Protein AF-0000000087421690 (afdb_homodimer)

Radius of gyration: 25.43 Å; Cα contacts (8 Å, |Δi|>4): 1306; chains: 2; bounding box: 72×70×67 Å

Nearest PDB structures (foldseek):
  6ki1-assembly2_B  TM=1.628E-01  e=4.593E-01  Synechocystis sp. PCC 6803
  4doj-assembly1_C  TM=1.845E-01  e=2.555E+00  Corynebacterium glutamicum
  6ki1-assembly2_B  TM=1.613E-01  e=6.170E-01  Synechocystis sp. PCC 6803
  4doj-assembly1_C  TM=1.862E-01  e=2.238E+00  Corynebacterium glutamicum

InterPro domains:
  IPR001851 ABC transporter, permease [PF02653] (50-333)

Structure (mmCIF, N/CA/C/O backbone):
data_AF-0000000087421690-model_v1
#
loop_
_entity.id
_entity.type
_entity.pdbx_description
1 polymer 'Ribose transport system permease protein RbsC'
#
loop_
_atom_site.group_PDB
_atom_site.id
_atom_site.type_symbol
_atom_site.label_atom_id
_atom_site.label_alt_id
_atom_site.label_comp_id
_atom_site.label_asym_id
_atom_site.label_entity_id
_atom_site.label_seq_id
_atom_site.pdbx_PDB_ins_code
_atom_site.Cartn_x
_atom_site.Cartn_y
_atom_site.Cartn_z
_atom_site.occupancy
_atom_site.B_iso_or_equiv
_atom_site.auth_seq_id
_atom_site.auth_comp_id
_atom_site.auth_asym_id
_atom_site.auth_atom_id
_atom_site.pdbx_PDB_model_num
ATOM 1 N N . MET A 1 1 ? -35.188 -26.578 0.357 1 38.12 1 MET A N 1
ATOM 2 C CA . MET A 1 1 ? -33.75 -26.703 0.361 1 38.12 1 MET A CA 1
ATOM 3 C C . MET A 1 1 ? -33.188 -26.625 -1.057 1 38.12 1 MET A C 1
ATOM 5 O O . MET A 1 1 ? -32.094 -26.109 -1.273 1 38.12 1 MET A O 1
ATOM 9 N N . THR A 1 2 ? -33.938 -27.234 -2 1 48.12 2 THR A N 1
ATOM 10 C CA . THR A 1 2 ? -33.594 -27.375 -3.41 1 48.12 2 THR A CA 1
ATOM 11 C C . THR A 1 2 ? -33.781 -26.062 -4.148 1 48.12 2 THR A C 1
ATOM 13 O O . THR A 1 2 ? -33 -25.734 -5.047 1 48.12 2 THR A O 1
ATOM 16 N N . GLU A 1 3 ? -34.844 -25.328 -3.803 1 45.88 3 GLU A N 1
ATOM 17 C CA . GLU A 1 3 ? -35.156 -24.094 -4.523 1 45.88 3 GLU A CA 1
ATOM 18 C C . GLU A 1 3 ? -34.125 -23.016 -4.207 1 45.88 3 GLU A C 1
ATOM 20 O O . GLU A 1 3 ? -33.781 -22.203 -5.066 1 45.88 3 GLU A O 1
ATOM 25 N N . LEU A 1 4 ? -33.688 -23 -2.912 1 41.91 4 LEU A N 1
ATOM 26 C CA . LEU A 1 4 ? -32.656 -22.031 -2.52 1 41.91 4 LEU A CA 1
ATOM 27 C C . LEU A 1 4 ? -31.328 -22.344 -3.188 1 41.91 4 LEU A C 1
ATOM 29 O O . LEU A 1 4 ? -30.594 -21.438 -3.553 1 41.91 4 LEU A O 1
ATOM 33 N N . GLU A 1 5 ? -31.094 -23.656 -3.346 1 42.38 5 GLU A N 1
ATOM 34 C CA . GLU A 1 5 ? -29.875 -24.062 -4.043 1 42.38 5 GLU A CA 1
ATOM 35 C C . GLU A 1 5 ? -29.906 -23.656 -5.512 1 42.38 5 GLU A C 1
ATOM 37 O O . GLU A 1 5 ? -28.891 -23.25 -6.082 1 42.38 5 GLU A O 1
ATOM 42 N N . GLU A 1 6 ? -31.094 -23.812 -6.129 1 38.38 6 GLU A N 1
ATOM 43 C CA . GLU A 1 6 ? -31.203 -23.484 -7.543 1 38.38 6 GLU A CA 1
ATOM 44 C C . GLU A 1 6 ? -31.094 -21.984 -7.77 1 38.38 6 GLU A C 1
ATOM 46 O O . GLU A 1 6 ? -30.531 -21.547 -8.781 1 38.38 6 GLU A O 1
ATOM 51 N N . LYS A 1 7 ? -31.672 -21.141 -6.875 1 42.75 7 LYS A N 1
ATOM 52 C CA . LYS A 1 7 ? -31.547 -19.703 -7.043 1 42.75 7 LYS A CA 1
ATOM 53 C C . LYS A 1 7 ? -30.094 -19.25 -6.84 1 42.75 7 LYS A C 1
ATOM 55 O O . LYS A 1 7 ? -29.688 -18.219 -7.371 1 42.75 7 LYS A O 1
ATOM 60 N N . ILE A 1 8 ? -29.406 -20.047 -6.055 1 40 8 ILE A N 1
ATOM 61 C CA . ILE A 1 8 ? -27.984 -19.734 -5.852 1 40 8 ILE A CA 1
ATOM 62 C C . ILE A 1 8 ? -27.188 -20.141 -7.09 1 40 8 ILE A C 1
ATOM 64 O O . ILE A 1 8 ? -26.297 -19.406 -7.523 1 40 8 ILE A O 1
ATOM 68 N N . ASN A 1 9 ? -27.484 -21.359 -7.578 1 38.78 9 ASN A N 1
ATOM 69 C CA . ASN A 1 9 ? -26.734 -21.859 -8.719 1 38.78 9 ASN A CA 1
ATOM 70 C C . ASN A 1 9 ? -26.984 -21.016 -9.969 1 38.78 9 ASN A C 1
ATOM 72 O O . ASN A 1 9 ? -26.078 -20.797 -10.773 1 38.78 9 ASN A O 1
ATOM 76 N N . HIS A 1 10 ? -28.172 -20.797 -10.352 1 40.34 10 HIS A N 1
ATOM 77 C CA . HIS A 1 10 ? -28.484 -20.062 -11.57 1 40.34 10 HIS A CA 1
ATOM 78 C C . HIS A 1 10 ? -28 -18.609 -11.484 1 40.34 10 HIS A C 1
ATOM 80 O O . HIS A 1 10 ? -27.812 -17.953 -12.508 1 40.34 10 HIS A O 1
ATOM 86 N N . SER A 1 11 ? -28.078 -17.906 -10.375 1 38.38 11 SER A N 1
ATOM 87 C CA . SER A 1 11 ? -27.656 -16.516 -10.266 1 38.38 11 SER A CA 1
ATOM 88 C C . SER A 1 11 ? -26.125 -16.391 -10.328 1 38.38 11 SER A C 1
ATOM 90 O O . SER A 1 11 ? -25.594 -15.305 -10.531 1 38.38 11 SER A O 1
ATOM 92 N N . VAL A 1 12 ? -25.375 -17.391 -9.977 1 39.78 12 VAL A N 1
ATOM 93 C CA . VAL A 1 12 ? -23.922 -17.406 -10.078 1 39.78 12 VAL A CA 1
ATOM 94 C C . VAL A 1 12 ? -23.5 -17.609 -11.539 1 39.78 12 VAL A C 1
ATOM 96 O O . VAL A 1 12 ? -22.438 -17.156 -11.953 1 39.78 12 VAL A O 1
ATOM 99 N N . LEU A 1 13 ? -24.141 -18.625 -12.305 1 35.59 13 LEU A N 1
ATOM 100 C CA . LEU A 1 13 ? -23.656 -19 -13.633 1 35.59 13 LEU A CA 1
ATOM 101 C C . LEU A 1 13 ? -23.734 -17.812 -14.586 1 35.59 13 LEU A C 1
ATOM 103 O O . LEU A 1 13 ? -22.812 -17.578 -15.367 1 35.59 13 LEU A O 1
ATOM 107 N N . SER A 1 14 ? -25 -17.562 -15.25 1 37.09 14 SER A N 1
ATOM 108 C CA . SER A 1 14 ? -25.281 -17.203 -16.641 1 37.09 14 SER A CA 1
ATOM 109 C C . SER A 1 14 ? -24.766 -15.812 -16.953 1 37.09 14 SER A C 1
ATOM 111 O O . SER A 1 14 ? -24.75 -15.398 -18.125 1 37.09 14 SER A O 1
ATOM 113 N N . ARG A 1 15 ? -25.203 -14.75 -16.25 1 38.94 15 ARG A N 1
ATOM 114 C CA . ARG A 1 15 ? -25.078 -13.555 -17.094 1 38.94 15 ARG A CA 1
ATOM 115 C C . ARG A 1 15 ? -23.625 -13.188 -17.312 1 38.94 15 ARG A C 1
ATOM 117 O O . ARG A 1 15 ? -22.984 -12.602 -16.453 1 38.94 15 ARG A O 1
ATOM 124 N N . PHE A 1 16 ? -22.922 -14.023 -18.141 1 43.78 16 PHE A N 1
ATOM 125 C CA . PHE A 1 16 ? -21.688 -13.578 -18.766 1 43.78 16 PHE A CA 1
ATOM 126 C C . PHE A 1 16 ? -21.781 -12.109 -19.172 1 43.78 16 PHE A C 1
ATOM 128 O O . PHE A 1 16 ? -22.359 -11.789 -20.219 1 43.78 16 PHE A O 1
ATOM 135 N N . SER A 1 17 ? -22.016 -11.289 -18.328 1 52.5 17 SER A N 1
ATOM 136 C CA . SER A 1 17 ? -22.141 -9.875 -18.641 1 52.5 17 SER A CA 1
ATOM 137 C C . SER A 1 17 ? -20.812 -9.305 -19.156 1 52.5 17 SER A C 1
ATOM 139 O O . SER A 1 17 ? -19.75 -9.875 -18.906 1 52.5 17 SER A O 1
ATOM 141 N N . LEU A 1 18 ? -20.859 -8.648 -20.266 1 56.41 18 LEU A N 1
ATOM 142 C CA . LEU A 1 18 ? -19.75 -7.898 -20.844 1 56.41 18 LEU A CA 1
ATOM 143 C C . LEU A 1 18 ? -18.75 -7.473 -19.781 1 56.41 18 LEU A C 1
ATOM 145 O O . LEU A 1 18 ? -17.562 -7.359 -20.047 1 56.41 18 LEU A O 1
ATOM 149 N N . ARG A 1 19 ? -19.219 -7.434 -18.562 1 62.53 19 ARG A N 1
ATOM 150 C CA . ARG A 1 19 ? -18.375 -7.055 -17.438 1 62.53 19 ARG A CA 1
ATOM 151 C C . ARG A 1 19 ? -17.359 -8.148 -17.109 1 62.53 19 ARG A C 1
ATOM 153 O O . ARG A 1 19 ? -16.234 -7.855 -16.719 1 62.53 19 ARG A O 1
ATOM 160 N N . ASP A 1 20 ? -17.781 -9.32 -17.5 1 68.62 20 ASP A N 1
ATOM 161 C CA . ASP A 1 20 ? -16.922 -10.461 -17.203 1 68.62 20 ASP A CA 1
ATOM 162 C C . ASP A 1 20 ? -15.797 -10.586 -18.219 1 68.62 20 ASP A C 1
ATOM 164 O O . ASP A 1 20 ? -14.773 -11.211 -17.953 1 68.62 20 ASP A O 1
ATOM 168 N N . PHE A 1 21 ? -16 -9.773 -19.266 1 75.75 21 PHE A N 1
ATOM 169 C CA . PHE A 1 21 ? -15.039 -9.93 -20.359 1 75.75 21 PHE A CA 1
ATOM 170 C C . PHE A 1 21 ? -14.117 -8.719 -20.438 1 75.75 21 PHE A C 1
ATOM 172 O O . PHE A 1 21 ? -13.156 -8.719 -21.219 1 75.75 21 PHE A O 1
ATOM 179 N N . ALA A 1 22 ? -14.336 -7.871 -19.594 1 79.38 22 ALA A N 1
ATOM 180 C CA . ALA A 1 22 ? -13.594 -6.617 -19.688 1 79.38 22 ALA A CA 1
ATOM 181 C C . ALA A 1 22 ? -12.102 -6.855 -19.484 1 79.38 22 ALA A C 1
ATOM 183 O O . ALA A 1 22 ? -11.273 -6.363 -20.266 1 79.38 22 ALA A O 1
ATOM 184 N N . PRO A 1 23 ? -11.758 -7.703 -18.594 1 82.19 23 PRO A N 1
ATOM 185 C CA . PRO A 1 23 ? -10.32 -7.938 -18.422 1 82.19 23 PRO A CA 1
ATOM 186 C C . PRO A 1 23 ? -9.695 -8.648 -19.609 1 82.19 23 PRO A C 1
ATOM 188 O O . PRO A 1 23 ? -8.547 -8.359 -19.969 1 82.19 23 PRO A O 1
ATOM 191 N N . LEU A 1 24 ? -10.438 -9.438 -20.172 1 86.5 24 LEU A N 1
ATOM 192 C CA . LEU A 1 24 ? -9.938 -10.148 -21.344 1 86.5 24 LEU A CA 1
ATOM 193 C C . LEU A 1 24 ? -9.75 -9.188 -22.516 1 86.5 24 LEU A C 1
ATOM 195 O O . LEU A 1 24 ? -8.781 -9.305 -23.281 1 86.5 24 LEU A O 1
ATOM 199 N N . ILE A 1 25 ? -10.625 -8.312 -22.625 1 84.38 25 ILE A N 1
ATOM 200 C CA . ILE A 1 25 ? -10.547 -7.32 -23.703 1 84.38 25 ILE A CA 1
ATOM 201 C C . ILE A 1 25 ? -9.336 -6.422 -23.484 1 84.38 25 ILE A C 1
ATOM 203 O O . ILE A 1 25 ? -8.602 -6.113 -24.422 1 84.38 25 ILE A O 1
ATOM 207 N N . SER A 1 26 ? -9.164 -6.078 -22.25 1 83.38 26 SER A N 1
ATOM 208 C CA . SER A 1 26 ? -8.008 -5.25 -21.938 1 83.38 26 SER A CA 1
ATOM 209 C C . SER A 1 26 ? -6.703 -5.965 -22.297 1 83.38 26 SER A C 1
ATOM 211 O O . SER A 1 26 ? -5.777 -5.352 -22.828 1 83.38 26 SER A O 1
ATOM 213 N N . LEU A 1 27 ? -6.637 -7.203 -21.969 1 87.81 27 LEU A N 1
ATOM 214 C CA . LEU A 1 27 ? -5.461 -7.996 -22.312 1 87.81 27 LEU A CA 1
ATOM 215 C C . LEU A 1 27 ? -5.254 -8.047 -23.828 1 87.81 27 LEU A C 1
ATOM 217 O O . LEU A 1 27 ? -4.137 -7.855 -24.312 1 87.81 27 LEU A O 1
ATOM 221 N N . PHE A 1 28 ? -6.277 -8.234 -24.5 1 88.81 28 PHE A N 1
ATOM 222 C CA . PHE A 1 28 ? -6.203 -8.312 -25.953 1 88.81 28 PHE A CA 1
ATOM 223 C C . PHE A 1 28 ? -5.73 -6.992 -26.547 1 88.81 28 PHE A C 1
ATOM 225 O O . PHE A 1 28 ? -4.883 -6.977 -27.438 1 88.81 28 PHE A O 1
ATOM 232 N N . VAL A 1 29 ? -6.238 -5.945 -26.078 1 85.38 29 VAL A N 1
ATOM 233 C CA . VAL A 1 29 ? -5.895 -4.621 -26.594 1 85.38 29 VAL A CA 1
ATOM 234 C C . VAL A 1 29 ? -4.414 -4.336 -26.328 1 85.38 29 VAL A C 1
ATOM 236 O O . VAL A 1 29 ? -3.719 -3.809 -27.203 1 85.38 29 VAL A O 1
ATOM 239 N N . ILE A 1 30 ? -3.977 -4.715 -25.188 1 87.31 30 ILE A N 1
ATOM 240 C CA . ILE A 1 30 ? -2.59 -4.453 -24.828 1 87.31 30 ILE A CA 1
ATOM 241 C C . ILE A 1 30 ? -1.661 -5.316 -25.672 1 87.31 30 ILE A C 1
ATOM 243 O O . ILE A 1 30 ? -0.631 -4.844 -26.156 1 87.31 30 ILE A O 1
ATOM 247 N N . VAL A 1 31 ? -2.057 -6.539 -25.844 1 89.25 31 VAL A N 1
ATOM 248 C CA . VAL A 1 31 ? -1.265 -7.434 -26.688 1 89.25 31 VAL A CA 1
ATOM 249 C C . VAL A 1 31 ? -1.226 -6.906 -28.109 1 89.25 31 VAL A C 1
ATOM 251 O O . VAL A 1 31 ? -0.167 -6.883 -28.75 1 89.25 31 VAL A O 1
ATOM 254 N N . MET A 1 32 ? -2.314 -6.477 -28.547 1 88.12 32 MET A N 1
ATOM 255 C CA . MET A 1 32 ? -2.396 -5.93 -29.906 1 88.12 32 MET A CA 1
ATOM 256 C C . MET A 1 32 ? -1.557 -4.664 -30.031 1 88.12 32 MET A C 1
ATOM 258 O O . MET A 1 32 ? -0.865 -4.473 -31.031 1 88.12 32 MET A O 1
ATOM 262 N N . PHE A 1 33 ? -1.629 -3.852 -29.062 1 86.81 33 PHE A N 1
ATOM 263 C CA . PHE A 1 33 ? -0.85 -2.619 -29.062 1 86.81 33 PHE A CA 1
ATOM 264 C C . PHE A 1 33 ? 0.639 -2.918 -29.188 1 86.81 33 PHE A C 1
ATOM 266 O O . PHE A 1 33 ? 1.327 -2.338 -30.031 1 86.81 33 PHE A O 1
ATOM 273 N N . PHE A 1 34 ? 1.096 -3.859 -28.438 1 88.56 34 PHE A N 1
ATOM 274 C CA . PHE A 1 34 ? 2.529 -4.129 -28.422 1 88.56 34 PHE A CA 1
ATOM 275 C C . PHE A 1 34 ? 2.934 -4.938 -29.656 1 88.56 34 PHE A C 1
ATOM 277 O O . PHE A 1 34 ? 4.07 -4.84 -30.125 1 88.56 34 PHE A O 1
ATOM 284 N N . THR A 1 35 ? 2.021 -5.723 -30.141 1 87.69 35 THR A N 1
ATOM 285 C CA . THR A 1 35 ? 2.299 -6.461 -31.375 1 87.69 35 THR A CA 1
ATOM 286 C C . THR A 1 35 ? 2.447 -5.512 -32.562 1 87.69 35 THR A C 1
ATOM 288 O O . THR A 1 35 ? 3.258 -5.75 -33.469 1 87.69 35 THR A O 1
ATOM 291 N N . LEU A 1 36 ? 1.762 -4.441 -32.531 1 86.75 36 LEU A N 1
ATOM 292 C CA . LEU A 1 36 ? 1.798 -3.465 -33.625 1 86.75 36 LEU A CA 1
ATOM 293 C C . LEU A 1 36 ? 3.027 -2.568 -33.5 1 86.75 36 LEU A C 1
ATOM 295 O O . LEU A 1 36 ? 3.523 -2.055 -34.5 1 86.75 36 LEU A O 1
ATOM 299 N N . THR A 1 37 ? 3.51 -2.391 -32.375 1 84 37 THR A N 1
ATOM 300 C CA . THR A 1 37 ? 4.613 -1.458 -32.156 1 84 37 THR A CA 1
ATOM 301 C C . THR A 1 37 ? 5.949 -2.189 -32.188 1 84 37 THR A C 1
ATOM 303 O O . THR A 1 37 ? 7 -1.568 -32.375 1 84 37 THR A O 1
ATOM 306 N N . ASN A 1 38 ? 5.902 -3.453 -31.906 1 81.62 38 ASN A N 1
ATOM 307 C CA . ASN A 1 38 ? 7.113 -4.266 -31.875 1 81.62 38 ASN A CA 1
ATOM 308 C C . ASN A 1 38 ? 6.93 -5.574 -32.656 1 81.62 38 ASN A C 1
ATOM 310 O O . ASN A 1 38 ? 6.211 -6.465 -32.188 1 81.62 38 ASN A O 1
ATOM 314 N N . ASP A 1 39 ? 7.633 -5.781 -33.625 1 77.81 39 ASP A N 1
ATOM 315 C CA . ASP A 1 39 ? 7.484 -6.926 -34.531 1 77.81 39 ASP A CA 1
ATOM 316 C C . ASP A 1 39 ? 7.84 -8.227 -33.812 1 77.81 39 ASP A C 1
ATOM 318 O O . ASP A 1 39 ? 7.328 -9.297 -34.188 1 77.81 39 ASP A O 1
ATOM 322 N N . GLU A 1 40 ? 8.617 -8.195 -32.844 1 81.06 40 GLU A N 1
ATOM 323 C CA . GLU A 1 40 ? 9.07 -9.422 -32.188 1 81.06 40 GLU A CA 1
ATOM 324 C C . GLU A 1 40 ? 8.352 -9.648 -30.875 1 81.06 40 GLU A C 1
ATOM 326 O O . GLU A 1 40 ? 8.797 -10.445 -30.047 1 81.06 40 GLU A O 1
ATOM 331 N N . PHE A 1 41 ? 7.262 -9.016 -30.812 1 86.1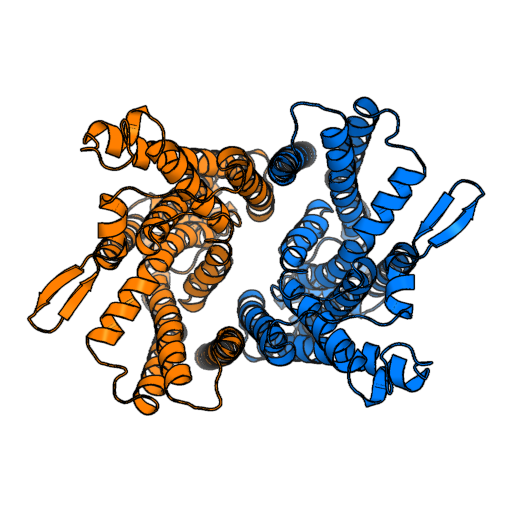2 41 PHE A N 1
ATOM 332 C CA . PHE A 1 41 ? 6.617 -9.102 -29.516 1 86.12 41 PHE A CA 1
ATOM 333 C C . PHE A 1 41 ? 6.059 -10.5 -29.281 1 86.12 41 PHE A C 1
ATOM 335 O O . PHE A 1 41 ? 6.129 -11.031 -28.172 1 86.12 41 PHE A O 1
ATOM 342 N N . LEU A 1 42 ? 5.574 -11.117 -30.297 1 82.81 42 LEU A N 1
ATOM 343 C CA . LEU A 1 42 ? 4.953 -12.43 -30.141 1 82.81 42 LEU A CA 1
ATOM 344 C C . LEU A 1 42 ? 5.969 -13.539 -30.375 1 82.81 42 LEU A C 1
ATOM 346 O O . LEU A 1 42 ? 5.594 -14.68 -30.672 1 82.81 42 LEU A O 1
ATOM 350 N N . SER A 1 43 ? 7.188 -13.281 -30.172 1 85.19 43 SER A N 1
ATOM 351 C CA . SER A 1 43 ? 8.219 -14.312 -30.266 1 85.19 43 SER A CA 1
ATOM 352 C C . SER A 1 43 ? 8.203 -15.219 -29.031 1 85.19 43 SER A C 1
ATOM 354 O O . SER A 1 43 ? 7.699 -14.828 -27.969 1 85.19 43 SER A O 1
ATOM 356 N N . PHE A 1 44 ? 8.695 -16.375 -29.25 1 86.06 44 PHE A N 1
ATOM 357 C CA . PHE A 1 44 ? 8.742 -17.344 -28.156 1 86.06 44 PHE A CA 1
ATOM 358 C C . PHE A 1 44 ? 9.617 -16.828 -27.016 1 86.06 44 PHE A C 1
ATOM 360 O O . PHE A 1 44 ? 9.352 -17.125 -25.844 1 86.06 44 PHE A O 1
ATOM 367 N N . GLY A 1 45 ? 10.625 -16.109 -27.406 1 85.12 45 GLY A N 1
ATOM 368 C CA . GLY A 1 45 ? 11.477 -15.508 -26.391 1 85.12 45 GLY A CA 1
ATOM 369 C C . GLY A 1 45 ? 10.75 -14.523 -25.5 1 85.12 45 GLY A C 1
ATOM 370 O O . GLY A 1 45 ? 10.922 -14.539 -24.281 1 85.12 45 GLY A O 1
ATOM 371 N N . ARG A 1 46 ? 9.961 -13.711 -26.094 1 87.75 46 ARG A N 1
ATOM 372 C CA . ARG A 1 46 ? 9.211 -12.719 -25.328 1 87.75 46 ARG A CA 1
ATOM 373 C C . ARG A 1 46 ? 8.117 -13.383 -24.5 1 87.75 46 ARG A C 1
ATOM 375 O O . ARG A 1 46 ? 7.855 -12.969 -23.359 1 87.75 46 ARG A O 1
ATOM 382 N N . LEU A 1 47 ? 7.516 -14.305 -25.062 1 89.81 47 LEU A N 1
ATOM 383 C CA . LEU A 1 47 ? 6.5 -15.039 -24.312 1 89.81 47 LEU A CA 1
ATOM 384 C C . LEU A 1 47 ? 7.109 -15.703 -23.078 1 89.81 47 LEU A C 1
ATOM 386 O O . LEU A 1 47 ? 6.492 -15.727 -22.016 1 89.81 47 LEU A O 1
ATOM 390 N N . ARG A 1 48 ? 8.234 -16.281 -23.281 1 90.44 48 ARG A N 1
ATOM 391 C CA . ARG A 1 48 ? 8.938 -16.891 -22.156 1 90.44 48 ARG A CA 1
ATOM 392 C C . ARG A 1 48 ? 9.234 -15.859 -21.078 1 90.44 48 ARG A C 1
ATOM 394 O O . ARG A 1 48 ? 9.086 -16.141 -19.891 1 90.44 48 ARG A O 1
ATOM 401 N N . LEU A 1 49 ? 9.586 -14.711 -21.516 1 89.5 49 LEU A N 1
ATOM 402 C CA . LEU A 1 49 ? 9.906 -13.641 -20.578 1 89.5 49 LEU A CA 1
ATOM 403 C C . LEU A 1 49 ? 8.664 -13.188 -19.812 1 89.5 49 LEU A C 1
ATOM 405 O O . LEU A 1 49 ? 8.734 -12.883 -18.625 1 89.5 49 LEU A O 1
ATOM 409 N N . VAL A 1 50 ? 7.605 -13.133 -20.469 1 92.5 50 VAL A N 1
ATOM 410 C CA . VAL A 1 50 ? 6.336 -12.766 -19.844 1 92.5 50 VAL A CA 1
ATOM 411 C C . VAL A 1 50 ? 5.984 -13.766 -18.75 1 92.5 50 VAL A C 1
ATOM 413 O O . VAL A 1 50 ? 5.609 -13.383 -17.641 1 92.5 50 VAL A O 1
ATOM 416 N N . LEU A 1 51 ? 6.152 -14.984 -19.062 1 94.25 51 LEU A N 1
ATOM 417 C CA . LEU A 1 51 ? 5.805 -16.031 -18.125 1 94.25 51 LEU A CA 1
ATOM 418 C C . LEU A 1 51 ? 6.762 -16.047 -16.938 1 94.25 51 LEU A C 1
ATOM 420 O O . LEU A 1 51 ? 6.344 -16.266 -15.797 1 94.25 51 LEU A O 1
ATOM 424 N N . GLN A 1 52 ? 8 -15.82 -17.234 1 91.31 52 GLN A N 1
ATOM 425 C CA . GLN A 1 52 ? 9 -15.82 -16.172 1 91.31 52 GLN A CA 1
ATOM 426 C C . GLN A 1 52 ? 8.797 -14.633 -15.227 1 91.31 52 GLN A C 1
ATOM 428 O O . GLN A 1 52 ? 8.82 -14.797 -14 1 91.31 52 GLN A O 1
ATOM 433 N N . GLN A 1 53 ? 8.516 -13.492 -15.789 1 86.75 53 GLN A N 1
ATOM 434 C CA . GLN A 1 53 ? 8.336 -12.289 -14.984 1 86.75 53 GLN A CA 1
ATOM 435 C C . GLN A 1 53 ? 7.008 -12.32 -14.234 1 86.75 53 GLN A C 1
ATOM 437 O O . GLN A 1 53 ? 6.895 -11.781 -13.133 1 86.75 53 GLN A O 1
ATOM 442 N N . GLY A 1 54 ? 6.074 -12.922 -14.789 1 95.81 54 GLY A N 1
ATOM 443 C CA . GLY A 1 54 ? 4.754 -12.992 -14.18 1 95.81 54 GLY A CA 1
ATOM 444 C C . GLY A 1 54 ? 4.637 -14.07 -13.125 1 95.81 54 GLY A C 1
ATOM 445 O O . GLY A 1 54 ? 3.656 -14.109 -12.375 1 95.81 54 GLY A O 1
ATOM 446 N N . ALA A 1 55 ? 5.617 -14.945 -13.102 1 97.5 55 ALA A N 1
ATOM 447 C CA . ALA A 1 55 ? 5.512 -16.125 -12.242 1 97.5 55 ALA A CA 1
ATOM 448 C C . ALA A 1 55 ? 5.414 -15.727 -10.773 1 97.5 55 ALA A C 1
ATOM 450 O O . ALA A 1 55 ? 4.531 -16.203 -10.055 1 97.5 55 ALA A O 1
ATOM 451 N N . VAL A 1 56 ? 6.277 -14.844 -10.359 1 97.31 56 VAL A N 1
ATOM 452 C CA . VAL A 1 56 ? 6.281 -14.406 -8.969 1 97.31 56 VAL A CA 1
ATOM 453 C C . VAL A 1 56 ? 4.961 -13.719 -8.633 1 97.31 56 VAL A C 1
ATOM 455 O O . VAL A 1 56 ? 4.336 -14.016 -7.613 1 97.31 56 VAL A O 1
ATOM 458 N N . LEU A 1 57 ? 4.504 -12.891 -9.508 1 97.19 57 LEU A N 1
ATOM 459 C CA . LEU A 1 57 ? 3.246 -12.18 -9.312 1 97.19 57 LEU A CA 1
ATOM 460 C C . LEU A 1 57 ? 2.074 -13.156 -9.273 1 97.19 57 LEU A C 1
ATOM 462 O O . LEU A 1 57 ? 1.145 -12.984 -8.477 1 97.19 57 LEU A O 1
ATOM 466 N N . ALA A 1 58 ? 2.174 -14.094 -10.141 1 98.5 58 ALA A N 1
ATOM 467 C CA . ALA A 1 58 ? 1.104 -15.086 -10.188 1 98.5 58 ALA A CA 1
ATOM 468 C C . ALA A 1 58 ? 0.989 -15.828 -8.859 1 98.5 58 ALA A C 1
ATOM 470 O O . ALA A 1 58 ? -0.114 -16.016 -8.344 1 98.5 58 ALA A O 1
ATOM 471 N N . ILE A 1 59 ? 2.062 -16.203 -8.328 1 98.69 59 ILE A N 1
ATOM 472 C CA . ILE A 1 59 ? 2.086 -16.953 -7.078 1 98.69 59 ILE A CA 1
ATOM 473 C C . ILE A 1 59 ? 1.518 -16.078 -5.953 1 98.69 59 ILE A C 1
ATOM 475 O O . ILE A 1 59 ? 0.601 -16.5 -5.242 1 98.69 59 ILE A O 1
ATOM 479 N N . VAL A 1 60 ? 1.97 -14.914 -5.848 1 98.44 60 VAL A N 1
ATOM 480 C CA . VAL A 1 60 ? 1.575 -14.008 -4.77 1 98.44 60 VAL A CA 1
ATOM 481 C C . VAL A 1 60 ? 0.117 -13.594 -4.949 1 98.44 60 VAL A C 1
ATOM 483 O O . VAL A 1 60 ? -0.643 -13.539 -3.979 1 98.44 60 VAL A O 1
ATOM 486 N N . SER A 1 61 ? -0.273 -13.32 -6.164 1 98.25 61 SER A N 1
ATOM 487 C CA . SER A 1 61 ? -1.638 -12.898 -6.453 1 98.25 61 SER A CA 1
ATOM 488 C C . SER A 1 61 ? -2.643 -14 -6.141 1 98.25 61 SER A C 1
ATOM 490 O O . SER A 1 61 ? -3.799 -13.719 -5.82 1 98.25 61 SER A O 1
ATOM 492 N N . THR A 1 62 ? -2.211 -15.227 -6.27 1 98.62 62 THR A N 1
ATOM 493 C CA . THR A 1 62 ? -3.1 -16.328 -5.938 1 98.62 62 THR A CA 1
ATOM 494 C C . THR A 1 62 ? -3.551 -16.25 -4.48 1 98.62 62 THR A C 1
ATOM 496 O O . THR A 1 62 ? -4.746 -16.328 -4.191 1 98.62 62 THR A O 1
ATOM 499 N N . GLY A 1 63 ? -2.619 -16.094 -3.594 1 98.56 63 GLY A N 1
ATOM 500 C CA . GLY A 1 63 ? -2.971 -15.953 -2.189 1 98.56 63 GLY A CA 1
ATOM 501 C C . GLY A 1 63 ? -3.791 -14.711 -1.901 1 98.56 63 GLY A C 1
ATOM 502 O O . GLY A 1 63 ? -4.742 -14.758 -1.118 1 98.56 63 GLY A O 1
ATOM 503 N N . LEU A 1 64 ? -3.406 -13.656 -2.523 1 97.75 64 LEU A N 1
ATOM 504 C CA . LEU A 1 64 ? -4.117 -12.406 -2.312 1 97.75 64 LEU A CA 1
ATOM 505 C C . LEU A 1 64 ? -5.559 -12.508 -2.799 1 97.75 64 LEU A C 1
ATOM 507 O O . LEU A 1 64 ? -6.453 -11.859 -2.25 1 97.75 64 LEU A O 1
ATOM 511 N N . THR A 1 65 ? -5.805 -13.297 -3.812 1 97.94 65 THR A N 1
ATOM 512 C CA . THR A 1 65 ? -7.16 -13.508 -4.301 1 97.94 65 THR A CA 1
ATOM 513 C C . THR A 1 65 ? -8.047 -14.078 -3.199 1 97.94 65 THR A C 1
ATOM 515 O O . THR A 1 65 ? -9.188 -13.648 -3.027 1 97.94 65 THR A O 1
ATOM 518 N N . PHE A 1 66 ? -7.531 -15.023 -2.449 1 98.56 66 PHE A N 1
ATOM 519 C CA . PHE A 1 66 ? -8.289 -15.594 -1.342 1 98.56 66 PHE A CA 1
ATOM 520 C C . PHE A 1 66 ? -8.672 -14.508 -0.34 1 98.56 66 PHE A C 1
ATOM 522 O O . PHE A 1 66 ? -9.82 -14.461 0.122 1 98.56 66 PHE A O 1
ATOM 529 N N . VAL A 1 67 ? -7.742 -13.664 -0.034 1 97.94 67 VAL A N 1
ATOM 530 C CA . VAL A 1 67 ? -7.941 -12.641 0.99 1 97.94 67 VAL A CA 1
ATOM 531 C C . VAL A 1 67 ? -8.969 -11.625 0.509 1 97.94 67 VAL A C 1
ATOM 533 O O . VAL A 1 67 ? -9.883 -11.25 1.255 1 97.94 67 VAL A O 1
ATOM 536 N N . LEU A 1 68 ? -8.859 -11.211 -0.705 1 94.69 68 LEU A N 1
ATOM 537 C CA . LEU A 1 68 ? -9.781 -10.227 -1.248 1 94.69 68 LEU A CA 1
ATOM 538 C C . LEU A 1 68 ? -11.18 -10.812 -1.393 1 94.69 68 LEU A C 1
ATOM 540 O O . LEU A 1 68 ? -12.18 -10.133 -1.131 1 94.69 68 LEU A O 1
ATOM 544 N N . LEU A 1 69 ? -11.273 -12.047 -1.771 1 96.12 69 LEU A N 1
ATOM 545 C CA . LEU A 1 69 ? -12.57 -12.703 -1.909 1 96.12 69 LEU A CA 1
ATOM 546 C C . LEU A 1 69 ? -13.312 -12.734 -0.576 1 96.12 69 LEU A C 1
ATOM 548 O O . LEU A 1 69 ? -14.547 -12.727 -0.544 1 96.12 69 LEU A O 1
ATOM 552 N N . CYS A 1 70 ? -12.5 -12.781 0.439 1 95.56 70 CYS A N 1
ATOM 553 C CA . CYS A 1 70 ? -13.07 -12.828 1.781 1 95.56 70 CYS A CA 1
ATOM 554 C C . CYS A 1 70 ? -13.289 -11.422 2.33 1 95.56 70 CYS A C 1
ATOM 556 O O . CYS A 1 70 ? -13.547 -11.25 3.521 1 95.56 70 CYS A O 1
ATOM 558 N N . ALA A 1 71 ? -13.133 -10.43 1.526 1 92.31 71 ALA A N 1
ATOM 559 C CA . ALA A 1 71 ? -13.336 -9.023 1.864 1 92.31 71 ALA A CA 1
ATOM 560 C C . ALA A 1 71 ? -12.312 -8.555 2.895 1 92.31 71 ALA A C 1
ATOM 562 O O . ALA A 1 71 ? -12.648 -7.832 3.834 1 92.31 71 ALA A O 1
ATOM 563 N N . GLU A 1 72 ? -11.125 -9.078 2.801 1 92.81 72 GLU A N 1
ATOM 564 C CA . GLU A 1 72 ? -10 -8.672 3.631 1 92.81 72 GLU A CA 1
ATOM 565 C C . GLU A 1 72 ? -8.844 -8.141 2.777 1 92.81 72 GLU A C 1
ATOM 567 O O . GLU A 1 72 ? -8.859 -8.281 1.553 1 92.81 72 GLU A O 1
ATOM 572 N N . ILE A 1 73 ? -7.918 -7.43 3.373 1 88.62 73 ILE A N 1
ATOM 573 C CA . ILE A 1 73 ? -6.734 -6.91 2.695 1 88.62 73 ILE A CA 1
ATOM 574 C C . ILE A 1 73 ? -5.484 -7.266 3.492 1 88.62 73 ILE A C 1
ATOM 576 O O . ILE A 1 73 ? -5.465 -7.137 4.719 1 88.62 73 ILE A O 1
ATOM 580 N N . ASP A 1 74 ? -4.547 -7.785 2.848 1 95.44 74 ASP A N 1
ATOM 581 C CA . ASP A 1 74 ? -3.275 -8.102 3.494 1 95.44 74 ASP A CA 1
ATOM 582 C C . ASP A 1 74 ? -2.16 -7.191 2.982 1 95.44 74 ASP A C 1
ATOM 584 O O . ASP A 1 74 ? -1.687 -7.355 1.856 1 95.44 74 ASP A O 1
ATOM 588 N N . LEU A 1 75 ? -1.668 -6.332 3.809 1 90.81 75 LEU A N 1
ATOM 589 C CA . LEU A 1 75 ? -0.653 -5.371 3.393 1 90.81 75 LEU A CA 1
ATOM 590 C C . LEU A 1 75 ? 0.749 -5.938 3.596 1 90.81 75 LEU A C 1
ATOM 592 O O . LEU A 1 75 ? 1.73 -5.359 3.123 1 90.81 75 LEU A O 1
ATOM 596 N N . SER A 1 76 ? 0.857 -7.039 4.199 1 96.06 76 SER A N 1
ATOM 597 C CA . SER A 1 76 ? 2.17 -7.527 4.609 1 96.06 76 SER A CA 1
ATOM 598 C C . SER A 1 76 ? 2.795 -8.406 3.531 1 96.06 76 SER A C 1
ATOM 600 O O . SER A 1 76 ? 3.916 -8.891 3.691 1 96.06 76 SER A O 1
ATOM 602 N N . VAL A 1 77 ? 2.135 -8.555 2.426 1 96.44 77 VAL A N 1
ATOM 603 C CA . VAL A 1 77 ? 2.508 -9.516 1.391 1 96.44 77 VAL A CA 1
ATOM 604 C C . VAL A 1 77 ? 3.947 -9.266 0.945 1 96.44 77 VAL A C 1
ATOM 606 O O . VAL A 1 77 ? 4.758 -10.195 0.891 1 96.44 77 VAL A O 1
ATOM 609 N N . GLY A 1 78 ? 4.262 -8.07 0.659 1 95.62 78 GLY A N 1
ATOM 610 C CA . GLY A 1 78 ? 5.59 -7.746 0.168 1 95.62 78 GLY A CA 1
ATOM 611 C C . GLY A 1 78 ? 6.688 -8.023 1.179 1 95.62 78 GLY A C 1
ATOM 612 O O . GLY A 1 78 ? 7.707 -8.633 0.845 1 95.62 78 GLY A O 1
ATOM 613 N N . MET A 1 79 ? 6.469 -7.617 2.377 1 96.44 79 MET A N 1
ATOM 614 C CA . MET A 1 79 ? 7.504 -7.754 3.396 1 96.44 79 MET A CA 1
ATOM 615 C C . MET A 1 79 ? 7.582 -9.195 3.902 1 96.44 79 MET A C 1
ATOM 617 O O . MET A 1 79 ? 8.641 -9.633 4.363 1 96.44 79 MET A O 1
ATOM 621 N N . LEU A 1 80 ? 6.469 -9.93 3.789 1 98.31 80 LEU A N 1
ATOM 622 C CA . LEU A 1 80 ? 6.551 -11.352 4.102 1 98.31 80 LEU A CA 1
ATOM 623 C C . LEU A 1 80 ? 7.383 -12.094 3.059 1 98.31 80 LEU A C 1
ATOM 625 O O . LEU A 1 80 ? 8.133 -13.016 3.395 1 98.31 80 LEU A O 1
ATOM 629 N N . ALA A 1 81 ? 7.223 -11.688 1.811 1 98.31 81 ALA A N 1
ATOM 630 C CA . ALA A 1 81 ? 8.078 -12.234 0.759 1 98.31 81 ALA A CA 1
ATOM 631 C C . ALA A 1 81 ? 9.547 -11.938 1.03 1 98.31 81 ALA A C 1
ATOM 633 O O . ALA A 1 81 ? 10.398 -12.812 0.907 1 98.31 81 ALA A O 1
ATOM 634 N N . LEU A 1 82 ? 9.805 -10.719 1.406 1 97.75 82 LEU A N 1
ATOM 635 C CA . LEU A 1 82 ? 11.164 -10.312 1.723 1 97.75 82 LEU A CA 1
ATOM 636 C C . LEU A 1 82 ? 11.711 -11.109 2.904 1 97.75 82 LEU A C 1
ATOM 638 O O . LEU A 1 82 ? 12.844 -11.594 2.863 1 97.75 82 LEU A O 1
ATOM 642 N N . TRP A 1 83 ? 10.883 -11.227 3.91 1 97.94 83 TRP A N 1
ATOM 643 C CA . TRP A 1 83 ? 11.281 -11.938 5.117 1 97.94 83 TRP A CA 1
ATOM 644 C C . TRP A 1 83 ? 11.664 -13.383 4.789 1 97.94 83 TRP A C 1
ATOM 646 O O . TRP A 1 83 ? 12.711 -13.859 5.23 1 97.94 83 TRP A O 1
ATOM 656 N N . THR A 1 84 ? 10.883 -14.023 4.035 1 98.5 84 THR A N 1
ATOM 657 C CA . THR A 1 84 ? 11.133 -15.422 3.707 1 98.5 84 THR A CA 1
ATOM 658 C C . THR A 1 84 ? 12.422 -15.562 2.9 1 98.5 84 THR A C 1
ATOM 660 O O . THR A 1 84 ? 13.211 -16.469 3.146 1 98.5 84 THR A O 1
ATOM 663 N N . ALA A 1 85 ? 12.617 -14.672 1.969 1 97.94 85 ALA A N 1
ATOM 664 C CA . ALA A 1 85 ? 13.836 -14.688 1.168 1 97.94 85 ALA A CA 1
ATOM 665 C C . ALA A 1 85 ? 15.062 -14.438 2.039 1 97.94 85 ALA A C 1
ATOM 667 O O . ALA A 1 85 ? 16.078 -15.125 1.909 1 97.94 85 ALA A O 1
ATOM 668 N N . CYS A 1 86 ? 14.969 -13.453 2.928 1 97.31 86 CYS A N 1
ATOM 669 C CA . CYS A 1 86 ? 16.078 -13.109 3.816 1 97.31 86 CYS A CA 1
ATOM 670 C C . CYS A 1 86 ? 16.406 -14.273 4.75 1 97.31 86 CYS A C 1
ATOM 672 O O . CYS A 1 86 ? 17.562 -14.625 4.934 1 97.31 86 CYS A O 1
ATOM 674 N N . ALA A 1 87 ? 15.344 -14.836 5.348 1 97.5 87 ALA A N 1
ATOM 675 C CA . ALA A 1 87 ? 15.547 -15.969 6.246 1 97.5 87 ALA A CA 1
ATOM 676 C C . ALA A 1 87 ? 16.219 -17.125 5.52 1 97.5 87 ALA A C 1
ATOM 678 O O . ALA A 1 87 ? 17.109 -17.781 6.07 1 97.5 87 ALA A O 1
ATOM 679 N N . CYS A 1 88 ? 15.812 -17.359 4.301 1 96.5 88 CYS A N 1
ATOM 680 C CA . CYS A 1 88 ? 16.406 -18.406 3.488 1 96.5 88 CYS A CA 1
ATOM 681 C C . CYS A 1 88 ? 17.891 -18.125 3.227 1 96.5 88 CYS A C 1
ATOM 683 O O . CYS A 1 88 ? 18.734 -19 3.389 1 96.5 88 CYS A O 1
ATOM 685 N N . GLY A 1 89 ? 18.172 -16.922 2.818 1 94.75 89 GLY A N 1
ATOM 686 C CA . GLY A 1 89 ? 19.562 -16.547 2.545 1 94.75 89 GLY A CA 1
ATOM 687 C C . GLY A 1 89 ? 20.469 -16.688 3.756 1 94.75 89 GLY A C 1
ATOM 688 O O . GLY A 1 89 ? 21.562 -17.234 3.658 1 94.75 89 GLY A O 1
ATOM 689 N N . VAL A 1 90 ? 20.031 -16.219 4.898 1 94.12 90 VAL A N 1
ATOM 690 C CA . VAL A 1 90 ? 20.828 -16.25 6.125 1 94.12 90 VAL A CA 1
ATOM 691 C C . VAL A 1 90 ? 21.047 -17.688 6.559 1 94.12 90 VAL A C 1
ATOM 693 O O . VAL A 1 90 ? 22.172 -18.062 6.945 1 94.12 90 VAL A O 1
ATOM 696 N N . LEU A 1 91 ? 19.984 -18.531 6.496 1 92.56 91 LEU A N 1
ATOM 697 C CA . LEU A 1 91 ? 20.109 -19.938 6.871 1 92.56 91 LEU A CA 1
ATOM 698 C C . LEU A 1 91 ? 21.062 -20.672 5.918 1 92.56 91 LEU A C 1
ATOM 700 O O . LEU A 1 91 ? 21.828 -21.531 6.336 1 92.56 91 LEU A O 1
ATOM 704 N N . TYR A 1 92 ? 21 -20.328 4.645 1 91.31 92 TYR A N 1
ATOM 705 C CA . TYR A 1 92 ? 21.828 -20.969 3.631 1 91.31 92 TYR A CA 1
ATOM 706 C C . TYR A 1 92 ? 23.297 -20.688 3.885 1 91.31 92 TYR A C 1
ATOM 708 O O . TYR A 1 92 ? 24.141 -21.562 3.666 1 91.31 92 TYR A O 1
ATOM 716 N N . GLU A 1 93 ? 23.625 -19.516 4.332 1 87.81 93 GLU A N 1
ATOM 717 C CA . GLU A 1 93 ? 25.016 -19.141 4.504 1 87.81 93 GLU A CA 1
ATOM 718 C C . GLU A 1 93 ? 25.531 -19.531 5.891 1 87.81 93 GLU A C 1
ATOM 720 O O . GLU A 1 93 ? 26.672 -19.234 6.242 1 87.81 93 GLU A O 1
ATOM 725 N N . GLN A 1 94 ? 24.688 -20.109 6.707 1 83.38 94 GLN A N 1
ATOM 726 C CA . GLN A 1 94 ? 25.156 -20.625 7.988 1 83.38 94 GLN A CA 1
ATOM 727 C C . GLN A 1 94 ? 26.062 -21.828 7.793 1 83.38 94 GLN A C 1
ATOM 729 O O . GLN A 1 94 ? 25.938 -22.562 6.809 1 83.38 94 GLN A O 1
ATOM 734 N N . PRO A 1 95 ? 26.953 -22.016 8.703 1 74.19 95 PRO A N 1
ATOM 735 C CA . PRO A 1 95 ? 27.938 -23.094 8.57 1 74.19 95 PRO A CA 1
ATOM 736 C C . PRO A 1 95 ? 27.281 -24.469 8.398 1 74.19 95 PRO A C 1
ATOM 738 O O . PRO A 1 95 ? 27.828 -25.328 7.703 1 74.19 95 PRO A O 1
ATOM 741 N N . PHE A 1 96 ? 26.156 -24.656 9.039 1 70.12 96 PHE A N 1
ATOM 742 C CA . PHE A 1 96 ? 25.531 -25.969 8.961 1 70.12 96 PHE A CA 1
ATOM 743 C C . PHE A 1 96 ? 25 -26.234 7.551 1 70.12 96 PHE A C 1
ATOM 745 O O . PHE A 1 96 ? 24.844 -27.391 7.152 1 70.12 96 PHE A O 1
ATOM 752 N N . ALA A 1 97 ? 24.688 -25.312 6.793 1 66.62 97 ALA A N 1
ATOM 753 C CA . ALA A 1 97 ? 24.125 -25.438 5.453 1 66.62 97 ALA A CA 1
ATOM 754 C C . ALA A 1 97 ? 25.203 -25.375 4.391 1 66.62 97 ALA A C 1
ATOM 756 O O . ALA A 1 97 ? 25.391 -26.328 3.619 1 66.62 97 ALA A O 1
ATOM 757 N N . ALA A 1 98 ? 25.844 -24.156 4.062 1 62.47 98 ALA A N 1
ATOM 758 C CA . ALA A 1 98 ? 26.812 -23.969 2.992 1 62.47 98 ALA A CA 1
ATOM 759 C C . ALA A 1 98 ? 28.156 -24.625 3.344 1 62.47 98 ALA A C 1
ATOM 761 O O . ALA A 1 98 ? 29 -24.828 2.473 1 62.47 98 ALA A O 1
ATOM 762 N N . GLY A 1 99 ? 28.141 -25.609 4.395 1 52.56 99 GLY A N 1
ATOM 763 C CA . GLY A 1 99 ? 29.422 -26.203 4.758 1 52.56 99 GLY A CA 1
ATOM 764 C C . GLY A 1 99 ? 30.562 -25.188 4.797 1 52.56 99 GLY A C 1
ATOM 765 O O . GLY A 1 99 ? 30.344 -24.016 4.52 1 52.56 99 GLY A O 1
ATOM 766 N N . GLU A 1 100 ? 31.672 -25.578 5.168 1 39.91 100 GLU A N 1
ATOM 767 C CA . GLU A 1 100 ? 32.938 -24.891 4.965 1 39.91 100 GLU A CA 1
ATOM 768 C C . GLU A 1 100 ? 33.156 -24.531 3.494 1 39.91 100 GLU A C 1
ATOM 770 O O . GLU A 1 100 ? 33.094 -25.406 2.627 1 39.91 100 GLU A O 1
ATOM 775 N N . GLY A 1 101 ? 32.969 -23.297 2.861 1 43.62 101 GLY A N 1
ATOM 776 C CA . GLY A 1 101 ? 33.344 -22.672 1.599 1 43.62 101 GLY A CA 1
ATOM 777 C C . GLY A 1 101 ? 32.188 -22.5 0.651 1 43.62 101 GLY A C 1
ATOM 778 O O . GLY A 1 101 ? 32.375 -22.234 -0.539 1 43.62 101 GLY A O 1
ATOM 779 N N . GLY A 1 102 ? 30.812 -22.312 1.166 1 48.69 102 GLY A N 1
ATOM 780 C CA . GLY A 1 102 ? 29.656 -21.922 0.368 1 48.69 102 GLY A CA 1
ATOM 781 C C . GLY A 1 102 ? 29.312 -22.938 -0.707 1 48.69 102 GLY A C 1
ATOM 782 O O . GLY A 1 102 ? 28.312 -22.781 -1.411 1 48.69 102 GLY A O 1
ATOM 783 N N . GLN A 1 103 ? 30.25 -23.609 -1.361 1 46.09 103 GLN A N 1
ATOM 784 C CA . GLN A 1 103 ? 30.234 -24.406 -2.58 1 46.09 103 GLN A CA 1
ATOM 785 C C . GLN A 1 103 ? 29.797 -25.844 -2.289 1 46.09 103 GLN A C 1
ATOM 787 O O . GLN A 1 103 ? 29.688 -26.656 -3.205 1 46.09 103 GLN A O 1
ATOM 792 N N . GLY A 1 104 ? 29.688 -26.281 -1.044 1 50.12 104 GLY A N 1
ATOM 793 C CA . GLY A 1 104 ? 29.656 -27.734 -0.897 1 50.12 104 GLY A CA 1
ATOM 794 C C . GLY A 1 104 ? 28.281 -28.328 -1.132 1 50.12 104 GLY A C 1
ATOM 795 O O . GLY A 1 104 ? 27.297 -27.594 -1.275 1 50.12 104 GLY A O 1
ATOM 796 N N . ASP A 1 105 ? 28.078 -29.656 -1.409 1 57.94 105 ASP A N 1
ATOM 797 C CA . ASP A 1 105 ? 26.922 -30.516 -1.617 1 57.94 105 ASP A CA 1
ATOM 798 C C . ASP A 1 105 ? 25.906 -30.359 -0.484 1 57.94 105 ASP A C 1
ATOM 800 O O . ASP A 1 105 ? 26.172 -30.766 0.649 1 57.94 105 ASP A O 1
ATOM 804 N N . ILE A 1 106 ? 25.156 -29.312 -0.544 1 66.62 106 ILE A N 1
ATOM 805 C CA . ILE A 1 106 ? 24.125 -29.156 0.484 1 66.62 106 ILE A CA 1
ATOM 806 C C . ILE A 1 106 ? 23.203 -30.375 0.501 1 66.62 106 ILE A C 1
ATOM 808 O O . ILE A 1 106 ? 22.734 -30.812 -0.547 1 66.62 106 ILE A O 1
ATOM 812 N N . SER A 1 107 ? 23.25 -31.125 1.586 1 78.25 107 SER A N 1
ATOM 813 C CA . SER A 1 107 ? 22.375 -32.281 1.755 1 78.25 107 SER A CA 1
ATOM 814 C C . SER A 1 107 ? 20.906 -31.906 1.535 1 78.25 107 SER A C 1
ATOM 816 O O . SER A 1 107 ? 20.547 -30.734 1.657 1 78.25 107 SER A O 1
ATOM 818 N N . VAL A 1 108 ? 20.219 -32.812 1.082 1 79.44 108 VAL A N 1
ATOM 819 C CA . VAL A 1 108 ? 18.781 -32.656 0.843 1 79.44 108 VAL A CA 1
ATOM 820 C C . VAL A 1 108 ? 18.094 -32.188 2.123 1 79.44 108 VAL A C 1
ATOM 822 O O . VAL A 1 108 ? 17.219 -31.312 2.082 1 79.44 108 VAL A O 1
ATOM 825 N N . THR A 1 109 ? 18.562 -32.656 3.234 1 80.81 109 THR A N 1
ATOM 826 C CA . THR A 1 109 ? 17.969 -32.312 4.512 1 80.81 109 THR A CA 1
ATOM 827 C C . THR A 1 109 ? 18.219 -30.828 4.816 1 80.81 109 THR A C 1
ATOM 829 O O . THR A 1 109 ? 17.328 -30.125 5.297 1 80.81 109 THR A O 1
ATOM 832 N N . THR A 1 110 ? 19.438 -30.438 4.504 1 84.5 110 THR A N 1
ATOM 833 C CA . THR A 1 110 ? 19.781 -29.047 4.75 1 84.5 110 THR A CA 1
ATOM 834 C C . THR A 1 110 ? 18.969 -28.125 3.842 1 84.5 110 THR A C 1
ATOM 836 O O . THR A 1 110 ? 18.5 -27.062 4.277 1 84.5 110 THR A O 1
ATOM 839 N N . LEU A 1 111 ? 18.781 -28.625 2.684 1 86.56 111 LEU A N 1
ATOM 840 C CA . LEU A 1 111 ? 18.031 -27.828 1.717 1 86.56 111 LEU A CA 1
ATOM 841 C C . LEU A 1 111 ? 16.578 -27.688 2.156 1 86.56 111 LEU A C 1
ATOM 843 O O . LEU A 1 111 ? 15.992 -26.609 2.027 1 86.56 111 LEU A O 1
ATOM 847 N N . VAL A 1 112 ? 16.062 -28.703 2.662 1 89.31 112 VAL A N 1
ATOM 848 C CA . VAL A 1 112 ? 14.68 -28.688 3.135 1 89.31 112 VAL A CA 1
ATOM 849 C C . VAL A 1 112 ? 14.539 -27.688 4.289 1 89.31 112 VAL A C 1
ATOM 851 O O . VAL A 1 112 ? 13.578 -26.922 4.352 1 89.31 112 VAL A O 1
ATOM 854 N N . VAL A 1 113 ? 15.516 -27.672 5.137 1 90.38 113 VAL A N 1
ATOM 855 C CA . VAL A 1 113 ? 15.469 -26.766 6.285 1 90.38 113 VAL A CA 1
ATOM 856 C C . VAL A 1 113 ? 15.547 -25.312 5.809 1 90.38 113 VAL A C 1
ATOM 858 O O . VAL A 1 113 ? 14.797 -24.453 6.277 1 90.38 113 VAL A O 1
ATOM 861 N N . VAL A 1 114 ? 16.422 -25.078 4.816 1 93.38 114 VAL A N 1
ATOM 862 C CA . VAL A 1 114 ? 16.719 -23.734 4.344 1 93.38 114 VAL A CA 1
ATOM 863 C C . VAL A 1 114 ? 15.508 -23.172 3.605 1 93.38 114 VAL A C 1
ATOM 865 O O . VAL A 1 114 ? 15.289 -21.953 3.598 1 93.38 114 VAL A O 1
ATOM 868 N N . ILE A 1 115 ? 14.664 -24.016 3.105 1 94.94 115 ILE A N 1
ATOM 869 C CA . ILE A 1 115 ? 13.523 -23.562 2.314 1 94.94 115 ILE A CA 1
ATOM 870 C C . ILE A 1 115 ? 12.25 -23.656 3.15 1 94.94 115 ILE A C 1
ATOM 872 O O . ILE A 1 115 ? 11.453 -22.719 3.186 1 94.94 115 ILE A O 1
ATOM 876 N N . VAL A 1 116 ? 12.039 -24.688 3.934 1 96.62 116 VAL A N 1
ATOM 877 C CA . VAL A 1 116 ? 10.789 -25 4.617 1 96.62 116 VAL A CA 1
ATOM 878 C C . VAL A 1 116 ? 10.656 -24.125 5.863 1 96.62 116 VAL A C 1
ATOM 880 O O . VAL A 1 116 ? 9.562 -23.656 6.184 1 96.62 116 VAL A O 1
ATOM 883 N N . VAL A 1 117 ? 11.758 -23.891 6.57 1 96.62 117 VAL A N 1
ATOM 884 C CA . VAL A 1 117 ? 11.695 -23.125 7.812 1 96.62 117 VAL A CA 1
ATOM 885 C C . VAL A 1 117 ? 11.242 -21.703 7.52 1 96.62 117 VAL A C 1
ATOM 887 O O . VAL A 1 117 ? 10.336 -21.188 8.172 1 96.62 117 VAL A O 1
ATOM 890 N N . PRO A 1 118 ? 11.867 -21.062 6.527 1 97.88 118 PRO A N 1
ATOM 891 C CA . PRO A 1 118 ? 11.383 -19.719 6.199 1 97.88 118 PRO A CA 1
ATOM 892 C C . PRO A 1 118 ? 9.922 -19.719 5.75 1 97.88 118 PRO A C 1
ATOM 894 O O . PRO A 1 118 ? 9.164 -18.797 6.102 1 97.88 118 PRO A O 1
ATOM 897 N N . LEU A 1 119 ? 9.531 -20.703 5.027 1 98.19 119 LEU A N 1
ATOM 898 C CA . LEU A 1 119 ? 8.148 -20.781 4.574 1 98.19 119 LEU A CA 1
ATOM 899 C C . LEU A 1 119 ? 7.199 -20.984 5.75 1 98.19 119 LEU A C 1
ATOM 901 O O . LEU A 1 119 ? 6.121 -20.375 5.801 1 98.19 119 LEU A O 1
ATOM 905 N N . VAL A 1 120 ? 7.52 -21.812 6.684 1 98.44 120 VAL A N 1
ATOM 906 C CA . VAL A 1 120 ? 6.723 -22.062 7.883 1 98.44 120 VAL A CA 1
ATOM 907 C C . VAL A 1 120 ? 6.648 -20.797 8.727 1 98.44 120 VAL A C 1
ATOM 909 O O . VAL A 1 120 ? 5.609 -20.5 9.32 1 98.44 120 VAL A O 1
ATOM 912 N N . SER A 1 121 ? 7.773 -20.062 8.766 1 98.38 121 SER A N 1
ATOM 913 C CA . SER A 1 121 ? 7.773 -18.797 9.5 1 98.38 121 SER A CA 1
ATOM 914 C C . SER A 1 121 ? 6.789 -17.812 8.883 1 98.38 121 SER A C 1
ATOM 916 O O . SER A 1 121 ? 6.09 -17.094 9.602 1 98.38 121 SER A O 1
ATOM 918 N N . SER A 1 122 ? 6.777 -17.766 7.566 1 98.56 122 SER A N 1
ATOM 919 C CA . SER A 1 122 ? 5.809 -16.906 6.891 1 98.56 122 SER A CA 1
ATOM 920 C C . SER A 1 122 ? 4.379 -17.344 7.191 1 98.56 122 SER A C 1
ATOM 922 O O . SER A 1 122 ? 3.508 -16.5 7.43 1 98.56 122 SER A O 1
ATOM 924 N N . LEU A 1 123 ? 4.168 -18.641 7.172 1 98.69 123 LEU A N 1
ATOM 925 C CA . LEU A 1 123 ? 2.863 -19.188 7.523 1 98.69 123 LEU A CA 1
ATOM 926 C C . LEU A 1 123 ? 2.463 -18.766 8.938 1 98.69 123 LEU A C 1
ATOM 928 O O . LEU A 1 123 ? 1.317 -18.375 9.172 1 98.69 123 LEU A O 1
ATOM 932 N N . LEU A 1 124 ? 3.34 -18.844 9.844 1 98.69 124 LEU A N 1
ATOM 933 C CA . LEU A 1 124 ? 3.07 -18.5 11.234 1 98.69 124 LEU A CA 1
ATOM 934 C C . LEU A 1 124 ? 2.711 -17.016 11.359 1 98.69 124 LEU A C 1
ATOM 936 O O . LEU A 1 124 ? 1.786 -16.656 12.094 1 98.69 124 LEU A O 1
ATOM 940 N N . LEU A 1 125 ? 3.445 -16.219 10.664 1 98.5 125 LEU A N 1
ATOM 941 C CA . LEU A 1 125 ? 3.156 -14.781 10.703 1 98.5 125 LEU A CA 1
ATOM 942 C C . LEU A 1 125 ? 1.789 -14.484 10.102 1 98.5 125 LEU A C 1
ATOM 944 O O . LEU A 1 125 ? 1.078 -13.594 10.57 1 98.5 125 LEU A O 1
ATOM 948 N N . GLY A 1 126 ? 1.458 -15.211 9.039 1 98.56 126 GLY A N 1
ATOM 949 C CA . GLY A 1 126 ? 0.121 -15.086 8.484 1 98.56 126 GLY A CA 1
ATOM 950 C C . GLY A 1 126 ? -0.968 -15.547 9.438 1 98.56 126 GLY A C 1
ATOM 951 O O . GLY A 1 126 ? -2.016 -14.906 9.547 1 98.56 126 GLY A O 1
ATOM 952 N N . LEU A 1 127 ? -0.704 -16.625 10.141 1 98.62 127 LEU A N 1
ATOM 953 C CA . LEU A 1 127 ? -1.647 -17.141 11.133 1 98.62 127 LEU A CA 1
ATOM 954 C C . LEU A 1 127 ? -1.846 -16.141 12.266 1 98.62 127 LEU A C 1
ATOM 956 O O . LEU A 1 127 ? -2.971 -15.938 12.727 1 98.62 127 LEU A O 1
ATOM 960 N N . ILE A 1 128 ? -0.812 -15.57 12.656 1 98 128 ILE A N 1
ATOM 961 C CA . ILE A 1 128 ? -0.891 -14.57 13.711 1 98 128 ILE A CA 1
ATOM 962 C C . ILE A 1 128 ? -1.735 -13.383 13.25 1 98 128 ILE A C 1
ATOM 964 O O . ILE A 1 128 ? -2.602 -12.906 13.984 1 98 128 ILE A O 1
ATOM 968 N N . SER A 1 129 ? -1.473 -12.953 12.023 1 97.69 129 SER A N 1
ATOM 969 C CA . SER A 1 129 ? -2.264 -11.859 11.469 1 97.69 129 SER A CA 1
ATOM 970 C C . SER A 1 129 ? -3.748 -12.211 11.43 1 97.69 129 SER A C 1
ATOM 972 O O . SER A 1 129 ? -4.598 -11.391 11.773 1 97.69 129 SER A O 1
ATOM 974 N N . GLY A 1 130 ? -3.988 -13.422 10.992 1 98 130 GLY A N 1
ATOM 975 C CA . GLY A 1 130 ? -5.371 -13.867 10.945 1 98 130 GLY A CA 1
ATOM 976 C C . GLY A 1 130 ? -6.012 -13.961 12.32 1 98 130 GLY A C 1
ATOM 977 O O . GLY A 1 130 ? -7.121 -13.477 12.531 1 98 130 GLY A O 1
ATOM 978 N N . LEU A 1 131 ? -5.336 -14.523 13.258 1 97.44 131 LEU A N 1
ATOM 979 C CA . LEU A 1 131 ? -5.84 -14.695 14.617 1 97.44 131 LEU A CA 1
ATOM 980 C C . LEU A 1 131 ? -6.121 -13.352 15.266 1 97.44 131 LEU A C 1
ATOM 982 O O . LEU A 1 131 ? -7.156 -13.172 15.922 1 97.44 131 LEU A O 1
ATOM 986 N N . LEU A 1 132 ? -5.25 -12.445 15.062 1 95.56 132 LEU A N 1
ATOM 987 C CA . LEU A 1 132 ? -5.402 -11.141 15.688 1 95.56 132 LEU A CA 1
ATOM 988 C C . LEU A 1 132 ? -6.512 -10.336 15.008 1 95.56 132 LEU A C 1
ATOM 990 O O . LEU A 1 132 ? -7.211 -9.562 15.664 1 95.56 132 LEU A O 1
ATOM 994 N N . THR A 1 133 ? -6.594 -10.5 13.719 1 94.44 133 THR A N 1
ATOM 995 C CA . THR A 1 133 ? -7.68 -9.836 13.008 1 94.44 133 THR A CA 1
ATOM 996 C C . THR A 1 133 ? -9.031 -10.289 13.547 1 94.44 133 THR A C 1
ATOM 998 O O . THR A 1 133 ? -9.891 -9.453 13.852 1 94.44 133 THR A O 1
ATOM 1001 N N . VAL A 1 134 ? -9.188 -11.57 13.711 1 95.06 134 VAL A N 1
ATOM 1002 C CA . VAL A 1 134 ? -10.461 -12.148 14.125 1 95.06 134 VAL A CA 1
ATOM 1003 C C . VAL A 1 134 ? -10.711 -11.859 15.602 1 95.06 134 VAL A C 1
ATOM 1005 O O . VAL A 1 134 ? -11.82 -11.492 15.992 1 95.06 134 VAL A O 1
ATOM 1008 N N . SER A 1 135 ? -9.742 -11.992 16.422 1 92.62 135 SER A N 1
ATOM 1009 C CA . SER A 1 135 ? -9.914 -11.852 17.859 1 92.62 135 SER A CA 1
ATOM 1010 C C . SER A 1 135 ? -10.133 -10.398 18.25 1 92.62 135 SER A C 1
ATOM 1012 O O . SER A 1 135 ? -10.906 -10.102 19.156 1 92.62 135 SER A O 1
ATOM 1014 N N . SER A 1 136 ? -9.461 -9.461 17.578 1 87.38 136 SER A N 1
ATOM 1015 C CA . SER A 1 136 ? -9.562 -8.047 17.922 1 87.38 136 SER A CA 1
ATOM 1016 C C . SER A 1 136 ? -10.742 -7.387 17.219 1 87.38 136 SER A C 1
ATOM 1018 O O . SER A 1 136 ? -11.156 -6.285 17.578 1 87.38 136 SER A O 1
ATOM 1020 N N . ARG A 1 137 ? -11.211 -8.031 16.125 1 87.5 137 ARG A N 1
ATOM 1021 C CA . ARG A 1 137 ? -12.32 -7.535 15.32 1 87.5 137 ARG A CA 1
ATOM 1022 C C . ARG A 1 137 ? -11.953 -6.219 14.641 1 87.5 137 ARG A C 1
ATOM 1024 O O . ARG A 1 137 ? -12.805 -5.348 14.461 1 87.5 137 ARG A O 1
ATOM 1031 N N . LEU A 1 138 ? -10.648 -6.074 14.5 1 82.94 138 LEU A N 1
ATOM 1032 C CA . LEU A 1 138 ? -10.148 -4.957 13.703 1 82.94 138 LEU A CA 1
ATOM 1033 C C . LEU A 1 138 ? -10.016 -5.355 12.242 1 82.94 138 LEU A C 1
ATOM 1035 O O . LEU A 1 138 ? -9.836 -6.535 11.93 1 82.94 138 LEU A O 1
ATOM 1039 N N . PRO A 1 139 ? -10.086 -4.352 11.391 1 83.5 139 PRO A N 1
ATOM 1040 C CA . PRO A 1 139 ? -9.859 -4.672 9.984 1 83.5 139 PRO A CA 1
ATOM 1041 C C . PRO A 1 139 ? -8.477 -5.266 9.727 1 83.5 139 PRO A C 1
ATOM 1043 O O . PRO A 1 139 ? -7.492 -4.836 10.336 1 83.5 139 PRO A O 1
ATOM 1046 N N . SER A 1 140 ? -8.453 -6.262 8.852 1 92.31 140 SER A N 1
ATOM 1047 C CA . SER A 1 140 ? -7.199 -6.949 8.555 1 92.31 140 SER A CA 1
ATOM 1048 C C . SER A 1 140 ? -6.152 -5.984 8.016 1 92.31 140 SER A C 1
ATOM 1050 O O . SER A 1 140 ? -4.953 -6.18 8.219 1 92.31 140 SER A O 1
ATOM 1052 N N . PHE A 1 141 ? -6.629 -4.973 7.406 1 86.81 141 PHE A N 1
ATOM 1053 C CA . PHE A 1 141 ? -5.734 -3.992 6.805 1 86.81 141 PHE A CA 1
ATOM 1054 C C . PHE A 1 141 ? -4.762 -3.436 7.84 1 86.81 141 PHE A C 1
ATOM 1056 O O . PHE A 1 141 ? -3.557 -3.369 7.594 1 86.81 141 PHE A O 1
ATOM 1063 N N . ILE A 1 142 ? -5.156 -3.051 8.961 1 83.94 142 ILE A N 1
ATOM 1064 C CA . ILE A 1 142 ? -4.34 -2.385 9.969 1 83.94 142 ILE A CA 1
ATOM 1065 C C . ILE A 1 142 ? -3.453 -3.41 10.68 1 83.94 142 ILE A C 1
ATOM 1067 O O . ILE A 1 142 ? -2.303 -3.119 11.008 1 83.94 142 ILE A O 1
ATOM 1071 N N . ILE A 1 143 ? -4.008 -4.574 10.914 1 91.5 143 ILE A N 1
ATOM 1072 C CA . ILE A 1 143 ? -3.232 -5.637 11.539 1 91.5 143 ILE A CA 1
ATOM 1073 C C . ILE A 1 143 ? -2.053 -6.016 10.648 1 91.5 143 ILE A C 1
ATOM 1075 O O . ILE A 1 143 ? -0.929 -6.176 11.133 1 91.5 143 ILE A O 1
ATOM 1079 N N . THR A 1 144 ? -2.35 -6.062 9.375 1 94.75 144 THR A N 1
ATOM 1080 C CA . THR A 1 144 ? -1.3 -6.523 8.469 1 94.75 144 THR A CA 1
ATOM 1081 C C . THR A 1 144 ? -0.334 -5.391 8.141 1 94.75 144 THR A C 1
ATOM 1083 O O . THR A 1 144 ? 0.767 -5.633 7.641 1 94.75 144 THR A O 1
ATOM 1086 N N . LEU A 1 145 ? -0.744 -4.215 8.383 1 88.12 145 LEU A N 1
ATOM 1087 C CA . LEU A 1 145 ? 0.217 -3.117 8.336 1 88.12 145 LEU A CA 1
ATOM 1088 C C . LEU A 1 145 ? 1.273 -3.273 9.422 1 88.12 145 LEU A C 1
ATOM 1090 O O . LEU A 1 145 ? 2.465 -3.086 9.172 1 88.12 145 LEU A O 1
ATOM 1094 N N . ALA A 1 146 ? 0.779 -3.496 10.609 1 90.94 146 ALA A N 1
ATOM 1095 C CA . ALA A 1 146 ? 1.712 -3.764 11.703 1 90.94 146 ALA A CA 1
ATOM 1096 C C . ALA A 1 146 ? 2.615 -4.949 11.375 1 90.94 146 ALA A C 1
ATOM 1098 O O . ALA A 1 146 ? 3.822 -4.906 11.625 1 90.94 146 ALA A O 1
ATOM 1099 N N . MET A 1 147 ? 2.014 -5.961 10.797 1 95.94 147 MET A N 1
ATOM 1100 C CA . MET A 1 147 ? 2.771 -7.156 10.438 1 95.94 147 MET A CA 1
ATOM 1101 C C . MET A 1 147 ? 3.801 -6.84 9.359 1 95.94 147 MET A C 1
ATOM 1103 O O . MET A 1 147 ? 4.891 -7.414 9.352 1 95.94 147 MET A O 1
ATOM 1107 N N . MET A 1 148 ? 3.418 -5.973 8.445 1 94.62 148 MET A N 1
ATOM 1108 C CA . MET A 1 148 ? 4.363 -5.531 7.422 1 94.62 148 MET A CA 1
ATOM 1109 C C . MET A 1 148 ? 5.625 -4.961 8.062 1 94.62 148 MET A C 1
ATOM 1111 O O . MET A 1 148 ? 6.738 -5.266 7.629 1 94.62 148 MET A O 1
ATOM 1115 N N . ASN A 1 149 ? 5.449 -4.164 9.07 1 91.62 149 ASN A N 1
ATOM 1116 C CA . ASN A 1 149 ? 6.586 -3.588 9.773 1 91.62 149 ASN A CA 1
ATOM 1117 C C . ASN A 1 149 ? 7.375 -4.656 10.531 1 91.62 149 ASN A C 1
ATOM 1119 O O . ASN A 1 149 ? 8.602 -4.617 10.562 1 91.62 149 ASN A O 1
ATOM 1123 N N . ILE A 1 150 ? 6.664 -5.531 11.086 1 95.69 150 ILE A N 1
ATOM 1124 C CA . ILE A 1 150 ? 7.316 -6.613 11.812 1 95.69 150 ILE A CA 1
ATOM 1125 C C . ILE A 1 150 ? 8.18 -7.438 10.859 1 95.69 150 ILE A C 1
ATOM 1127 O O . ILE A 1 150 ? 9.344 -7.703 11.141 1 95.69 150 ILE A O 1
ATOM 1131 N N . ALA A 1 151 ? 7.594 -7.797 9.758 1 97.06 151 ALA A N 1
ATOM 1132 C CA . ALA A 1 151 ? 8.336 -8.578 8.773 1 97.06 151 ALA A CA 1
ATOM 1133 C C . ALA A 1 151 ? 9.531 -7.805 8.234 1 97.06 151 ALA A C 1
ATOM 1135 O O . ALA A 1 151 ? 10.609 -8.367 8.047 1 97.06 151 ALA A O 1
ATOM 1136 N N . ASP A 1 152 ? 9.344 -6.566 7.941 1 93.56 152 ASP A N 1
ATOM 1137 C CA . ASP A 1 152 ? 10.438 -5.703 7.492 1 93.56 152 ASP A CA 1
ATOM 1138 C C . ASP A 1 152 ? 11.547 -5.641 8.539 1 93.56 152 ASP A C 1
ATOM 1140 O O . ASP A 1 152 ? 12.727 -5.793 8.203 1 93.56 152 ASP A O 1
ATOM 1144 N N . GLY A 1 153 ? 11.18 -5.453 9.805 1 93.75 153 GLY A N 1
ATOM 1145 C CA . GLY A 1 153 ? 12.133 -5.391 10.898 1 93.75 153 GLY A CA 1
ATOM 1146 C C . GLY A 1 153 ? 12.867 -6.695 11.125 1 93.75 153 GLY A C 1
ATOM 1147 O O . GLY A 1 153 ? 14.078 -6.695 11.391 1 93.75 153 GLY A O 1
ATOM 1148 N N . LEU A 1 154 ? 12.141 -7.77 11.039 1 96.56 154 LEU A N 1
ATOM 1149 C CA . LEU A 1 154 ? 12.773 -9.078 11.164 1 96.56 154 LEU A CA 1
ATOM 1150 C C . LEU A 1 154 ? 13.836 -9.273 10.086 1 96.56 154 LEU A C 1
ATOM 1152 O O . LEU A 1 154 ? 14.914 -9.805 10.367 1 96.56 154 LEU A O 1
ATOM 1156 N N . SER A 1 155 ? 13.508 -8.867 8.891 1 96.38 155 SER A N 1
ATOM 1157 C CA . SER A 1 155 ? 14.438 -8.992 7.781 1 96.38 155 SER A CA 1
ATOM 1158 C C . SER A 1 155 ? 15.688 -8.156 8.008 1 96.38 155 SER A C 1
ATOM 1160 O O . SER A 1 155 ? 16.812 -8.648 7.848 1 96.38 155 SER A O 1
ATOM 1162 N N . LYS A 1 156 ? 15.5 -6.969 8.414 1 93.69 156 LYS A N 1
ATOM 1163 C CA . LYS A 1 156 ? 16.625 -6.066 8.648 1 93.69 156 LYS A CA 1
ATOM 1164 C C . LYS A 1 156 ? 17.484 -6.551 9.82 1 93.69 156 LYS A C 1
ATOM 1166 O O . LYS A 1 156 ? 18.703 -6.496 9.758 1 93.69 156 LYS A O 1
ATOM 1171 N N . THR A 1 157 ? 16.844 -6.996 10.867 1 92.81 157 THR A N 1
ATOM 1172 C CA . THR A 1 157 ? 17.547 -7.465 12.062 1 92.81 157 THR A CA 1
ATOM 1173 C C . THR A 1 157 ? 18.344 -8.727 11.75 1 92.81 157 THR A C 1
ATOM 1175 O O . THR A 1 157 ? 19.5 -8.859 12.172 1 92.81 157 THR A O 1
ATOM 1178 N N . LEU A 1 158 ? 17.719 -9.531 11 1 92.81 158 LEU A N 1
ATOM 1179 C CA . LEU A 1 158 ? 18.344 -10.82 10.711 1 92.81 158 LEU A CA 1
ATOM 1180 C C . LEU A 1 158 ? 19.516 -10.656 9.75 1 92.81 158 LEU A C 1
ATOM 1182 O O . LEU A 1 158 ? 20.562 -11.289 9.922 1 92.81 158 LEU A O 1
ATOM 1186 N N . THR A 1 159 ? 19.391 -9.828 8.695 1 92.31 159 THR A N 1
ATOM 1187 C CA . THR A 1 159 ? 20.391 -9.727 7.637 1 92.31 159 THR A CA 1
ATOM 1188 C C . THR A 1 159 ? 21.484 -8.719 8.008 1 92.31 159 THR A C 1
ATOM 1190 O O . THR A 1 159 ? 22.562 -8.711 7.418 1 92.31 159 THR A O 1
ATOM 1193 N N . GLN A 1 160 ? 21.141 -7.84 8.969 1 88.06 160 GLN A N 1
ATOM 1194 C CA . GLN A 1 160 ? 22.031 -6.746 9.312 1 88.06 160 GLN A CA 1
ATOM 1195 C C . GLN A 1 160 ? 22.453 -5.961 8.078 1 88.06 160 GLN A C 1
ATOM 1197 O O . GLN A 1 160 ? 23.625 -5.629 7.914 1 88.06 160 GLN A O 1
ATOM 1202 N N . SER A 1 161 ? 21.5 -5.914 7.094 1 80.88 161 SER A N 1
ATOM 1203 C CA . SER A 1 161 ? 21.609 -5.105 5.883 1 80.88 161 SER A CA 1
ATOM 1204 C C . SER A 1 161 ? 22.656 -5.664 4.934 1 80.88 161 SER A C 1
ATOM 1206 O O . SER A 1 161 ? 23.219 -4.93 4.113 1 80.88 161 SER A O 1
ATOM 1208 N N . GLU A 1 162 ? 22.938 -6.883 5.062 1 86.38 162 GLU A N 1
ATOM 1209 C CA . GLU A 1 162 ? 23.891 -7.539 4.172 1 86.38 162 GLU A CA 1
ATOM 1210 C C . GLU A 1 162 ? 23.172 -8.305 3.064 1 86.38 162 GLU A C 1
ATOM 1212 O O . GLU A 1 162 ? 22 -8.625 3.189 1 86.38 162 GLU A O 1
ATOM 1217 N N . LYS A 1 163 ? 23.969 -8.5 2.055 1 91.69 163 LYS A N 1
ATOM 1218 C CA . LYS A 1 163 ? 23.5 -9.312 0.937 1 91.69 163 LYS A CA 1
ATOM 1219 C C . LYS A 1 163 ? 23.797 -10.789 1.166 1 91.69 163 LYS A C 1
ATOM 1221 O O . LYS A 1 163 ? 24.875 -11.141 1.655 1 91.69 163 LYS A O 1
ATOM 1226 N N . PHE A 1 164 ? 22.812 -11.625 0.784 1 92.94 164 PHE A N 1
ATOM 1227 C CA . PHE A 1 164 ? 23 -13.062 0.97 1 92.94 164 PHE A CA 1
ATOM 1228 C C . PHE A 1 164 ? 22.734 -13.82 -0.324 1 92.94 164 PHE A C 1
ATOM 1230 O O . PHE A 1 164 ? 21.906 -13.398 -1.131 1 92.94 164 PHE A O 1
ATOM 1237 N N . SER A 1 165 ? 23.438 -14.938 -0.469 1 92.25 165 SER A N 1
ATOM 1238 C CA . SER A 1 165 ? 23.188 -15.82 -1.602 1 92.25 165 SER A CA 1
ATOM 1239 C C . SER A 1 165 ? 22.047 -16.781 -1.308 1 92.25 165 SER A C 1
ATOM 1241 O O . SER A 1 165 ? 21.594 -16.891 -0.167 1 92.25 165 SER A O 1
ATOM 1243 N N . VAL A 1 166 ? 21.578 -17.422 -2.373 1 92.94 166 VAL A N 1
ATOM 1244 C CA . VAL A 1 166 ? 20.5 -18.391 -2.229 1 92.94 166 VAL A CA 1
ATOM 1245 C C . VAL A 1 166 ? 20.938 -19.75 -2.795 1 92.94 166 VAL A C 1
ATOM 1247 O O . VAL A 1 166 ? 21.859 -19.812 -3.615 1 92.94 166 VAL A O 1
ATOM 1250 N N . PRO A 1 167 ? 20.297 -20.797 -2.385 1 91.5 167 PRO A N 1
ATOM 1251 C CA . PRO A 1 167 ? 20.656 -22.125 -2.877 1 91.5 167 PRO A CA 1
ATOM 1252 C C . PRO A 1 167 ? 20.5 -22.266 -4.391 1 91.5 167 PRO A C 1
ATOM 1254 O O . PRO A 1 167 ? 19.609 -21.656 -4.973 1 91.5 167 PRO A O 1
ATOM 1257 N N . GLU A 1 168 ? 21.266 -23.172 -4.953 1 90.94 168 GLU A N 1
ATOM 1258 C CA . GLU A 1 168 ? 21.25 -23.391 -6.398 1 90.94 168 GLU A CA 1
ATOM 1259 C C . GLU A 1 168 ? 19.891 -23.875 -6.875 1 90.94 168 GLU A C 1
ATOM 1261 O O . GLU A 1 168 ? 19.453 -23.547 -7.98 1 90.94 168 GLU A O 1
ATOM 1266 N N . VAL A 1 169 ? 19.266 -24.641 -6.094 1 91.62 169 VAL A N 1
ATOM 1267 C CA . VAL A 1 169 ? 17.953 -25.172 -6.465 1 91.62 169 VAL A CA 1
ATOM 1268 C C . VAL A 1 169 ? 16.984 -24.016 -6.695 1 91.62 169 VAL A C 1
ATOM 1270 O O . VAL A 1 169 ? 16.156 -24.062 -7.609 1 91.62 169 VAL A O 1
ATOM 1273 N N . LEU A 1 170 ? 17.062 -22.969 -5.875 1 93.38 170 LEU A N 1
ATOM 1274 C CA . LEU A 1 170 ? 16.203 -21.812 -6.039 1 93.38 170 LEU A CA 1
ATOM 1275 C C . LEU A 1 170 ? 16.578 -21.031 -7.297 1 93.38 170 LEU A C 1
ATOM 1277 O O . LEU A 1 170 ? 15.695 -20.5 -7.984 1 93.38 170 LEU A O 1
ATOM 1281 N N . LYS A 1 171 ? 17.844 -21 -7.574 1 93.62 171 LYS A N 1
ATOM 1282 C CA . LYS A 1 171 ? 18.281 -20.328 -8.797 1 93.62 171 LYS A CA 1
ATOM 1283 C C . LYS A 1 171 ? 17.766 -21.062 -10.031 1 93.62 171 LYS A C 1
ATOM 1285 O O . LYS A 1 171 ? 17.391 -20.422 -11.023 1 93.62 171 LYS A O 1
ATOM 1290 N N . GLU A 1 172 ? 17.781 -22.328 -9.891 1 92.94 172 GLU A N 1
ATOM 1291 C CA . GLU A 1 172 ? 17.266 -23.141 -10.992 1 92.94 172 GLU A CA 1
ATOM 1292 C C . GLU A 1 172 ? 15.766 -22.922 -11.188 1 92.94 172 GLU A C 1
ATOM 1294 O O . GLU A 1 172 ? 15.289 -22.812 -12.312 1 92.94 172 GLU A O 1
ATOM 1299 N N . ILE A 1 173 ? 15.062 -22.859 -10.18 1 92.44 173 ILE A N 1
ATOM 1300 C CA . ILE A 1 173 ? 13.633 -22.609 -10.258 1 92.44 173 ILE A CA 1
ATOM 1301 C C . ILE A 1 173 ? 13.375 -21.219 -10.82 1 92.44 173 ILE A C 1
ATOM 1303 O O . ILE A 1 173 ? 12.477 -21.031 -11.648 1 92.44 173 ILE A O 1
ATOM 1307 N N . GLY A 1 174 ? 14.094 -20.266 -10.398 1 92 174 GLY A N 1
ATOM 1308 C CA . GLY A 1 174 ? 13.914 -18.891 -10.812 1 92 174 GLY A CA 1
ATOM 1309 C C . GLY A 1 174 ? 14.328 -18.641 -12.25 1 92 174 GLY A C 1
ATOM 1310 O O . GLY A 1 174 ? 13.719 -17.812 -12.945 1 92 174 GLY A O 1
ATOM 1311 N N . ASN A 1 175 ? 15.359 -19.375 -12.727 1 91.31 175 ASN A N 1
ATOM 1312 C CA . ASN A 1 175 ? 15.938 -19.031 -14.023 1 91.31 175 ASN A CA 1
ATOM 1313 C C . ASN A 1 175 ? 15.953 -20.219 -14.969 1 91.31 175 ASN A C 1
ATOM 1315 O O . ASN A 1 175 ? 16.125 -20.047 -16.188 1 91.31 175 ASN A O 1
ATOM 1319 N N . GLY A 1 176 ? 15.789 -21.375 -14.445 1 90.81 176 GLY A N 1
ATOM 1320 C CA . GLY A 1 176 ? 15.82 -22.562 -15.289 1 90.81 176 GLY A CA 1
ATOM 1321 C C . GLY A 1 176 ? 14.602 -22.688 -16.172 1 90.81 176 GLY A C 1
ATOM 1322 O O . GLY A 1 176 ? 13.656 -21.906 -16.062 1 90.81 176 GLY A O 1
ATOM 1323 N N . ARG A 1 177 ? 14.781 -23.594 -17.203 1 89.94 177 ARG A N 1
ATOM 1324 C CA . ARG A 1 177 ? 13.695 -23.75 -18.172 1 89.94 177 ARG A CA 1
ATOM 1325 C C . ARG A 1 177 ? 13.602 -25.188 -18.656 1 89.94 177 ARG A C 1
ATOM 1327 O O . ARG A 1 177 ? 14.594 -25.938 -18.609 1 89.94 177 ARG A O 1
ATOM 1334 N N . LEU A 1 178 ? 12.43 -25.516 -18.953 1 88.94 178 LEU A N 1
ATOM 1335 C CA . LEU A 1 178 ? 12.133 -26.812 -19.562 1 88.94 178 LEU A CA 1
ATOM 1336 C C . LEU A 1 178 ? 11.906 -26.672 -21.062 1 88.94 178 LEU A C 1
ATOM 1338 O O . LEU A 1 178 ? 11.102 -25.844 -21.5 1 88.94 178 LEU A O 1
ATOM 1342 N N . ARG A 1 179 ? 12.688 -27.406 -21.797 1 87.56 179 ARG A N 1
ATOM 1343 C CA . ARG A 1 179 ? 12.5 -27.375 -23.25 1 87.56 179 ARG A CA 1
ATOM 1344 C C . ARG A 1 179 ? 11.227 -28.109 -23.641 1 87.56 179 ARG A C 1
ATOM 1346 O O . ARG A 1 179 ? 11.109 -29.312 -23.438 1 87.56 179 ARG A O 1
ATOM 1353 N N . VAL A 1 180 ? 10.281 -27.422 -24.156 1 85.81 180 VAL A N 1
ATOM 1354 C CA . VAL A 1 180 ? 9.023 -28.016 -24.578 1 85.81 180 VAL A CA 1
ATOM 1355 C C . VAL A 1 180 ? 9.078 -28.344 -26.062 1 85.81 180 VAL A C 1
ATOM 1357 O O . VAL A 1 180 ? 8.688 -29.438 -26.484 1 85.81 180 VAL A O 1
ATOM 1360 N N . THR A 1 181 ? 9.523 -27.375 -26.812 1 86.12 181 THR A N 1
ATOM 1361 C CA . THR A 1 181 ? 9.805 -27.562 -28.234 1 86.12 181 THR A CA 1
ATOM 1362 C C . THR A 1 181 ? 11.164 -26.953 -28.594 1 86.12 181 THR A C 1
ATOM 1364 O O . THR A 1 181 ? 11.844 -26.391 -27.734 1 86.12 181 THR A O 1
ATOM 1367 N N . ASP A 1 182 ? 11.523 -27.141 -29.828 1 83.5 182 ASP A N 1
ATOM 1368 C CA . ASP A 1 182 ? 12.828 -26.656 -30.266 1 83.5 182 ASP A CA 1
ATOM 1369 C C . ASP A 1 182 ? 12.938 -25.141 -30.078 1 83.5 182 ASP A C 1
ATOM 1371 O O . ASP A 1 182 ? 14.008 -24.625 -29.781 1 83.5 182 ASP A O 1
ATOM 1375 N N . ASP A 1 183 ? 11.836 -24.484 -30.078 1 86.06 183 ASP A N 1
ATOM 1376 C CA . ASP A 1 183 ? 11.898 -23.031 -30.078 1 86.06 183 ASP A CA 1
ATOM 1377 C C . ASP A 1 183 ? 11.281 -22.453 -28.812 1 86.06 183 ASP A C 1
ATOM 1379 O O . ASP A 1 183 ? 11.375 -21.25 -28.562 1 86.06 183 ASP A O 1
ATOM 1383 N N . PHE A 1 184 ? 10.695 -23.375 -28 1 87.12 184 PHE A N 1
ATOM 1384 C CA . PHE A 1 184 ? 9.953 -22.844 -26.859 1 87.12 184 PHE A CA 1
ATOM 1385 C C . PHE A 1 184 ? 10.414 -23.484 -25.562 1 87.12 184 PHE A C 1
ATOM 1387 O O . PHE A 1 184 ? 10.359 -24.703 -25.422 1 87.12 184 PHE A O 1
ATOM 1394 N N . TYR A 1 185 ? 10.883 -22.641 -24.641 1 90.38 185 TYR A N 1
ATOM 1395 C CA . TYR A 1 185 ? 11.297 -23.062 -23.312 1 90.38 185 TYR A CA 1
ATOM 1396 C C . TYR A 1 185 ? 10.336 -22.516 -22.25 1 90.38 185 TYR A C 1
ATOM 1398 O O . TYR A 1 185 ? 9.938 -21.359 -22.297 1 90.38 185 TYR A O 1
ATOM 1406 N N . LEU A 1 186 ? 9.914 -23.406 -21.453 1 93.25 186 LEU A N 1
ATOM 1407 C CA . LEU A 1 186 ? 9.016 -23.031 -20.375 1 93.25 186 LEU A CA 1
ATOM 1408 C C . LEU A 1 186 ? 9.789 -22.844 -19.062 1 93.25 186 LEU A C 1
ATOM 1410 O O . LEU A 1 186 ? 10.422 -23.781 -18.578 1 93.25 186 LEU A O 1
ATOM 1414 N N . PRO A 1 187 ? 9.734 -21.641 -18.516 1 95.31 187 PRO A N 1
ATOM 1415 C CA . PRO A 1 187 ? 10.445 -21.422 -17.266 1 95.31 187 PRO A CA 1
ATOM 1416 C C . PRO A 1 187 ? 9.898 -22.266 -16.109 1 95.31 187 PRO A C 1
ATOM 1418 O O . PRO A 1 187 ? 8.68 -22.438 -16 1 95.31 187 PRO A O 1
ATOM 1421 N N . TYR A 1 188 ? 10.758 -22.797 -15.281 1 96.31 188 TYR A N 1
ATOM 1422 C CA . TYR A 1 188 ? 10.352 -23.578 -14.109 1 96.31 188 TYR A CA 1
ATOM 1423 C C . TYR A 1 188 ? 9.477 -22.75 -13.18 1 96.31 188 TYR A C 1
ATOM 1425 O O . TYR A 1 188 ? 8.555 -23.266 -12.547 1 96.31 188 TYR A O 1
ATOM 1433 N N . SER A 1 189 ? 9.852 -21.469 -13.047 1 97 189 SER A N 1
ATOM 1434 C CA . SER A 1 189 ? 9.055 -20.578 -12.203 1 97 189 SER A CA 1
ATOM 1435 C C . SER A 1 189 ? 7.613 -20.5 -12.688 1 97 189 SER A C 1
ATOM 1437 O O . SER A 1 189 ? 6.684 -20.438 -11.883 1 97 189 SER A O 1
ATOM 1439 N N . ALA A 1 190 ? 7.41 -20.484 -13.984 1 97 190 ALA A N 1
ATOM 1440 C CA . ALA A 1 190 ? 6.07 -20.438 -14.562 1 97 190 ALA A CA 1
ATOM 1441 C C . ALA A 1 190 ? 5.301 -21.719 -14.273 1 97 190 ALA A C 1
ATOM 1443 O O . ALA A 1 190 ? 4.09 -21.688 -14.039 1 97 190 ALA A O 1
ATOM 1444 N N . ILE A 1 191 ? 5.961 -22.797 -14.367 1 97.12 191 ILE A N 1
ATOM 1445 C CA . ILE A 1 191 ? 5.344 -24.094 -14.078 1 97.12 191 ILE A CA 1
ATOM 1446 C C . ILE A 1 191 ? 4.879 -24.125 -12.625 1 97.12 191 ILE A C 1
ATOM 1448 O O . ILE A 1 191 ? 3.752 -24.531 -12.336 1 97.12 191 ILE A O 1
ATOM 1452 N N . LEU A 1 192 ? 5.75 -23.656 -11.781 1 97.56 192 LEU A N 1
ATOM 1453 C CA . LEU A 1 192 ? 5.387 -23.594 -10.367 1 97.56 192 LEU A CA 1
ATOM 1454 C C . LEU A 1 192 ? 4.203 -22.656 -10.156 1 97.56 192 LEU A C 1
ATOM 1456 O O . LEU A 1 192 ? 3.289 -22.969 -9.391 1 97.56 192 LEU A O 1
ATOM 1460 N N . ALA A 1 193 ? 4.285 -21.531 -10.766 1 98.25 193 ALA A N 1
ATOM 1461 C CA . ALA A 1 193 ? 3.193 -20.562 -10.664 1 98.25 193 ALA A CA 1
ATOM 1462 C C . ALA A 1 193 ? 1.88 -21.172 -11.148 1 98.25 193 ALA A C 1
ATOM 1464 O O . ALA A 1 193 ? 0.835 -21 -10.523 1 98.25 193 ALA A O 1
ATOM 1465 N N . ALA A 1 194 ? 1.927 -21.844 -12.281 1 98 194 ALA A N 1
ATOM 1466 C CA . ALA A 1 194 ? 0.738 -22.5 -12.812 1 98 194 ALA A CA 1
ATOM 1467 C C . ALA A 1 194 ? 0.198 -23.531 -11.82 1 98 194 ALA A C 1
ATOM 1469 O O . ALA A 1 194 ? -1.015 -23.641 -11.633 1 98 194 ALA A O 1
ATOM 1470 N N . ALA A 1 195 ? 1.052 -24.281 -11.273 1 98.5 195 ALA A N 1
ATOM 1471 C CA . ALA A 1 195 ? 0.646 -25.281 -10.289 1 98.5 195 ALA A CA 1
ATOM 1472 C C . ALA A 1 195 ? -0.058 -24.625 -9.102 1 98.5 195 ALA A C 1
ATOM 1474 O O . ALA A 1 195 ? -1.092 -25.109 -8.641 1 98.5 195 ALA A O 1
ATOM 1475 N N . VAL A 1 196 ? 0.496 -23.547 -8.609 1 98.62 196 VAL A N 1
ATOM 1476 C CA . VAL A 1 196 ? -0.076 -22.828 -7.477 1 98.62 196 VAL A CA 1
ATOM 1477 C C . VAL A 1 196 ? -1.444 -22.266 -7.852 1 98.62 196 VAL A C 1
ATOM 1479 O O . VAL A 1 196 ? -2.395 -22.359 -7.07 1 98.62 196 VAL A O 1
ATOM 1482 N N . MET A 1 197 ? -1.507 -21.703 -9.008 1 98.56 197 MET A N 1
ATOM 1483 C CA . MET A 1 197 ? -2.771 -21.125 -9.461 1 98.56 197 MET A CA 1
ATOM 1484 C C . MET A 1 197 ? -3.822 -22.219 -9.656 1 98.56 197 MET A C 1
ATOM 1486 O O . MET A 1 197 ? -4.992 -22.016 -9.32 1 98.56 197 MET A O 1
ATOM 1490 N N . ILE A 1 198 ? -3.441 -23.312 -10.25 1 98.5 198 ILE A N 1
ATOM 1491 C CA . ILE A 1 198 ? -4.367 -24.422 -10.453 1 98.5 198 ILE A CA 1
ATOM 1492 C C . ILE A 1 198 ? -4.836 -24.953 -9.102 1 98.5 198 ILE A C 1
ATOM 1494 O O . ILE A 1 198 ? -6.027 -25.203 -8.906 1 98.5 198 ILE A O 1
ATOM 1498 N N . LEU A 1 199 ? -3.928 -25.094 -8.195 1 98.5 199 LEU A N 1
ATOM 1499 C CA . LEU A 1 199 ? -4.293 -25.562 -6.855 1 98.5 199 LEU A CA 1
ATOM 1500 C C . LEU A 1 199 ? -5.246 -24.578 -6.188 1 98.5 199 LEU A C 1
ATOM 1502 O O . LEU A 1 199 ? -6.234 -24.984 -5.57 1 98.5 199 LEU A O 1
ATOM 1506 N N . GLY A 1 200 ? -4.867 -23.328 -6.25 1 98.5 200 GLY A N 1
ATOM 1507 C CA . GLY A 1 200 ? -5.762 -22.312 -5.703 1 98.5 200 GLY A CA 1
ATOM 1508 C C . GLY A 1 200 ? -7.145 -22.344 -6.324 1 98.5 200 GLY A C 1
ATOM 1509 O O . GLY A 1 200 ? -8.148 -22.219 -5.625 1 98.5 200 GLY A O 1
ATOM 1510 N N . HIS A 1 201 ? -7.156 -22.531 -7.641 1 98.06 201 HIS A N 1
ATOM 1511 C CA . HIS A 1 201 ? -8.422 -22.609 -8.352 1 98.06 201 HIS A CA 1
ATOM 1512 C C . HIS A 1 201 ? -9.242 -23.812 -7.895 1 98.06 201 HIS A C 1
ATOM 1514 O O . HIS A 1 201 ? -10.453 -23.703 -7.672 1 98.06 201 HIS A O 1
ATOM 1520 N N . LEU A 1 202 ? -8.617 -24.938 -7.77 1 98.19 202 LEU A N 1
ATOM 1521 C CA . LEU A 1 202 ? -9.297 -26.156 -7.344 1 98.19 202 LEU A CA 1
ATOM 1522 C C . LEU A 1 202 ? -9.836 -26.016 -5.922 1 98.19 202 LEU A C 1
ATOM 1524 O O . LEU A 1 202 ? -10.961 -26.438 -5.637 1 98.19 202 LEU A O 1
ATOM 1528 N N . VAL A 1 203 ? -9.086 -25.375 -5.059 1 98.06 203 VAL A N 1
ATOM 1529 C CA . VAL A 1 203 ? -9.508 -25.188 -3.676 1 98.06 203 VAL A CA 1
ATOM 1530 C C . VAL A 1 203 ? -10.719 -24.25 -3.639 1 98.06 203 VAL A C 1
ATOM 1532 O O . VAL A 1 203 ? -11.695 -24.516 -2.932 1 98.06 203 VAL A O 1
ATOM 1535 N N . LEU A 1 204 ? -10.688 -23.219 -4.402 1 97.19 204 LEU A N 1
ATOM 1536 C CA . LEU A 1 204 ? -11.734 -22.203 -4.379 1 97.19 204 LEU A CA 1
ATOM 1537 C C . LEU A 1 204 ? -13.016 -22.734 -5.016 1 97.19 204 LEU A C 1
ATOM 1539 O O . LEU A 1 204 ? -14.117 -22.438 -4.551 1 97.19 204 LEU A O 1
ATOM 1543 N N . GLN A 1 205 ? -12.883 -23.594 -6.066 1 95.94 205 GLN A N 1
ATOM 1544 C CA . GLN A 1 205 ? -14.055 -23.953 -6.863 1 95.94 205 GLN A CA 1
ATOM 1545 C C . GLN A 1 205 ? -14.602 -25.312 -6.453 1 95.94 205 GLN A C 1
ATOM 1547 O O . GLN A 1 205 ? -15.789 -25.594 -6.629 1 95.94 205 GLN A O 1
ATOM 1552 N N . HIS A 1 206 ? -13.766 -26.156 -5.848 1 97.06 206 HIS A N 1
ATOM 1553 C CA . HIS A 1 206 ? -14.211 -27.531 -5.699 1 97.06 206 HIS A CA 1
ATOM 1554 C C . HIS A 1 206 ? -14.227 -27.953 -4.234 1 97.06 206 HIS A C 1
ATOM 1556 O O . HIS A 1 206 ? -14.414 -29.141 -3.926 1 97.06 206 HIS A O 1
ATOM 1562 N N . THR A 1 207 ? -14.016 -27.062 -3.34 1 97.75 207 THR A N 1
ATOM 1563 C CA . THR A 1 207 ? -14.047 -27.438 -1.93 1 97.75 207 THR A CA 1
ATOM 1564 C C . THR A 1 207 ? -15.078 -26.594 -1.171 1 97.75 207 THR A C 1
ATOM 1566 O O . THR A 1 207 ? -15.516 -25.547 -1.654 1 97.75 207 THR A O 1
ATOM 1569 N N . ARG A 1 208 ? -15.484 -27.141 -0.001 1 97.31 208 ARG A N 1
ATOM 1570 C CA . ARG A 1 208 ? -16.375 -26.422 0.9 1 97.31 208 ARG A CA 1
ATOM 1571 C C . ARG A 1 208 ? -15.727 -25.125 1.396 1 97.31 208 ARG A C 1
ATOM 1573 O O . ARG A 1 208 ? -16.406 -24.109 1.567 1 97.31 208 ARG A O 1
ATOM 1580 N N . PHE A 1 209 ? -14.484 -25.219 1.54 1 98 209 PHE A N 1
ATOM 1581 C CA . PHE A 1 209 ? -13.742 -24.062 1.989 1 98 209 PHE A CA 1
ATOM 1582 C C . PHE A 1 209 ? -13.898 -22.906 1.002 1 98 209 PHE A C 1
ATOM 1584 O O . PHE A 1 209 ? -14.156 -21.766 1.402 1 98 209 PHE A O 1
ATOM 1591 N N . GLY A 1 210 ? -13.688 -23.219 -0.243 1 97.94 210 GLY A N 1
ATOM 1592 C CA . GLY A 1 210 ? -13.852 -22.188 -1.264 1 97.94 210 GLY A CA 1
ATOM 1593 C C . GLY A 1 210 ? -15.219 -21.531 -1.238 1 97.94 210 GLY A C 1
ATOM 1594 O O . GLY A 1 210 ? -15.328 -20.312 -1.341 1 97.94 210 GLY A O 1
ATOM 1595 N N . ARG A 1 211 ? -16.219 -22.328 -1.038 1 97.25 211 ARG A N 1
ATOM 1596 C CA . ARG A 1 211 ? -17.578 -21.812 -0.957 1 97.25 211 ARG A CA 1
ATOM 1597 C C . ARG A 1 211 ? -17.734 -20.875 0.24 1 97.25 211 ARG A C 1
ATOM 1599 O O . ARG A 1 211 ? -18.375 -19.828 0.139 1 97.25 211 ARG A O 1
ATOM 1606 N N . TYR A 1 212 ? -17.156 -21.281 1.267 1 98.19 212 TYR A N 1
ATOM 1607 C CA . TYR A 1 212 ? -17.25 -20.484 2.48 1 98.19 212 TYR A CA 1
ATOM 1608 C C . TYR A 1 212 ? -16.5 -19.172 2.33 1 98.19 212 TYR A C 1
ATOM 1610 O O . TYR A 1 212 ? -16.891 -18.156 2.91 1 98.19 212 TYR A O 1
ATOM 1618 N N . VAL A 1 213 ? -15.414 -19.156 1.536 1 98.19 213 VAL A N 1
ATOM 1619 C CA . VAL A 1 213 ? -14.672 -17.938 1.271 1 98.19 213 VAL A CA 1
ATOM 1620 C C . VAL A 1 213 ? -15.578 -16.938 0.553 1 98.19 213 VAL A C 1
ATOM 1622 O O . VAL A 1 213 ? -15.68 -15.773 0.965 1 98.19 213 VAL A O 1
ATOM 1625 N N . TYR A 1 214 ? -16.281 -17.391 -0.454 1 97.38 214 TYR A N 1
ATOM 1626 C CA . TYR A 1 214 ? -17.172 -16.531 -1.212 1 97.38 214 TYR A CA 1
ATOM 1627 C C . TYR A 1 214 ? -18.328 -16.047 -0.344 1 97.38 214 TYR A C 1
ATOM 1629 O O . TYR A 1 214 ? -18.719 -14.875 -0.401 1 97.38 214 TYR A O 1
ATOM 1637 N N . MET A 1 215 ? -18.859 -16.922 0.471 1 96.69 215 MET A N 1
ATOM 1638 C CA . MET A 1 215 ? -19.969 -16.578 1.345 1 96.69 215 MET A CA 1
ATOM 1639 C C . MET A 1 215 ? -19.547 -15.516 2.363 1 96.69 215 MET A C 1
ATOM 1641 O O . MET A 1 215 ? -20.281 -14.555 2.605 1 96.69 215 MET A O 1
ATOM 1645 N N . THR A 1 216 ? -18.406 -15.758 2.916 1 97.12 216 THR A N 1
ATOM 1646 C CA . THR A 1 216 ? -17.906 -14.836 3.92 1 97.12 216 THR A CA 1
ATOM 1647 C C . THR A 1 216 ? -17.672 -13.453 3.318 1 97.12 216 THR A C 1
ATOM 1649 O O . THR A 1 216 ? -17.984 -12.438 3.945 1 97.12 216 THR A O 1
ATOM 1652 N N . GLY A 1 217 ? -17.125 -13.438 2.15 1 95.31 217 GLY A N 1
ATOM 1653 C CA . GLY A 1 217 ? -16.844 -12.172 1.486 1 95.31 217 GLY A CA 1
ATOM 1654 C C . GLY A 1 217 ? -18.094 -11.469 0.994 1 95.31 217 GLY A C 1
ATOM 1655 O O . GLY A 1 217 ? -18.141 -10.242 0.908 1 95.31 217 GLY A O 1
ATOM 1656 N N . GLY A 1 218 ? -19.125 -12.219 0.633 1 92.81 218 GLY A N 1
ATOM 1657 C CA . GLY A 1 218 ? -20.375 -11.648 0.148 1 92.81 218 GLY A CA 1
ATOM 1658 C C . GLY A 1 218 ? -21.188 -10.977 1.239 1 92.81 218 GLY A C 1
ATOM 1659 O O . GLY A 1 218 ? -21.609 -9.828 1.091 1 92.81 218 GLY A O 1
ATOM 1660 N N . ASN A 1 219 ? -21.438 -11.695 2.244 1 93.44 219 ASN A N 1
ATOM 1661 C CA . ASN A 1 219 ? -22.156 -11.219 3.42 1 93.44 219 ASN A CA 1
ATOM 1662 C C . ASN A 1 219 ? -21.75 -11.984 4.676 1 93.44 219 ASN A C 1
ATOM 1664 O O . ASN A 1 219 ? -22.281 -13.055 4.957 1 93.44 219 ASN A O 1
ATOM 1668 N N . ARG A 1 220 ? -20.953 -11.344 5.426 1 93.94 220 ARG A N 1
ATOM 1669 C CA . ARG A 1 220 ? -20.359 -12.008 6.578 1 93.94 220 ARG A CA 1
ATOM 1670 C C . ARG A 1 220 ? -21.422 -12.414 7.59 1 93.94 220 ARG A C 1
ATOM 1672 O O . ARG A 1 220 ? -21.359 -13.5 8.172 1 93.94 220 ARG A O 1
ATOM 1679 N N . GLU A 1 221 ? -22.359 -11.523 7.793 1 93.19 221 GLU A N 1
ATOM 1680 C CA . GLU A 1 221 ? -23.406 -11.797 8.758 1 93.19 221 GLU A CA 1
ATOM 1681 C C . GLU A 1 221 ? -24.297 -12.953 8.305 1 93.19 221 GLU A C 1
ATOM 1683 O O . GLU A 1 221 ? -24.625 -13.836 9.094 1 93.19 221 GLU A O 1
ATOM 1688 N N . ALA A 1 222 ? -24.656 -12.867 7.086 1 94.94 222 ALA A N 1
ATOM 1689 C CA . ALA A 1 222 ? -25.453 -13.953 6.531 1 94.94 222 ALA A CA 1
ATOM 1690 C C . ALA A 1 222 ? -24.703 -15.281 6.602 1 94.94 222 ALA A C 1
ATOM 1692 O O . ALA A 1 222 ? -25.297 -16.312 6.891 1 94.94 222 ALA A O 1
ATOM 1693 N N . ALA A 1 223 ? -23.422 -15.195 6.316 1 96.75 223 ALA A N 1
ATOM 1694 C CA . ALA A 1 223 ? -22.609 -16.406 6.383 1 96.75 223 ALA A CA 1
ATOM 1695 C C . ALA A 1 223 ? -22.578 -16.969 7.801 1 96.75 223 ALA A C 1
ATOM 1697 O O . ALA A 1 223 ? -22.703 -18.172 8 1 96.75 223 ALA A O 1
ATOM 1698 N N . ARG A 1 224 ? -22.453 -16.125 8.75 1 95.94 224 ARG A N 1
ATOM 1699 C CA . ARG A 1 224 ? -22.422 -16.547 10.148 1 95.94 224 ARG A CA 1
ATOM 1700 C C . ARG A 1 224 ? -23.75 -17.203 10.547 1 95.94 224 ARG A C 1
ATOM 1702 O O . ARG A 1 224 ? -23.75 -18.234 11.227 1 95.94 224 ARG A O 1
ATOM 1709 N N . LEU A 1 225 ? -24.766 -16.609 10.125 1 96.12 225 LEU A N 1
ATOM 1710 C CA . LEU A 1 225 ? -26.094 -17.125 10.438 1 96.12 225 LEU A CA 1
ATOM 1711 C C . LEU A 1 225 ? -26.312 -18.484 9.781 1 96.12 225 LEU A C 1
ATOM 1713 O O . LEU A 1 225 ? -27.078 -19.312 10.297 1 96.12 225 LEU A O 1
ATOM 1717 N N . ALA A 1 226 ? -25.656 -18.719 8.711 1 97.12 226 ALA A N 1
ATOM 1718 C CA . ALA A 1 226 ? -25.766 -19.984 7.996 1 97.12 226 ALA A CA 1
ATOM 1719 C C . ALA A 1 226 ? -24.844 -21.031 8.602 1 97.12 226 ALA A C 1
ATOM 1721 O O . ALA A 1 226 ? -24.766 -22.156 8.094 1 97.12 226 ALA A O 1
ATOM 1722 N N . GLY A 1 227 ? -24.078 -20.672 9.633 1 96.5 227 GLY A N 1
ATOM 1723 C CA . GLY A 1 227 ? -23.281 -21.641 10.367 1 96.5 227 GLY A CA 1
ATOM 1724 C C . GLY A 1 227 ? -21.828 -21.641 9.961 1 96.5 227 GLY A C 1
ATOM 1725 O O . GLY A 1 227 ? -21.047 -22.469 10.43 1 96.5 227 GLY A O 1
ATOM 1726 N N . VAL A 1 228 ? -21.5 -20.797 9.148 1 97.38 228 VAL A N 1
ATOM 1727 C CA . VAL A 1 228 ? -20.109 -20.734 8.711 1 97.38 228 VAL A CA 1
ATOM 1728 C C . VAL A 1 228 ? -19.266 -20.031 9.781 1 97.38 228 VAL A C 1
ATOM 1730 O O . VAL A 1 228 ? -19.641 -18.969 10.281 1 97.38 228 VAL A O 1
ATOM 1733 N N . ARG A 1 229 ? -18.188 -20.688 10.188 1 97.75 229 ARG A N 1
ATOM 1734 C CA . ARG A 1 229 ? -17.234 -20.047 11.086 1 97.75 229 ARG A CA 1
ATOM 1735 C C . ARG A 1 229 ? -16.359 -19.062 10.344 1 97.75 229 ARG A C 1
ATOM 1737 O O . ARG A 1 229 ? -15.188 -19.344 10.07 1 97.75 229 ARG A O 1
ATOM 1744 N N . THR A 1 230 ? -16.797 -17.891 10.125 1 97.88 230 THR A N 1
ATOM 1745 C CA . THR A 1 230 ? -16.172 -16.891 9.266 1 97.88 230 THR A CA 1
ATOM 1746 C C . THR A 1 230 ? -14.797 -16.5 9.797 1 97.88 230 THR A C 1
ATOM 1748 O O . THR A 1 230 ? -13.891 -16.188 9.023 1 97.88 230 THR A O 1
ATOM 1751 N N . GLY A 1 231 ? -14.609 -16.531 11.094 1 97.81 231 GLY A N 1
ATOM 1752 C CA . GLY A 1 231 ? -13.305 -16.25 11.664 1 97.81 231 GLY A CA 1
ATOM 1753 C C . GLY A 1 231 ? -12.219 -17.172 11.164 1 97.81 231 GLY A C 1
ATOM 1754 O O . GLY A 1 231 ? -11.125 -16.719 10.812 1 97.81 231 GLY A O 1
ATOM 1755 N N . TRP A 1 232 ? -12.539 -18.406 11.102 1 98.31 232 TRP A N 1
ATOM 1756 C CA . TRP A 1 232 ? -11.562 -19.406 10.648 1 98.31 232 TRP A CA 1
ATOM 1757 C C . TRP A 1 232 ? -11.258 -19.219 9.164 1 98.31 232 TRP A C 1
ATOM 1759 O O . TRP A 1 232 ? -10.141 -19.484 8.727 1 98.31 232 TRP A O 1
ATOM 1769 N N . ILE A 1 233 ? -12.266 -18.828 8.461 1 98.5 233 ILE A N 1
ATOM 1770 C CA . ILE A 1 233 ? -12.078 -18.594 7.031 1 98.5 233 ILE A CA 1
ATOM 1771 C C . ILE A 1 233 ? -11.094 -17.453 6.816 1 98.5 233 ILE A C 1
ATOM 1773 O O . ILE A 1 233 ? -10.188 -17.547 5.984 1 98.5 233 ILE A O 1
ATOM 1777 N N . VAL A 1 234 ? -11.258 -16.391 7.566 1 98.25 234 VAL A N 1
ATOM 1778 C CA . VAL A 1 234 ? -10.375 -15.234 7.469 1 98.25 234 VAL A CA 1
ATOM 1779 C C . VAL A 1 234 ? -8.945 -15.641 7.84 1 98.25 234 VAL A C 1
ATOM 1781 O O . VAL A 1 234 ? -7.996 -15.305 7.129 1 98.25 234 VAL A O 1
ATOM 1784 N N . ILE A 1 235 ? -8.852 -16.406 8.898 1 98.69 235 ILE A N 1
ATOM 1785 C CA . ILE A 1 235 ? -7.539 -16.859 9.367 1 98.69 235 ILE A CA 1
ATOM 1786 C C . ILE A 1 235 ? -6.867 -17.688 8.281 1 98.69 235 ILE A C 1
ATOM 1788 O O . ILE A 1 235 ? -5.695 -17.484 7.961 1 98.69 235 ILE A O 1
ATOM 1792 N N . ALA A 1 236 ? -7.633 -18.547 7.719 1 98.75 236 ALA A N 1
ATOM 1793 C CA . ALA A 1 236 ? -7.102 -19.438 6.684 1 98.75 236 ALA A CA 1
ATOM 1794 C C . ALA A 1 236 ? -6.668 -18.641 5.453 1 98.75 236 ALA A C 1
ATOM 1796 O O . ALA A 1 236 ? -5.625 -18.922 4.859 1 98.75 236 ALA A O 1
ATOM 1797 N N . CYS A 1 237 ? -7.445 -17.672 5.066 1 98.69 237 CYS A N 1
ATOM 1798 C CA . CYS A 1 237 ? -7.129 -16.875 3.885 1 98.69 237 CYS A CA 1
ATOM 1799 C C . CYS A 1 237 ? -5.848 -16.078 4.098 1 98.69 237 CYS A C 1
ATOM 1801 O O . CYS A 1 237 ? -5 -16.016 3.207 1 98.69 237 CYS A O 1
ATOM 1803 N N . LEU A 1 238 ? -5.691 -15.523 5.273 1 98.75 238 LEU A N 1
ATOM 1804 C CA . LEU A 1 238 ? -4.484 -14.758 5.57 1 98.75 238 LEU A CA 1
ATOM 1805 C C . LEU A 1 238 ? -3.27 -15.68 5.664 1 98.75 238 LEU A C 1
ATOM 1807 O O . LEU A 1 238 ? -2.166 -15.297 5.266 1 98.75 238 LEU A O 1
ATOM 1811 N N . ALA A 1 239 ? -3.496 -16.844 6.133 1 98.75 239 ALA A N 1
ATOM 1812 C CA . ALA A 1 239 ? -2.422 -17.828 6.195 1 98.75 239 ALA A CA 1
ATOM 1813 C C . ALA A 1 239 ? -1.989 -18.25 4.797 1 98.75 239 ALA A C 1
ATOM 1815 O O . ALA A 1 239 ? -0.793 -18.328 4.504 1 98.75 239 ALA A O 1
ATOM 1816 N N . ILE A 1 240 ? -2.957 -18.531 3.957 1 98.75 240 ILE A N 1
ATOM 1817 C CA . ILE A 1 240 ? -2.682 -18.922 2.578 1 98.75 240 ILE A CA 1
ATOM 1818 C C . ILE A 1 240 ? -1.918 -17.797 1.87 1 98.75 240 ILE A C 1
ATOM 1820 O O . ILE A 1 240 ? -0.947 -18.062 1.155 1 98.75 240 ILE A O 1
ATOM 1824 N N . CYS A 1 241 ? -2.314 -16.594 2.078 1 98.69 241 CYS A N 1
ATOM 1825 C CA . CYS A 1 241 ? -1.664 -15.43 1.473 1 98.69 241 CYS A CA 1
ATOM 1826 C C . CYS A 1 241 ? -0.216 -15.32 1.934 1 98.69 241 CYS A C 1
ATOM 1828 O O . CYS A 1 241 ? 0.673 -15.023 1.134 1 98.69 241 CYS A O 1
ATOM 1830 N N . ALA A 1 242 ? 0.009 -15.625 3.205 1 98.81 242 ALA A N 1
ATOM 1831 C CA . ALA A 1 242 ? 1.36 -15.539 3.754 1 98.81 242 ALA A CA 1
ATOM 1832 C C . ALA A 1 242 ? 2.266 -16.609 3.143 1 98.81 242 ALA A C 1
ATOM 1834 O O . ALA A 1 242 ? 3.428 -16.344 2.834 1 98.81 242 ALA A O 1
ATOM 1835 N N . VAL A 1 243 ? 1.736 -17.734 2.928 1 98.69 243 VAL A N 1
ATOM 1836 C CA . VAL A 1 243 ? 2.516 -18.828 2.363 1 98.69 243 VAL A CA 1
ATOM 1837 C C . VAL A 1 243 ? 2.863 -18.531 0.908 1 98.69 243 VAL A C 1
ATOM 1839 O O . VAL A 1 243 ? 4 -18.719 0.479 1 98.69 243 VAL A O 1
ATOM 1842 N N . THR A 1 244 ? 1.887 -18.062 0.165 1 98.75 244 THR A N 1
ATOM 1843 C CA . THR A 1 244 ? 2.146 -17.766 -1.236 1 98.75 244 THR A CA 1
ATOM 1844 C C . THR A 1 244 ? 3.086 -16.562 -1.362 1 98.75 244 THR A C 1
ATOM 1846 O O . THR A 1 244 ? 3.898 -16.5 -2.289 1 98.75 244 THR A O 1
ATOM 1849 N N . ALA A 1 245 ? 2.943 -15.594 -0.459 1 98.56 245 ALA A N 1
ATOM 1850 C CA . ALA A 1 245 ? 3.889 -14.484 -0.434 1 98.56 245 ALA A CA 1
ATOM 1851 C C . ALA A 1 245 ? 5.312 -14.977 -0.197 1 98.56 245 ALA A C 1
ATOM 1853 O O . ALA A 1 245 ? 6.242 -14.586 -0.905 1 98.56 245 ALA A O 1
ATOM 1854 N N . GLY A 1 246 ? 5.438 -15.859 0.762 1 98.69 246 GLY A N 1
ATOM 1855 C CA . GLY A 1 246 ? 6.746 -16.438 1.039 1 98.69 246 GLY A CA 1
ATOM 1856 C C . GLY A 1 246 ? 7.316 -17.203 -0.134 1 98.69 246 GLY A C 1
ATOM 1857 O O . GLY A 1 246 ? 8.5 -17.062 -0.462 1 98.69 246 GLY A O 1
ATOM 1858 N N . LEU A 1 247 ? 6.453 -18.016 -0.734 1 98.5 247 LEU A N 1
ATOM 1859 C CA . LEU A 1 247 ? 6.883 -18.781 -1.896 1 98.5 247 LEU A CA 1
ATOM 1860 C C . LEU A 1 247 ? 7.312 -17.859 -3.033 1 98.5 247 LEU A C 1
ATOM 1862 O O . LEU A 1 247 ? 8.328 -18.109 -3.686 1 98.5 247 LEU A O 1
ATOM 1866 N N . GLY A 1 248 ? 6.508 -16.828 -3.277 1 98.19 248 GLY A N 1
ATOM 1867 C CA . GLY A 1 248 ? 6.891 -15.844 -4.273 1 98.19 248 GLY A CA 1
ATOM 1868 C C . GLY A 1 248 ? 8.227 -15.188 -3.979 1 98.19 248 GLY A C 1
ATOM 1869 O O . GLY A 1 248 ? 9.023 -14.953 -4.891 1 98.19 248 GLY A O 1
ATOM 1870 N N . GLY A 1 249 ? 8.445 -14.891 -2.701 1 97.94 249 GLY A N 1
ATOM 1871 C CA . GLY A 1 249 ? 9.719 -14.312 -2.297 1 97.94 249 GLY A CA 1
ATOM 1872 C C . GLY A 1 249 ? 10.898 -15.227 -2.574 1 97.94 249 GLY A C 1
ATOM 1873 O O . GLY A 1 249 ? 11.953 -14.766 -3.012 1 97.94 249 GLY A O 1
ATOM 1874 N N . LEU A 1 250 ? 10.734 -16.469 -2.314 1 97.75 250 LEU A N 1
ATOM 1875 C CA . LEU A 1 250 ? 11.789 -17.453 -2.557 1 97.75 250 LEU A CA 1
ATOM 1876 C C . LEU A 1 250 ? 12.086 -17.562 -4.051 1 97.75 250 LEU A C 1
ATOM 1878 O O . LEU A 1 250 ? 13.25 -17.594 -4.457 1 97.75 250 LEU A O 1
ATOM 1882 N N . VAL A 1 251 ? 11.055 -17.625 -4.836 1 97.44 251 VAL A N 1
ATOM 1883 C CA . VAL A 1 251 ? 11.227 -17.734 -6.281 1 97.44 251 VAL A CA 1
ATOM 1884 C C . VAL A 1 251 ? 11.914 -16.484 -6.816 1 97.44 251 VAL A C 1
ATOM 1886 O O . VAL A 1 251 ? 12.805 -16.578 -7.668 1 97.44 251 VAL A O 1
ATOM 1889 N N . ASN A 1 252 ? 11.508 -15.359 -6.324 1 96.56 252 ASN A N 1
ATOM 1890 C CA . ASN A 1 252 ? 12.133 -14.109 -6.754 1 96.56 252 ASN A CA 1
ATOM 1891 C C . ASN A 1 252 ? 13.609 -14.062 -6.367 1 96.56 252 ASN A C 1
ATOM 1893 O O . ASN A 1 252 ? 14.445 -13.57 -7.133 1 96.56 252 ASN A O 1
ATOM 1897 N N . ALA A 1 253 ? 13.898 -14.508 -5.172 1 96.38 253 ALA A N 1
ATOM 1898 C CA . ALA A 1 253 ? 15.289 -14.578 -4.734 1 96.38 253 ALA A CA 1
ATOM 1899 C C . ALA A 1 253 ? 16.109 -15.469 -5.656 1 96.38 253 ALA A C 1
ATOM 1901 O O . ALA A 1 253 ? 17.266 -15.164 -5.969 1 96.38 253 ALA A O 1
ATOM 1902 N N . GLY A 1 254 ? 15.547 -16.547 -6.059 1 95.56 254 GLY A N 1
ATOM 1903 C CA . GLY A 1 254 ? 16.203 -17.438 -7.02 1 95.56 254 GLY A CA 1
ATOM 1904 C C . GLY A 1 254 ? 16.438 -16.766 -8.359 1 95.56 254 GLY A C 1
ATOM 1905 O O . GLY A 1 254 ? 17.516 -16.922 -8.945 1 95.56 254 GLY A O 1
ATOM 1906 N N . ARG A 1 255 ? 15.484 -16.094 -8.789 1 94 255 ARG A N 1
ATOM 1907 C CA . ARG A 1 255 ? 15.602 -15.398 -10.07 1 94 255 ARG A CA 1
ATOM 1908 C C . ARG A 1 255 ? 16.719 -14.367 -10.031 1 94 255 ARG A C 1
ATOM 1910 O O . ARG A 1 255 ? 17.469 -14.227 -10.992 1 94 255 ARG A O 1
ATOM 1917 N N . LEU A 1 256 ? 16.828 -13.703 -8.914 1 93.19 256 LEU A N 1
ATOM 1918 C CA . LEU A 1 256 ? 17.812 -12.633 -8.773 1 93.19 256 LEU A CA 1
ATOM 1919 C C . LEU A 1 256 ? 19.172 -13.18 -8.344 1 93.19 256 LEU A C 1
ATOM 1921 O O . LEU A 1 256 ? 20.188 -12.492 -8.461 1 93.19 256 LEU A O 1
ATOM 1925 N N . GLY A 1 257 ? 19.172 -14.305 -7.801 1 93.62 257 GLY A N 1
ATOM 1926 C CA . GLY A 1 257 ? 20.406 -14.977 -7.41 1 93.62 257 GLY A CA 1
ATOM 1927 C C . GLY A 1 257 ? 20.922 -14.539 -6.051 1 93.62 257 GLY A C 1
ATOM 1928 O O . GLY A 1 257 ? 21.922 -15.07 -5.559 1 93.62 257 GLY A O 1
ATOM 1929 N N . SER A 1 258 ? 20.297 -13.539 -5.453 1 94.44 258 SER A N 1
ATOM 1930 C CA . SER A 1 258 ? 20.656 -13.016 -4.141 1 94.44 258 SER A CA 1
ATOM 1931 C C . SER A 1 258 ? 19.484 -12.281 -3.494 1 94.44 258 SER A C 1
ATOM 1933 O O . SER A 1 258 ? 18.453 -12.055 -4.133 1 94.44 258 SER A O 1
ATOM 1935 N N . VAL A 1 259 ? 19.672 -12.047 -2.217 1 94.88 259 VAL A N 1
ATOM 1936 C CA . VAL A 1 259 ? 18.625 -11.352 -1.467 1 94.88 259 VAL A CA 1
ATOM 1937 C C . VAL A 1 259 ? 19.203 -10.07 -0.857 1 94.88 259 VAL A C 1
ATOM 1939 O O . VAL A 1 259 ? 20.266 -10.094 -0.23 1 94.88 259 VAL A O 1
ATOM 1942 N N . THR A 1 260 ? 18.562 -8.969 -1.162 1 94.12 260 THR A N 1
ATOM 1943 C CA . THR A 1 260 ? 18.844 -7.68 -0.54 1 94.12 260 THR A CA 1
ATOM 1944 C C . THR A 1 260 ? 17.578 -7.055 0.015 1 94.12 260 THR A C 1
ATOM 1946 O O . THR A 1 260 ? 16.469 -7.484 -0.324 1 94.12 260 THR A O 1
ATOM 1949 N N . LEU A 1 261 ? 17.719 -6.105 0.86 1 92.25 261 LEU A N 1
ATOM 1950 C CA . LEU A 1 261 ? 16.594 -5.547 1.596 1 92.25 261 LEU A CA 1
ATOM 1951 C C . LEU A 1 261 ? 15.734 -4.672 0.691 1 92.25 261 LEU A C 1
ATOM 1953 O O . LEU A 1 261 ? 14.609 -4.328 1.045 1 92.25 261 LEU A O 1
ATOM 1957 N N . ASP A 1 262 ? 16.125 -4.32 -0.441 1 85.25 262 ASP A N 1
ATOM 1958 C CA . ASP A 1 262 ? 15.391 -3.432 -1.334 1 85.25 262 ASP A CA 1
ATOM 1959 C C . ASP A 1 262 ? 14.492 -4.227 -2.285 1 85.25 262 ASP A C 1
ATOM 1961 O O . ASP A 1 262 ? 13.828 -3.648 -3.146 1 85.25 262 ASP A O 1
ATOM 1965 N N . GLN A 1 263 ? 14.5 -5.469 -2.047 1 88.19 263 GLN A N 1
ATOM 1966 C CA . GLN A 1 263 ? 13.727 -6.324 -2.943 1 88.19 263 GLN A CA 1
ATOM 1967 C C . GLN A 1 263 ? 12.305 -6.516 -2.43 1 88.19 263 GLN A C 1
ATOM 1969 O O . GLN A 1 263 ? 12.039 -6.367 -1.234 1 88.19 263 GLN A O 1
ATOM 1974 N N . ASN A 1 264 ? 11.297 -6.746 -3.297 1 88.81 264 ASN A N 1
ATOM 1975 C CA . ASN A 1 264 ? 9.945 -7.246 -3.068 1 88.81 264 ASN A CA 1
ATOM 1976 C C . ASN A 1 264 ? 9.031 -6.16 -2.516 1 88.81 264 ASN A C 1
ATOM 1978 O O . ASN A 1 264 ? 7.84 -6.398 -2.293 1 88.81 264 ASN A O 1
ATOM 1982 N N . GLY A 1 265 ? 9.461 -5 -2.275 1 82.19 265 GLY A N 1
ATOM 1983 C CA . GLY A 1 265 ? 8.633 -3.928 -1.747 1 82.19 265 GLY A CA 1
ATOM 1984 C C . GLY A 1 265 ? 7.461 -3.586 -2.643 1 82.19 265 GLY A C 1
ATOM 1985 O O . GLY A 1 265 ? 6.398 -3.191 -2.158 1 82.19 265 GLY A O 1
ATOM 1986 N N . GLU A 1 266 ? 7.582 -3.76 -3.887 1 80.56 266 GLU A N 1
ATOM 1987 C CA . GLU A 1 266 ? 6.562 -3.361 -4.852 1 80.56 266 GLU A CA 1
ATOM 1988 C C . GLU A 1 266 ? 5.562 -4.492 -5.098 1 80.56 266 GLU A C 1
ATOM 1990 O O . GLU A 1 266 ? 4.551 -4.297 -5.77 1 80.56 266 GLU A O 1
ATOM 1995 N N . LEU A 1 267 ? 5.82 -5.617 -4.496 1 90.25 267 LEU A N 1
ATOM 1996 C CA . LEU A 1 267 ? 5.062 -6.82 -4.82 1 90.25 267 LEU A CA 1
ATOM 1997 C C . LEU A 1 267 ? 3.6 -6.668 -4.418 1 90.25 267 LEU A C 1
ATOM 1999 O O . LEU A 1 267 ? 2.703 -7.109 -5.137 1 90.25 267 LEU A O 1
ATOM 2003 N N . LEU A 1 268 ? 3.393 -6.039 -3.316 1 89.94 268 LEU A N 1
ATOM 2004 C CA . LEU A 1 268 ? 2.029 -5.895 -2.814 1 89.94 268 LEU A CA 1
ATOM 2005 C C . LEU A 1 268 ? 1.159 -5.145 -3.818 1 89.94 268 LEU A C 1
ATOM 2007 O O . LEU A 1 268 ? 0.135 -5.664 -4.27 1 89.94 268 LEU A O 1
ATOM 2011 N N . LEU A 1 269 ? 1.59 -3.975 -4.191 1 84.88 269 LEU A N 1
ATOM 2012 C CA . LEU A 1 269 ? 0.759 -3.121 -5.035 1 84.88 269 LEU A CA 1
ATOM 2013 C C . LEU A 1 269 ? 0.615 -3.715 -6.434 1 84.88 269 LEU A C 1
ATOM 2015 O O . LEU A 1 269 ? -0.451 -3.619 -7.047 1 84.88 269 LEU A O 1
ATOM 2019 N N . SER A 1 270 ? 1.663 -4.348 -6.895 1 89.5 270 SER A N 1
ATOM 2020 C CA . SER A 1 270 ? 1.579 -5.027 -8.18 1 89.5 270 SER A CA 1
ATOM 2021 C C . SER A 1 270 ? 0.596 -6.191 -8.133 1 89.5 270 SER A C 1
ATOM 2023 O O . SER A 1 270 ? -0.186 -6.391 -9.062 1 89.5 270 SER A O 1
ATOM 2025 N N . ALA A 1 271 ? 0.686 -6.902 -7.074 1 94.5 271 ALA A N 1
ATOM 2026 C CA . ALA A 1 271 ? -0.213 -8.047 -6.93 1 94.5 271 ALA A CA 1
ATOM 2027 C C . ALA A 1 271 ? -1.665 -7.59 -6.816 1 94.5 271 ALA A C 1
ATOM 2029 O O . ALA A 1 271 ? -2.561 -8.195 -7.414 1 94.5 271 ALA A O 1
ATOM 2030 N N . VAL A 1 272 ? -1.87 -6.602 -6.059 1 89.38 272 VAL A N 1
ATOM 2031 C CA . VAL A 1 272 ? -3.219 -6.059 -5.941 1 89.38 272 VAL A CA 1
ATOM 2032 C C . VAL A 1 272 ? -3.717 -5.605 -7.312 1 89.38 272 VAL A C 1
ATOM 2034 O O . VAL A 1 272 ? -4.867 -5.859 -7.676 1 89.38 272 VAL A O 1
ATOM 2037 N N . ALA A 1 273 ? -2.869 -4.945 -8.008 1 86.12 273 ALA A N 1
ATOM 2038 C CA . ALA A 1 273 ? -3.225 -4.492 -9.352 1 86.12 273 ALA A CA 1
ATOM 2039 C C . ALA A 1 273 ? -3.654 -5.668 -10.227 1 86.12 273 ALA A C 1
ATOM 2041 O O . ALA A 1 273 ? -4.641 -5.574 -10.961 1 86.12 273 ALA A O 1
ATOM 2042 N N . CYS A 1 274 ? -2.936 -6.73 -10.133 1 91.81 274 CYS A N 1
ATOM 2043 C CA . CYS A 1 274 ? -3.232 -7.91 -10.945 1 91.81 274 CYS A CA 1
ATOM 2044 C C . CYS A 1 274 ? -4.602 -8.484 -10.586 1 91.81 274 CYS A C 1
ATOM 2046 O O . CYS A 1 274 ? -5.402 -8.781 -11.477 1 91.81 274 CYS A O 1
ATOM 2048 N N . VAL A 1 275 ? -4.855 -8.633 -9.352 1 92.44 275 VAL A N 1
ATOM 2049 C CA . VAL A 1 275 ? -6.086 -9.273 -8.898 1 92.44 275 VAL A CA 1
ATOM 2050 C C . VAL A 1 275 ? -7.285 -8.391 -9.25 1 92.44 275 VAL A C 1
ATOM 2052 O O . VAL A 1 275 ? -8.305 -8.883 -9.742 1 92.44 275 VAL A O 1
ATOM 2055 N N . VAL A 1 276 ? -7.113 -7.133 -9.078 1 84.06 276 VAL A N 1
ATOM 2056 C CA . VAL A 1 276 ? -8.219 -6.207 -9.312 1 84.06 276 VAL A CA 1
ATOM 2057 C C . VAL A 1 276 ? -8.414 -6.008 -10.812 1 84.06 276 VAL A C 1
ATOM 2059 O O . VAL A 1 276 ? -9.547 -5.938 -11.297 1 84.06 276 VAL A O 1
ATOM 2062 N N . LEU A 1 277 ? -7.312 -5.871 -11.477 1 83 277 LEU A N 1
ATOM 2063 C CA . LEU A 1 277 ? -7.375 -5.75 -12.93 1 83 277 LEU A CA 1
ATOM 2064 C C . LEU A 1 277 ? -8.039 -6.973 -13.547 1 83 277 LEU A C 1
ATOM 2066 O O . LEU A 1 277 ? -8.703 -6.863 -14.578 1 83 277 LEU A O 1
ATOM 2070 N N . GLY A 1 278 ? -7.824 -8.078 -12.938 1 88.06 278 GLY A N 1
ATOM 2071 C CA . GLY A 1 278 ? -8.445 -9.305 -13.398 1 88.06 278 GLY A CA 1
ATOM 2072 C C . GLY A 1 278 ? -9.945 -9.336 -13.156 1 88.06 278 GLY A C 1
ATOM 2073 O O . GLY A 1 278 ? -10.648 -10.18 -13.727 1 88.06 278 GLY A O 1
ATOM 2074 N N . GLY A 1 279 ? -10.453 -8.461 -12.281 1 83.25 279 GLY A N 1
ATOM 2075 C CA . GLY A 1 279 ? -11.891 -8.367 -12.102 1 83.25 279 GLY A CA 1
ATOM 2076 C C . GLY A 1 279 ? -12.352 -8.852 -10.734 1 83.25 279 GLY A C 1
ATOM 2077 O O . GLY A 1 279 ? -13.547 -8.992 -10.492 1 83.25 279 GLY A O 1
ATOM 2078 N N . THR A 1 280 ? -11.398 -9.211 -9.914 1 87.94 280 THR A N 1
ATOM 2079 C CA . THR A 1 280 ? -11.773 -9.602 -8.562 1 87.94 280 THR A CA 1
ATOM 2080 C C . THR A 1 280 ? -12.125 -8.375 -7.727 1 87.94 280 THR A C 1
ATOM 2082 O O . THR A 1 280 ? -11.438 -7.352 -7.789 1 87.94 280 THR A O 1
ATOM 2085 N N . SER A 1 281 ? -13.227 -8.469 -7.016 1 84.12 281 SER A N 1
ATOM 2086 C CA . SER A 1 281 ? -13.703 -7.348 -6.211 1 84.12 281 SER A CA 1
ATOM 2087 C C . SER A 1 281 ? -12.797 -7.098 -5.012 1 84.12 281 SER A C 1
ATOM 2089 O O . SER A 1 281 ? -12.32 -8.039 -4.383 1 84.12 281 SER A O 1
ATOM 2091 N N . LEU A 1 282 ? -12.617 -5.848 -4.684 1 78.81 282 LEU A N 1
ATOM 2092 C CA . LEU A 1 282 ? -11.859 -5.465 -3.496 1 78.81 282 LEU A CA 1
ATOM 2093 C C . LEU A 1 282 ? -12.711 -5.637 -2.238 1 78.81 282 LEU A C 1
ATOM 2095 O O . LEU A 1 282 ? -12.18 -5.633 -1.125 1 78.81 282 LEU A O 1
ATOM 2099 N N . PHE A 1 283 ? -13.984 -5.797 -2.418 1 80.06 283 PHE A N 1
ATOM 2100 C CA . PHE A 1 283 ? -14.898 -5.766 -1.277 1 80.06 283 PHE A CA 1
ATOM 2101 C C . PHE A 1 283 ? -15.477 -7.152 -1.011 1 80.06 283 PHE A C 1
ATOM 2103 O O . PHE A 1 283 ? -16.391 -7.301 -0.201 1 80.06 283 PHE A O 1
ATOM 2110 N N . GLY A 1 284 ? -14.938 -8.133 -1.676 1 87.81 284 GLY A N 1
ATOM 2111 C CA . GLY A 1 284 ? -15.242 -9.516 -1.354 1 87.81 284 GLY A CA 1
ATOM 2112 C C . GLY A 1 284 ? -16.375 -10.086 -2.189 1 87.81 284 GLY A C 1
ATOM 2113 O O . GLY A 1 284 ? -17.078 -9.344 -2.885 1 87.81 284 GLY A O 1
ATOM 2114 N N . GLY A 1 285 ? -16.438 -11.398 -2.275 1 91 285 GLY A N 1
ATOM 2115 C CA . GLY A 1 285 ? -17.594 -12.141 -2.732 1 91 285 GLY A CA 1
ATOM 2116 C C . GLY A 1 285 ? -17.578 -12.406 -4.227 1 91 285 GLY A C 1
ATOM 2117 O O . GLY A 1 285 ? -18.344 -13.234 -4.723 1 91 285 GLY A O 1
ATOM 2118 N N . GLU A 1 286 ? -16.797 -11.688 -4.934 1 91.5 286 GLU A N 1
ATOM 2119 C CA . GLU A 1 286 ? -16.812 -11.867 -6.383 1 91.5 286 GLU A CA 1
ATOM 2120 C C . GLU A 1 286 ? -15.398 -11.922 -6.941 1 91.5 286 GLU A C 1
ATOM 2122 O O . GLU A 1 286 ? -14.555 -11.094 -6.594 1 91.5 286 GLU A O 1
ATOM 2127 N N . GLY A 1 287 ? -15.148 -12.836 -7.832 1 92.69 287 GLY A N 1
ATOM 2128 C CA . GLY A 1 287 ? -13.852 -12.992 -8.469 1 92.69 287 GLY A CA 1
ATOM 2129 C C . GLY A 1 287 ? -13.391 -14.438 -8.523 1 92.69 287 GLY A C 1
ATOM 2130 O O . GLY A 1 287 ? -14.211 -15.352 -8.609 1 92.69 287 GLY A O 1
ATOM 2131 N N . GLY A 1 288 ? -12.109 -14.617 -8.648 1 96.06 288 GLY A N 1
ATOM 2132 C CA . GLY A 1 288 ? -11.547 -15.953 -8.719 1 96.06 288 GLY A CA 1
ATOM 2133 C C . GLY A 1 288 ? -10.18 -16 -9.367 1 96.06 288 GLY A C 1
ATOM 2134 O O . GLY A 1 288 ? -9.703 -14.984 -9.891 1 96.06 288 GLY A O 1
ATOM 2135 N N . ILE A 1 289 ? -9.633 -17.188 -9.297 1 97.38 289 ILE A N 1
ATOM 2136 C CA . ILE A 1 289 ? -8.273 -17.359 -9.781 1 97.38 289 ILE A CA 1
ATOM 2137 C C . ILE A 1 289 ? -8.242 -17.188 -11.297 1 97.38 289 ILE A C 1
ATOM 2139 O O . ILE A 1 289 ? -7.273 -16.672 -11.852 1 97.38 289 ILE A O 1
ATOM 2143 N N . GLY A 1 290 ? -9.258 -17.625 -11.984 1 95.31 290 GLY A N 1
ATOM 2144 C CA . GLY A 1 290 ? -9.328 -17.422 -13.422 1 95.31 290 GLY A CA 1
ATOM 2145 C C . GLY A 1 290 ? -9.172 -15.977 -13.844 1 95.31 290 GLY A C 1
ATOM 2146 O O . GLY A 1 290 ? -8.469 -15.672 -14.805 1 95.31 290 GLY A O 1
ATOM 2147 N N . ARG A 1 291 ? -9.766 -15.148 -13.102 1 93.19 291 ARG A N 1
ATOM 2148 C CA . ARG A 1 291 ? -9.664 -13.719 -13.359 1 93.19 291 ARG A CA 1
ATOM 2149 C C . ARG A 1 291 ? -8.266 -13.203 -13.023 1 93.19 291 ARG A C 1
ATOM 2151 O O . ARG A 1 291 ? -7.719 -12.359 -13.742 1 93.19 291 ARG A O 1
ATOM 2158 N N . THR A 1 292 ? -7.77 -13.695 -11.977 1 95.5 292 THR A N 1
ATOM 2159 C CA . THR A 1 292 ? -6.43 -13.297 -11.555 1 95.5 292 THR A CA 1
ATOM 2160 C C . THR A 1 292 ? -5.395 -13.664 -12.617 1 95.5 292 THR A C 1
ATOM 2162 O O . THR A 1 292 ? -4.438 -12.93 -12.844 1 95.5 292 THR A O 1
ATOM 2165 N N . VAL A 1 293 ? -5.609 -14.789 -13.266 1 96.62 293 VAL A N 1
ATOM 2166 C CA . VAL A 1 293 ? -4.707 -15.211 -14.336 1 96.62 293 VAL A CA 1
ATOM 2167 C C . VAL A 1 293 ? -4.672 -14.148 -15.43 1 96.62 293 VAL A C 1
ATOM 2169 O O . VAL A 1 293 ? -3.594 -13.773 -15.898 1 96.62 293 VAL A O 1
ATOM 2172 N N . ILE A 1 294 ? -5.766 -13.609 -15.75 1 93.44 294 ILE A N 1
ATOM 21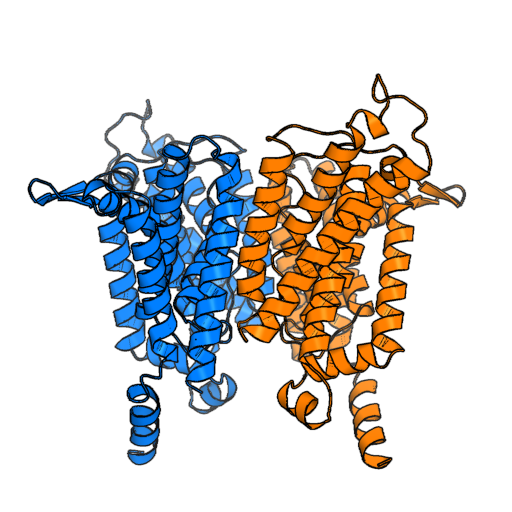73 C CA . ILE A 1 294 ? -5.867 -12.586 -16.781 1 93.44 294 ILE A CA 1
ATOM 2174 C C . ILE A 1 294 ? -5.16 -11.312 -16.328 1 93.44 294 ILE A C 1
ATOM 2176 O O . ILE A 1 294 ? -4.438 -10.68 -17.109 1 93.44 294 ILE A O 1
ATOM 2180 N N . GLY A 1 295 ? -5.391 -10.977 -15.125 1 92.44 295 GLY A N 1
ATOM 2181 C CA . GLY A 1 295 ? -4.734 -9.797 -14.578 1 92.44 295 GLY A CA 1
ATOM 2182 C C . GLY A 1 295 ? -3.221 -9.906 -14.57 1 92.44 295 GLY A C 1
ATOM 2183 O O . GLY A 1 295 ? -2.525 -8.961 -14.961 1 92.44 295 GLY A O 1
ATOM 2184 N N . VAL A 1 296 ? -2.748 -11.039 -14.172 1 96.25 296 VAL A N 1
ATOM 2185 C CA . VAL A 1 296 ? -1.309 -11.266 -14.102 1 96.25 296 VAL A CA 1
ATOM 2186 C C . VAL A 1 296 ? -0.71 -11.219 -15.508 1 96.25 296 VAL A C 1
ATOM 2188 O O . VAL A 1 296 ? 0.342 -10.617 -15.719 1 96.25 296 VAL A O 1
ATOM 2191 N N . LEU A 1 297 ? -1.374 -11.852 -16.406 1 94.88 297 LEU A N 1
ATOM 2192 C CA . LEU A 1 297 ? -0.892 -11.852 -17.781 1 94.88 297 LEU A CA 1
ATOM 2193 C C . LEU A 1 297 ? -0.89 -10.438 -18.344 1 94.88 297 LEU A C 1
ATOM 2195 O O . LEU A 1 297 ? 0.067 -10.031 -19.016 1 94.88 297 LEU A O 1
ATOM 2199 N N . THR A 1 298 ? -1.922 -9.719 -18.047 1 90.25 298 THR A N 1
ATOM 2200 C CA . THR A 1 298 ? -2.012 -8.344 -18.531 1 90.25 298 THR A CA 1
ATOM 2201 C C . THR A 1 298 ? -0.864 -7.504 -17.984 1 90.25 298 THR A C 1
ATOM 2203 O O . THR A 1 298 ? -0.195 -6.789 -18.734 1 90.25 298 THR A O 1
ATOM 2206 N N . PHE A 1 299 ? -0.678 -7.621 -16.734 1 89.88 299 PHE A N 1
ATOM 2207 C CA . PHE A 1 299 ? 0.356 -6.832 -16.078 1 89.88 299 PHE A CA 1
ATOM 2208 C C . PHE A 1 299 ? 1.741 -7.23 -16.578 1 89.88 299 PHE A C 1
ATOM 2210 O O . PHE A 1 299 ? 2.6 -6.375 -16.781 1 89.88 299 PHE A O 1
ATOM 2217 N N . SER A 1 300 ? 1.934 -8.492 -16.75 1 93 30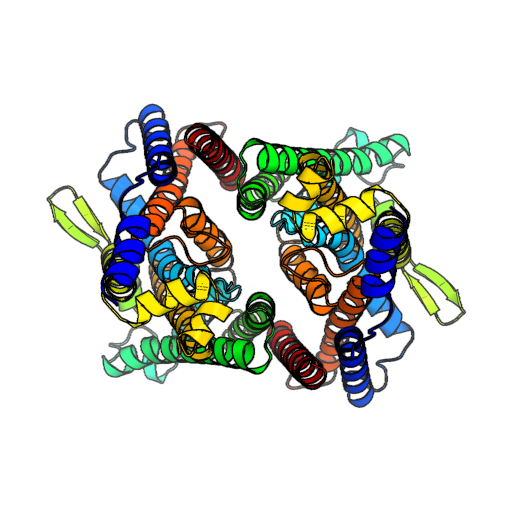0 SER A N 1
ATOM 2218 C CA . SER A 1 300 ? 3.227 -8.992 -17.203 1 93 300 SER A CA 1
ATOM 2219 C C . SER A 1 300 ? 3.492 -8.602 -18.656 1 93 300 SER A C 1
ATOM 2221 O O . SER A 1 300 ? 4.617 -8.258 -19.016 1 93 300 SER A O 1
ATOM 2223 N N . VAL A 1 301 ? 2.492 -8.719 -19.453 1 91.88 301 VAL A N 1
ATOM 2224 C CA . VAL A 1 301 ? 2.619 -8.305 -20.859 1 91.88 301 VAL A CA 1
ATOM 2225 C C . VAL A 1 301 ? 2.961 -6.82 -20.922 1 91.88 301 VAL A C 1
ATOM 2227 O O . VAL A 1 301 ? 3.787 -6.402 -21.75 1 91.88 301 VAL A O 1
ATOM 2230 N N . LEU A 1 302 ? 2.375 -6.09 -20.062 1 88.75 302 LEU A N 1
ATOM 2231 C CA . LEU A 1 302 ? 2.658 -4.66 -20.016 1 88.75 302 LEU A CA 1
ATOM 2232 C C . LEU A 1 302 ? 4.121 -4.41 -19.656 1 88.75 302 LEU A C 1
ATOM 2234 O O . LEU A 1 302 ? 4.785 -3.59 -20.297 1 88.75 302 LEU A O 1
ATOM 2238 N N . GLY A 1 303 ? 4.566 -5.102 -18.688 1 88.88 303 GLY A N 1
ATOM 2239 C CA . GLY A 1 303 ? 5.949 -4.938 -18.25 1 88.88 303 GLY A CA 1
ATOM 2240 C C . GLY A 1 303 ? 6.953 -5.293 -19.344 1 88.88 303 GLY A C 1
ATOM 2241 O O . GLY A 1 303 ? 7.852 -4.508 -19.641 1 88.88 303 GLY A O 1
ATOM 2242 N N . VAL A 1 304 ? 6.785 -6.398 -19.922 1 88.56 304 VAL A N 1
ATOM 2243 C CA . VAL A 1 304 ? 7.707 -6.891 -20.938 1 88.56 304 VAL A CA 1
ATOM 2244 C C . VAL A 1 304 ? 7.562 -6.059 -22.219 1 88.56 304 VAL A C 1
ATOM 2246 O O . VAL A 1 304 ? 8.555 -5.734 -22.859 1 88.56 304 VAL A O 1
ATOM 2249 N N . GLY A 1 305 ? 6.344 -5.797 -22.531 1 88.31 305 GLY A N 1
ATOM 2250 C CA . GLY A 1 305 ? 6.102 -4.973 -23.703 1 88.31 305 GLY A CA 1
ATOM 2251 C C . GLY A 1 305 ? 6.75 -3.605 -23.609 1 88.31 305 GLY A C 1
ATOM 2252 O O . GLY A 1 305 ? 7.344 -3.131 -24.594 1 88.31 305 GLY A O 1
ATOM 2253 N N . LEU A 1 306 ? 6.66 -3.004 -22.516 1 87.88 306 LEU A N 1
ATOM 2254 C CA . LEU A 1 306 ? 7.242 -1.68 -22.312 1 87.88 306 LEU A CA 1
ATOM 2255 C C . LEU A 1 306 ? 8.766 -1.746 -22.359 1 87.88 306 LEU A C 1
ATOM 2257 O O . LEU A 1 306 ? 9.414 -0.831 -22.859 1 87.88 306 LEU A O 1
ATOM 2261 N N . SER A 1 307 ? 9.266 -2.777 -21.734 1 85.25 307 SER A N 1
ATOM 2262 C CA . SER A 1 307 ? 10.711 -2.961 -21.812 1 85.25 307 SER A CA 1
ATOM 2263 C C . SER A 1 307 ? 11.188 -3.064 -23.25 1 85.25 307 SER A C 1
ATOM 2265 O O . SER A 1 307 ? 12.219 -2.508 -23.625 1 85.25 307 SER A O 1
ATOM 2267 N N . GLY A 1 308 ? 10.438 -3.74 -24.031 1 83.19 308 GLY A N 1
ATOM 2268 C CA . GLY A 1 308 ? 10.742 -3.834 -25.453 1 83.19 308 GLY A CA 1
ATOM 2269 C C . GLY A 1 308 ? 10.578 -2.516 -26.172 1 83.19 308 GLY A C 1
ATOM 2270 O O . GLY A 1 308 ? 11.398 -2.17 -27.031 1 83.19 308 GLY A O 1
ATOM 2271 N N . LEU A 1 309 ? 9.562 -1.813 -25.844 1 84.94 309 LEU A N 1
ATOM 2272 C CA . LEU A 1 309 ? 9.289 -0.527 -26.484 1 84.94 309 LEU A CA 1
ATOM 2273 C C . LEU A 1 309 ? 10.383 0.48 -26.156 1 84.94 309 LEU A C 1
ATOM 2275 O O . LEU A 1 309 ? 10.828 1.223 -27.047 1 84.94 309 LEU A O 1
ATOM 2279 N N . ILE A 1 310 ? 10.758 0.496 -24.938 1 85.44 310 ILE A N 1
ATOM 2280 C CA . ILE A 1 310 ? 11.789 1.426 -24.484 1 85.44 310 ILE A CA 1
ATOM 2281 C C . ILE A 1 310 ? 13.102 1.13 -25.219 1 85.44 310 ILE A C 1
ATOM 2283 O O . ILE A 1 310 ? 13.852 2.049 -25.547 1 85.44 310 ILE A O 1
ATOM 2287 N N . SER A 1 311 ? 13.359 -0.109 -25.406 1 82.62 311 SER A N 1
ATOM 2288 C CA . SER A 1 311 ? 14.586 -0.517 -26.078 1 82.62 311 SER A CA 1
ATOM 2289 C C . SER A 1 311 ? 14.562 -0.149 -27.562 1 82.62 311 SER A C 1
ATOM 2291 O O . SER A 1 311 ? 15.609 -0.018 -28.188 1 82.62 311 SER A O 1
ATOM 2293 N N . GLN A 1 312 ? 13.469 0.101 -28.141 1 82.06 312 GLN A N 1
ATOM 2294 C CA . GLN A 1 312 ? 13.344 0.323 -29.578 1 82.06 312 GLN A CA 1
ATOM 2295 C C . GLN A 1 312 ? 13.188 1.808 -29.891 1 82.06 312 GLN A C 1
ATOM 2297 O O . GLN A 1 312 ? 13.523 2.254 -30.984 1 82.06 312 GLN A O 1
ATOM 2302 N N . VAL A 1 313 ? 12.594 2.516 -28.953 1 82.12 313 VAL A N 1
ATOM 2303 C CA . VAL A 1 313 ? 12.328 3.928 -29.203 1 82.12 313 VAL A CA 1
ATOM 2304 C C . VAL A 1 313 ? 13.422 4.781 -28.562 1 82.12 313 VAL A C 1
ATOM 2306 O O . VAL A 1 313 ? 13.641 4.738 -27.359 1 82.12 313 VAL A O 1
ATOM 2309 N N . ASP A 1 314 ? 14.07 5.594 -29.266 1 80.31 314 ASP A N 1
ATOM 2310 C CA . ASP A 1 314 ? 15.281 6.312 -28.891 1 80.31 314 ASP A CA 1
ATOM 2311 C C . ASP A 1 314 ? 15 7.32 -27.781 1 80.31 314 ASP A C 1
ATOM 2313 O O . ASP A 1 314 ? 15.836 7.531 -26.906 1 80.31 314 ASP A O 1
ATOM 2317 N N . PHE A 1 315 ? 13.797 7.852 -27.797 1 85.12 315 PHE A N 1
ATOM 2318 C CA . PHE A 1 315 ? 13.578 8.945 -26.859 1 85.12 315 PHE A CA 1
ATOM 2319 C C . PHE A 1 315 ? 13.055 8.414 -25.531 1 85.12 315 PHE A C 1
ATOM 2321 O O . PHE A 1 315 ? 12.945 9.164 -24.562 1 85.12 315 PHE A O 1
ATOM 2328 N N . LEU A 1 316 ? 12.883 7.199 -25.516 1 85.44 316 LEU A N 1
ATOM 2329 C CA . LEU A 1 316 ? 12.398 6.609 -24.266 1 85.44 316 LEU A CA 1
ATOM 2330 C C . LEU A 1 316 ? 13.555 6.023 -23.469 1 85.44 316 LEU A C 1
ATOM 2332 O O . LEU A 1 316 ? 14.406 5.328 -24.016 1 85.44 316 LEU A O 1
ATOM 2336 N N . GLU A 1 317 ? 13.664 6.465 -22.141 1 87.81 317 GLU A N 1
ATOM 2337 C CA . GLU A 1 317 ? 14.68 5.957 -21.219 1 87.81 317 GLU A CA 1
ATOM 2338 C C . GLU A 1 317 ? 14.055 5.035 -20.172 1 87.81 317 GLU A C 1
ATOM 2340 O O . GLU A 1 317 ? 12.844 5.07 -19.953 1 87.81 317 GLU A O 1
ATOM 2345 N N . ASP A 1 318 ? 14.844 4.156 -19.578 1 83.81 318 ASP A N 1
ATOM 2346 C CA . ASP A 1 318 ? 14.398 3.191 -18.578 1 83.81 318 ASP A CA 1
ATOM 2347 C C . ASP A 1 318 ? 13.703 3.893 -17.406 1 83.81 318 ASP A C 1
ATOM 2349 O O . ASP A 1 318 ? 12.789 3.336 -16.812 1 83.81 318 ASP A O 1
ATOM 2353 N N . ARG A 1 319 ? 14.148 5.109 -17.219 1 85.12 319 ARG A N 1
ATOM 2354 C CA . ARG A 1 319 ? 13.594 5.859 -16.109 1 85.12 319 ARG A CA 1
ATOM 2355 C C . ARG A 1 319 ? 12.125 6.199 -16.344 1 85.12 319 ARG A C 1
ATOM 2357 O O . ARG A 1 319 ? 11.383 6.473 -15.398 1 85.12 319 ARG A O 1
ATOM 2364 N N . MET A 1 320 ? 11.68 6.07 -17.547 1 89.19 320 MET A N 1
ATOM 2365 C CA . MET A 1 320 ? 10.312 6.418 -17.891 1 89.19 320 MET A CA 1
ATOM 2366 C C . MET A 1 320 ? 9.391 5.211 -17.75 1 89.19 320 MET A C 1
ATOM 2368 O O . MET A 1 320 ? 8.18 5.324 -17.953 1 89.19 320 MET A O 1
ATOM 2372 N N . ARG A 1 321 ? 9.891 4.125 -17.344 1 86.31 321 ARG A N 1
ATOM 2373 C CA . ARG A 1 321 ? 9.125 2.885 -17.297 1 86.31 321 ARG A CA 1
ATOM 2374 C C . ARG A 1 321 ? 7.914 3.023 -16.375 1 86.31 321 ARG A C 1
ATOM 2376 O O . ARG A 1 321 ? 6.793 2.676 -16.766 1 86.31 321 ARG A O 1
ATOM 2383 N N . PRO A 1 322 ? 8.094 3.57 -15.219 1 86.69 322 PRO A N 1
ATOM 2384 C CA . PRO A 1 322 ? 6.914 3.695 -14.367 1 86.69 322 PRO A CA 1
ATOM 2385 C C . PRO A 1 322 ? 5.863 4.641 -14.945 1 86.69 322 PRO A C 1
ATOM 2387 O O . PRO A 1 322 ? 4.66 4.398 -14.797 1 86.69 322 PRO A O 1
ATOM 2390 N N . LEU A 1 323 ? 6.305 5.637 -15.555 1 90.12 323 LEU A N 1
ATOM 2391 C CA . LEU A 1 323 ? 5.383 6.574 -16.188 1 90.12 323 LEU A CA 1
ATOM 2392 C C . LEU A 1 323 ? 4.566 5.879 -17.281 1 90.12 323 LEU A C 1
ATOM 2394 O O . LEU A 1 323 ? 3.338 5.992 -17.297 1 90.12 323 LEU A O 1
ATOM 2398 N N . LEU A 1 324 ? 5.27 5.172 -18.078 1 87.69 324 LEU A N 1
ATOM 2399 C CA . LEU A 1 324 ? 4.605 4.469 -19.172 1 87.69 324 LEU A CA 1
ATOM 2400 C C . LEU A 1 324 ? 3.684 3.377 -18.625 1 87.69 324 LEU A C 1
ATOM 2402 O O . LEU A 1 324 ? 2.572 3.193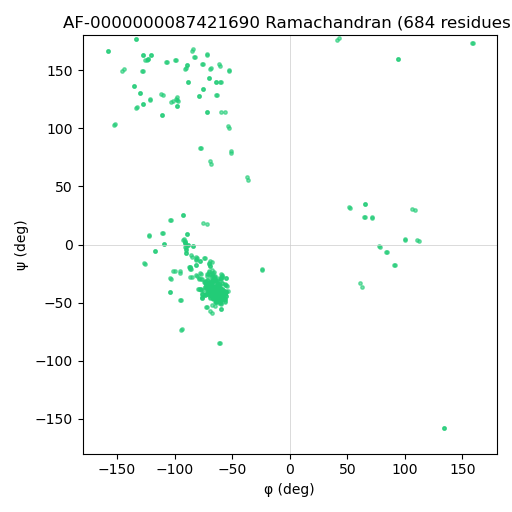 -19.125 1 87.69 324 LEU A O 1
ATOM 2406 N N . MET A 1 325 ? 4.148 2.705 -17.609 1 86.62 325 MET A N 1
ATOM 2407 C CA . MET A 1 325 ? 3.314 1.697 -16.969 1 86.62 325 MET A CA 1
ATOM 2408 C C . MET A 1 325 ? 2.025 2.316 -16.438 1 86.62 325 MET A C 1
ATOM 2410 O O . MET A 1 325 ? 0.938 1.782 -16.656 1 86.62 325 MET A O 1
ATOM 2414 N N . GLY A 1 326 ? 2.197 3.412 -15.797 1 88.56 326 GLY A N 1
ATOM 2415 C CA . GLY A 1 326 ? 1.036 4.09 -15.242 1 88.56 326 GLY A CA 1
ATOM 2416 C C . GLY A 1 326 ? 0.056 4.559 -16.297 1 88.56 326 GLY A C 1
ATOM 2417 O O . GLY A 1 326 ? -1.153 4.359 -16.172 1 88.56 326 GLY A O 1
ATOM 2418 N N . VAL A 1 327 ? 0.563 5.102 -17.297 1 89.94 327 VAL A N 1
ATOM 2419 C CA . VAL A 1 327 ? -0.273 5.652 -18.359 1 89.94 327 VAL A CA 1
ATOM 2420 C C . VAL A 1 327 ? -1.015 4.523 -19.062 1 89.94 327 VAL A C 1
ATOM 2422 O O . VAL A 1 327 ? -2.225 4.609 -19.297 1 89.94 327 VAL A O 1
ATOM 2425 N N . VAL A 1 328 ? -0.295 3.473 -19.391 1 82.75 328 VAL A N 1
ATOM 2426 C CA . VAL A 1 328 ? -0.917 2.363 -20.109 1 82.75 328 VAL A CA 1
ATOM 2427 C C . VAL A 1 328 ? -1.93 1.666 -19.203 1 82.75 328 VAL A C 1
ATOM 2429 O O . VAL A 1 328 ? -3.02 1.3 -19.656 1 82.75 328 VAL A O 1
ATOM 2432 N N . LEU A 1 329 ? -1.537 1.498 -17.969 1 83.44 329 LEU A N 1
ATOM 2433 C CA . LEU A 1 329 ? -2.455 0.886 -17.016 1 83.44 329 LEU A CA 1
ATOM 2434 C C . LEU A 1 329 ? -3.717 1.729 -16.859 1 83.44 329 LEU A C 1
ATOM 2436 O O . LEU A 1 329 ? -4.828 1.196 -16.875 1 83.44 329 LEU A O 1
ATOM 2440 N N . MET A 1 330 ? -3.529 2.996 -16.734 1 88.12 330 MET A N 1
ATOM 2441 C CA . MET A 1 330 ? -4.652 3.918 -16.594 1 88.12 330 MET A CA 1
ATOM 2442 C C . MET A 1 330 ? -5.578 3.838 -17.812 1 88.12 330 MET A C 1
ATOM 2444 O O . MET A 1 330 ? -6.797 3.783 -17.656 1 88.12 330 MET A O 1
ATOM 2448 N N . THR A 1 331 ? -5.004 3.826 -18.906 1 84.25 331 THR A N 1
ATOM 2449 C CA . THR A 1 331 ? -5.781 3.756 -20.141 1 84.25 331 THR A CA 1
ATOM 2450 C C . THR A 1 331 ? -6.551 2.441 -20.219 1 84.25 331 THR A C 1
ATOM 2452 O O . THR A 1 331 ? -7.734 2.43 -20.562 1 84.25 331 THR A O 1
ATOM 2455 N N . ALA A 1 332 ? -5.891 1.379 -19.891 1 76.94 332 ALA A N 1
ATOM 2456 C CA . ALA A 1 332 ? -6.539 0.071 -19.906 1 76.94 332 ALA A CA 1
ATOM 2457 C C . ALA A 1 332 ? -7.711 0.034 -18.922 1 76.94 332 ALA A C 1
ATOM 2459 O O . ALA A 1 332 ? -8.766 -0.525 -19.234 1 76.94 332 ALA A O 1
ATOM 2460 N N . LEU A 1 333 ? -7.504 0.591 -17.797 1 78.38 333 LEU A N 1
ATOM 2461 C CA . LEU A 1 333 ? -8.531 0.612 -16.766 1 78.38 333 LEU A CA 1
ATOM 2462 C C . LEU A 1 333 ? -9.727 1.452 -17.203 1 78.38 333 LEU A C 1
ATOM 2464 O O . LEU A 1 333 ? -10.875 1.071 -16.969 1 78.38 333 LEU A O 1
ATOM 2468 N N . VAL A 1 334 ? -9.484 2.52 -17.797 1 82.12 334 VAL A N 1
ATOM 2469 C CA . VAL A 1 334 ? -10.547 3.418 -18.234 1 82.12 334 VAL A CA 1
ATOM 2470 C C . VAL A 1 334 ? -11.367 2.742 -19.344 1 82.12 334 VAL A C 1
ATOM 2472 O O . VAL A 1 334 ? -12.594 2.82 -19.344 1 82.12 334 VAL A O 1
ATOM 2475 N N . ILE A 1 335 ? -10.711 2.045 -20.141 1 75.38 335 ILE A N 1
ATOM 2476 C CA . ILE A 1 335 ? -11.398 1.312 -21.203 1 75.38 335 ILE A CA 1
ATOM 2477 C C . ILE A 1 335 ? -12.273 0.226 -20.594 1 75.38 335 ILE A C 1
ATOM 2479 O O . ILE A 1 335 ? -13.438 0.065 -20.969 1 75.38 335 ILE A O 1
ATOM 2483 N N . ASN A 1 336 ? -11.727 -0.444 -19.562 1 72.19 336 ASN A N 1
ATOM 2484 C CA . ASN A 1 336 ? -12.484 -1.475 -18.859 1 72.19 336 ASN A CA 1
ATOM 2485 C C . ASN A 1 336 ? -13.734 -0.9 -18.203 1 72.19 336 ASN A C 1
ATOM 2487 O O . ASN A 1 336 ? -14.805 -1.508 -18.25 1 72.19 336 ASN A O 1
ATOM 2491 N N . GLY A 1 337 ? -13.547 0.141 -17.625 1 77.06 337 GLY A N 1
ATOM 2492 C CA . GLY A 1 337 ? -14.664 0.775 -16.938 1 77.06 337 GLY A CA 1
ATOM 2493 C C . GLY A 1 337 ? -15.773 1.196 -17.875 1 77.06 337 GLY A C 1
ATOM 2494 O O . GLY A 1 337 ? -16.953 0.982 -17.594 1 77.06 337 GLY A O 1
ATOM 2495 N N . PHE A 1 338 ? -15.438 1.705 -19 1 79.56 338 PHE A N 1
ATOM 2496 C CA . PHE A 1 338 ? -16.422 2.188 -19.953 1 79.56 338 PHE A CA 1
ATOM 2497 C C . PHE A 1 338 ? -17.125 1.023 -20.641 1 79.56 338 PHE A C 1
ATOM 2499 O O . PHE A 1 338 ? -18.328 1.102 -20.922 1 79.56 338 PHE A O 1
ATOM 2506 N N . LEU A 1 339 ? -16.391 -0.049 -20.812 1 73.44 339 LEU A N 1
ATOM 2507 C CA . LEU A 1 339 ? -16.984 -1.224 -21.438 1 73.44 339 LEU A CA 1
ATOM 2508 C C . LEU A 1 339 ? -17.938 -1.924 -20.484 1 73.44 339 LEU A C 1
ATOM 2510 O O . LEU A 1 339 ? -18.938 -2.502 -20.922 1 73.44 339 LEU A O 1
ATOM 2514 N N . SER A 1 340 ? -17.672 -1.87 -19.266 1 70.56 340 SER A N 1
ATOM 2515 C CA . SER A 1 340 ? -18.531 -2.512 -18.266 1 70.56 340 SER A CA 1
ATOM 2516 C C . SER A 1 340 ? -19.797 -1.702 -18 1 70.56 340 SER A C 1
ATOM 2518 O O . SER A 1 340 ? -20.797 -2.244 -17.547 1 70.56 340 SER A O 1
ATOM 2520 N N . ARG A 1 341 ? -19.75 -0.42 -18.141 1 66.81 341 ARG A N 1
ATOM 2521 C CA . ARG A 1 341 ? -20.906 0.462 -17.969 1 66.81 341 ARG A CA 1
ATOM 2522 C C . ARG A 1 341 ? -21.953 0.222 -19.047 1 66.81 341 ARG A C 1
ATOM 2524 O O . ARG A 1 341 ? -23.141 0.361 -18.797 1 66.81 341 ARG A O 1
ATOM 2531 N N . LYS A 1 342 ? -21.531 0.089 -20.188 1 57.38 342 LYS A N 1
ATOM 2532 C CA . LYS A 1 342 ? -22.469 -0.056 -21.297 1 57.38 342 LYS A CA 1
ATOM 2533 C C . LYS A 1 342 ? -23.25 -1.361 -21.188 1 57.38 342 LYS A C 1
ATOM 2535 O O . LYS A 1 342 ? -24.344 -1.484 -21.75 1 57.38 342 LYS A O 1
ATOM 2540 N N . SER A 1 343 ? -22.625 -2.246 -20.484 1 45.19 343 SER A N 1
ATOM 2541 C CA . SER A 1 343 ? -23.391 -3.486 -20.391 1 45.19 343 SER A CA 1
ATOM 2542 C C . SER A 1 343 ? -24.406 -3.436 -19.266 1 45.19 343 SER A C 1
ATOM 2544 O O . SER A 1 343 ? -25.234 -4.336 -19.109 1 45.19 343 SER A O 1
ATOM 2546 N N . GLY A 1 344 ? -24.188 -2.693 -18.219 1 43.91 344 GLY A N 1
ATOM 2547 C CA . GLY A 1 344 ? -25.297 -2.541 -17.297 1 43.91 344 GLY A CA 1
ATOM 2548 C C . GLY A 1 344 ? -26.234 -1.409 -17.656 1 43.91 344 GLY A C 1
ATOM 2549 O O . GLY A 1 344 ? -25.859 -0.493 -18.391 1 43.91 344 GLY A O 1
ATOM 2550 N N . MET B 1 1 ? -40.312 17.016 8.391 1 37.06 1 MET B N 1
ATOM 2551 C CA . MET B 1 1 ? -39 17.484 7.988 1 37.06 1 MET B CA 1
ATOM 2552 C C . MET B 1 1 ? -38.062 17.609 9.195 1 37.06 1 MET B C 1
ATOM 2554 O O . MET B 1 1 ? -36.875 17.359 9.086 1 37.06 1 MET B O 1
ATOM 2558 N N . THR B 1 2 ? -38.625 18.016 10.312 1 46.41 2 THR B N 1
ATOM 2559 C CA . THR B 1 2 ? -37.969 18.312 11.57 1 46.41 2 THR B CA 1
ATOM 2560 C C . THR B 1 2 ? -37.625 17.016 12.305 1 46.41 2 THR B C 1
ATOM 2562 O O . THR B 1 2 ? -36.562 16.922 12.953 1 46.41 2 THR B O 1
ATOM 2565 N N . GLU B 1 3 ? -38.531 16.047 12.227 1 42.81 3 GLU B N 1
ATOM 2566 C CA . GLU B 1 3 ? -38.312 14.812 12.984 1 42.81 3 GLU B CA 1
ATOM 2567 C C . GLU B 1 3 ? -37.188 13.977 12.383 1 42.81 3 GLU B C 1
ATOM 2569 O O . GLU B 1 3 ? -36.469 13.312 13.109 1 42.81 3 GLU B O 1
ATOM 2574 N N . LEU B 1 4 ? -37.156 13.984 11.008 1 39.72 4 LEU B N 1
ATOM 2575 C CA . LEU B 1 4 ? -36.062 13.273 10.352 1 39.72 4 LEU B CA 1
ATOM 2576 C C . LEU B 1 4 ? -34.719 13.922 10.664 1 39.72 4 LEU B C 1
ATOM 2578 O O . LEU B 1 4 ? -33.719 13.234 10.812 1 39.72 4 LEU B O 1
ATOM 2582 N N . GLU B 1 5 ? -34.75 15.25 10.734 1 39.66 5 GLU B N 1
ATOM 2583 C CA . GLU B 1 5 ? -33.531 15.961 11.094 1 39.66 5 GLU B CA 1
ATOM 2584 C C . GLU B 1 5 ? -33.094 15.617 12.516 1 39.66 5 GLU B C 1
ATOM 2586 O O . GLU B 1 5 ? -31.891 15.492 12.797 1 39.66 5 GLU B O 1
ATOM 2591 N N . GLU B 1 6 ? -34.062 15.516 13.406 1 37.72 6 GLU B N 1
ATOM 2592 C CA . GLU B 1 6 ? -33.719 15.234 14.797 1 37.72 6 GLU B CA 1
ATOM 2593 C C . GLU B 1 6 ? -33.219 13.805 14.961 1 37.72 6 GLU B C 1
ATOM 2595 O O . GLU B 1 6 ? -32.344 13.539 15.781 1 37.72 6 GLU B O 1
ATOM 2600 N N . LYS B 1 7 ? -33.875 12.844 14.242 1 41.44 7 LYS B N 1
ATOM 2601 C CA . LYS B 1 7 ? -33.406 11.469 14.352 1 41.44 7 LYS B CA 1
ATOM 2602 C C . LYS B 1 7 ? -32 11.328 13.766 1 41.44 7 LYS B C 1
ATOM 2604 O O . LYS B 1 7 ? -31.25 10.438 14.164 1 41.44 7 LYS B O 1
ATOM 2609 N N . ILE B 1 8 ? -31.734 12.211 12.812 1 39.19 8 ILE B N 1
ATOM 2610 C CA . ILE B 1 8 ? -30.391 12.211 12.234 1 39.19 8 ILE B CA 1
ATOM 2611 C C . ILE B 1 8 ? -29.406 12.852 13.219 1 39.19 8 ILE B C 1
ATOM 2613 O O . ILE B 1 8 ? -28.281 12.367 13.391 1 39.19 8 ILE B O 1
ATOM 2617 N N . ASN B 1 9 ? -29.875 13.961 13.812 1 38.16 9 ASN B N 1
ATOM 2618 C CA . ASN B 1 9 ? -28.984 14.664 14.734 1 38.16 9 ASN B CA 1
ATOM 2619 C C . ASN B 1 9 ? -28.719 13.836 15.984 1 38.16 9 ASN B C 1
ATOM 2621 O O . ASN B 1 9 ? -27.609 13.867 16.516 1 38.16 9 ASN B O 1
ATOM 2625 N N . HIS B 1 10 ? -29.703 13.359 16.641 1 38.84 10 HIS B N 1
ATOM 2626 C CA . HIS B 1 10 ? -29.531 12.633 17.891 1 38.84 10 HIS B CA 1
ATOM 2627 C C . HIS B 1 10 ? -28.781 11.32 17.656 1 38.84 10 HIS B C 1
ATOM 2629 O O . HIS B 1 10 ? -28.203 10.758 18.594 1 38.84 10 HIS B O 1
ATOM 2635 N N . SER B 1 11 ? -29.031 10.578 16.594 1 37.09 11 SER B N 1
ATOM 2636 C CA . SER B 1 11 ? -28.359 9.305 16.344 1 37.09 11 SER B CA 1
ATOM 2637 C C . S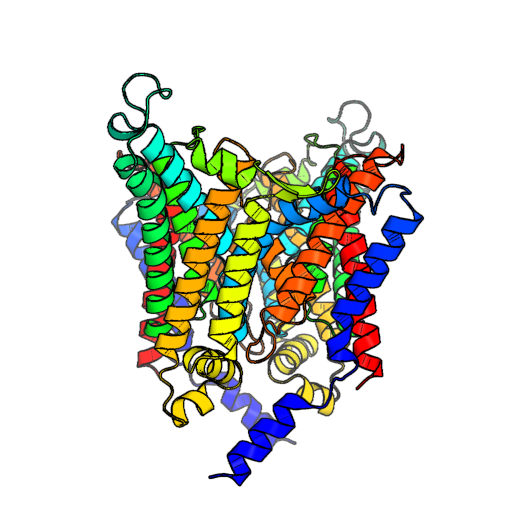ER B 1 11 ? -26.875 9.508 16.062 1 37.09 11 SER B C 1
ATOM 2639 O O . SER B 1 11 ? -26.078 8.57 16.172 1 37.09 11 SER B O 1
ATOM 2641 N N . VAL B 1 12 ? -26.578 10.648 15.523 1 39.31 12 VAL B N 1
ATOM 2642 C CA . VAL B 1 12 ? -25.172 10.945 15.234 1 39.31 12 VAL B CA 1
ATOM 2643 C C . VAL B 1 12 ? -24.453 11.312 16.531 1 39.31 12 VAL B C 1
ATOM 2645 O O . VAL B 1 12 ? -23.219 11.273 16.578 1 39.31 12 VAL B O 1
ATOM 2648 N N . LEU B 1 13 ? -25.047 12.188 17.438 1 34.88 13 LEU B N 1
ATOM 2649 C CA . LEU B 1 13 ? -24.359 12.742 18.594 1 34.88 13 LEU B CA 1
ATOM 2650 C C . LEU B 1 13 ? -23.891 11.633 19.531 1 34.88 13 LEU B C 1
ATOM 2652 O O . LEU B 1 13 ? -22.781 11.688 20.062 1 34.88 13 LEU B O 1
ATOM 2656 N N . SER B 1 14 ? -24.812 11.078 20.547 1 37.41 14 SER B N 1
ATOM 2657 C CA . SER B 1 14 ? -24.641 10.727 21.953 1 37.41 14 SER B CA 1
ATOM 2658 C C . SER B 1 14 ? -23.734 9.508 22.109 1 37.41 14 SER B C 1
ATOM 2660 O O . SER B 1 14 ? -23.375 9.141 23.234 1 37.41 14 SER B O 1
ATOM 2662 N N . ARG B 1 15 ? -24 8.352 21.531 1 38.44 15 ARG B N 1
ATOM 2663 C CA . ARG B 1 15 ? -23.406 7.246 22.266 1 38.44 15 ARG B CA 1
ATOM 2664 C C . ARG B 1 15 ? -21.875 7.281 22.156 1 38.44 15 ARG B C 1
ATOM 2666 O O . ARG B 1 15 ? -21.312 6.879 21.141 1 38.44 15 ARG B O 1
ATOM 2673 N N . PHE B 1 16 ? -21.297 8.297 22.812 1 43.5 16 PHE B N 1
ATOM 2674 C CA . PHE B 1 16 ? -19.875 8.219 23.156 1 43.5 16 PHE B CA 1
ATOM 2675 C C . PHE B 1 16 ? -19.484 6.793 23.516 1 43.5 16 PHE B C 1
ATOM 2677 O O . PHE B 1 16 ? -19.703 6.355 24.656 1 43.5 16 PHE B O 1
ATOM 2684 N N . SER B 1 17 ? -19.688 5.875 22.734 1 51.94 17 SER B N 1
ATOM 2685 C CA . SER B 1 17 ? -19.359 4.484 23.031 1 51.94 17 SER B CA 1
ATOM 2686 C C . SER B 1 17 ? -17.859 4.301 23.219 1 51.94 17 SER B C 1
ATOM 2688 O O . SER B 1 17 ? -17.062 5.121 22.75 1 51.94 17 SER B O 1
ATOM 2690 N N . LEU B 1 18 ? -17.484 3.699 24.281 1 56.19 18 LEU B N 1
ATOM 2691 C CA . LEU B 1 18 ? -16.125 3.281 24.609 1 56.19 18 LEU B CA 1
ATOM 2692 C C . LEU B 1 18 ? -15.297 3.092 23.328 1 56.19 18 LEU B C 1
ATOM 2694 O O . LEU B 1 18 ? -14.078 3.297 23.344 1 56.19 18 LEU B O 1
ATOM 2698 N N . ARG B 1 19 ? -15.969 2.914 22.25 1 62.38 19 ARG B N 1
ATOM 2699 C CA . ARG B 1 19 ? -15.328 2.732 20.953 1 62.38 19 ARG B CA 1
ATOM 2700 C C . ARG B 1 19 ? -14.719 4.039 20.453 1 62.38 19 ARG B C 1
ATOM 2702 O O . ARG B 1 19 ? -13.672 4.035 19.812 1 62.38 19 ARG B O 1
ATOM 2709 N N . ASP B 1 20 ? -15.336 5.074 20.938 1 68.38 20 ASP B N 1
ATOM 2710 C CA . ASP B 1 20 ? -14.875 6.387 20.5 1 68.38 20 ASP B CA 1
ATOM 2711 C C . ASP B 1 20 ? -13.633 6.824 21.266 1 68.38 20 ASP B C 1
ATOM 2713 O O . ASP B 1 20 ? -12.875 7.676 20.797 1 68.38 20 ASP B O 1
ATOM 2717 N N . PHE B 1 21 ? -13.398 6.027 22.312 1 75.38 21 PHE B N 1
ATOM 2718 C CA . PHE B 1 21 ? -12.297 6.453 23.172 1 75.38 21 PHE B CA 1
ATOM 2719 C C . PHE B 1 21 ? -11.102 5.52 23.016 1 75.38 21 PHE B C 1
ATOM 2721 O O . PHE B 1 21 ? -10.031 5.781 23.578 1 75.38 21 PHE B O 1
ATOM 2728 N N . ALA B 1 22 ? -11.273 4.621 22.219 1 78.94 22 ALA B N 1
ATOM 2729 C CA . ALA B 1 22 ? -10.227 3.605 22.109 1 78.94 22 ALA B CA 1
ATOM 2730 C C . ALA B 1 22 ? -8.922 4.211 21.594 1 78.94 22 ALA B C 1
ATOM 2732 O O . ALA B 1 22 ? -7.855 3.971 22.156 1 78.94 22 ALA B O 1
ATOM 2733 N N . PRO B 1 23 ? -9.016 5.09 20.656 1 81.81 23 PRO B N 1
ATOM 2734 C CA . PRO B 1 23 ? -7.762 5.68 20.188 1 81.81 23 PRO B CA 1
ATOM 2735 C C . PRO B 1 23 ? -7.09 6.555 21.234 1 81.81 23 PRO B C 1
ATOM 2737 O O . PRO B 1 23 ? -5.859 6.582 21.328 1 81.81 23 PRO B O 1
ATOM 2740 N N . LEU B 1 24 ? -7.871 7.145 21.984 1 86.19 24 LEU B N 1
ATOM 2741 C CA . LEU B 1 24 ? -7.32 7.988 23.031 1 86.19 24 LEU B CA 1
ATOM 2742 C C . LEU B 1 24 ? -6.648 7.141 24.109 1 86.19 24 LEU B C 1
ATOM 2744 O O . LEU B 1 24 ? -5.602 7.523 24.641 1 86.19 24 LEU B O 1
ATOM 2748 N N . ILE B 1 25 ? -7.219 6.078 24.391 1 84.06 25 ILE B N 1
ATOM 2749 C CA . ILE B 1 25 ? -6.66 5.168 25.375 1 84.06 25 ILE B CA 1
ATOM 2750 C C . ILE B 1 25 ? -5.336 4.602 24.875 1 84.06 25 ILE B C 1
ATOM 2752 O O . ILE B 1 25 ? -4.359 4.516 25.625 1 84.06 25 ILE B O 1
ATOM 2756 N N . SER B 1 26 ? -5.359 4.277 23.625 1 83.12 26 SER B N 1
ATOM 2757 C CA . SER B 1 26 ? -4.121 3.764 23.047 1 83.12 26 SER B CA 1
ATOM 2758 C C . SER B 1 26 ? -3.002 4.797 23.125 1 83.12 26 SER B C 1
ATOM 2760 O O . SER B 1 26 ? -1.855 4.457 23.422 1 83.12 26 SER B O 1
ATOM 2762 N N . LEU B 1 27 ? -3.324 6 22.828 1 87.69 27 LEU B N 1
ATOM 2763 C CA . LEU B 1 27 ? -2.346 7.078 22.922 1 87.69 27 LEU B CA 1
ATOM 2764 C C . LEU B 1 27 ? -1.834 7.219 24.359 1 87.69 27 LEU B C 1
ATOM 2766 O O . LEU B 1 27 ? -0.627 7.336 24.578 1 87.69 27 LEU B O 1
ATOM 2770 N N . PHE B 1 28 ? -2.695 7.16 25.25 1 88.62 28 PHE B N 1
ATOM 2771 C CA . PHE B 1 28 ? -2.33 7.301 26.656 1 88.62 28 PHE B CA 1
ATOM 2772 C C . PHE B 1 28 ? -1.419 6.16 27.094 1 88.62 28 PHE B C 1
ATOM 2774 O O . PHE B 1 28 ? -0.419 6.383 27.781 1 88.62 28 PHE B O 1
ATOM 2781 N N . VAL B 1 29 ? -1.73 5.008 26.734 1 85.12 29 VAL B N 1
ATOM 2782 C CA . VAL B 1 29 ? -0.958 3.826 27.109 1 85.12 29 VAL B CA 1
ATOM 2783 C C . VAL B 1 29 ? 0.45 3.922 26.516 1 85.12 29 VAL B C 1
ATOM 2785 O O . VAL B 1 29 ? 1.432 3.611 27.203 1 85.12 29 VAL B O 1
ATOM 2788 N N . ILE B 1 30 ? 0.516 4.359 25.328 1 87.06 30 ILE B N 1
ATOM 2789 C CA . ILE B 1 30 ? 1.811 4.449 24.656 1 87.06 30 ILE B CA 1
ATOM 2790 C C . ILE B 1 30 ? 2.652 5.543 25.312 1 87.06 30 ILE B C 1
ATOM 2792 O O . ILE B 1 30 ? 3.85 5.359 25.531 1 87.06 30 ILE B O 1
ATOM 2796 N N . VAL B 1 31 ? 2.004 6.633 25.594 1 89.06 31 VAL B N 1
ATOM 2797 C CA . VAL B 1 31 ? 2.705 7.727 26.266 1 89.06 31 VAL B CA 1
ATOM 2798 C C . VAL B 1 31 ? 3.191 7.266 27.625 1 89.06 31 VAL B C 1
ATOM 2800 O O . VAL B 1 31 ? 4.332 7.531 28.016 1 89.06 31 VAL B O 1
ATOM 2803 N N . MET B 1 32 ? 2.373 6.578 28.281 1 88.06 32 MET B N 1
ATOM 2804 C CA . MET B 1 32 ? 2.729 6.066 29.609 1 88.06 32 MET B CA 1
ATOM 2805 C C . MET B 1 32 ? 3.869 5.062 29.516 1 88.06 32 MET B C 1
ATOM 2807 O O . MET B 1 32 ? 4.789 5.082 30.328 1 88.06 32 MET B O 1
ATOM 2811 N N . PHE B 1 33 ? 3.789 4.227 28.562 1 86.62 33 PHE B N 1
ATOM 2812 C CA . PHE B 1 33 ? 4.836 3.232 28.359 1 86.62 33 PHE B CA 1
ATOM 2813 C C . PHE B 1 33 ? 6.188 3.902 28.172 1 86.62 33 PHE B C 1
ATOM 2815 O O . PHE B 1 33 ? 7.168 3.541 28.828 1 86.62 33 PHE B O 1
ATOM 2822 N N . PHE B 1 34 ? 6.223 4.902 27.359 1 88.38 34 PHE B N 1
ATOM 2823 C CA . PHE B 1 34 ? 7.504 5.523 27.047 1 88.38 34 PHE B CA 1
ATOM 2824 C C . PHE B 1 34 ? 7.945 6.445 28.172 1 88.38 34 PHE B C 1
ATOM 2826 O O . PHE B 1 34 ? 9.148 6.652 28.375 1 88.38 34 PHE B O 1
ATOM 2833 N N . THR B 1 35 ? 6.992 6.992 28.875 1 87.56 35 THR B N 1
ATOM 2834 C CA . THR B 1 35 ? 7.336 7.812 30.031 1 87.56 35 THR B CA 1
ATOM 2835 C C . THR B 1 35 ? 7.973 6.965 31.141 1 87.56 35 THR B C 1
ATOM 2837 O O . THR B 1 35 ? 8.867 7.426 31.844 1 87.56 35 THR B O 1
ATOM 2840 N N . LEU B 1 36 ? 7.598 5.75 31.234 1 86.69 36 LEU B N 1
ATOM 2841 C CA . LEU B 1 36 ? 8.117 4.844 32.25 1 86.69 36 LEU B CA 1
ATOM 2842 C C . LEU B 1 36 ? 9.477 4.285 31.844 1 86.69 36 LEU B C 1
ATOM 2844 O O . LEU B 1 36 ? 10.289 3.941 32.688 1 86.69 36 LEU B O 1
ATOM 2848 N N . THR B 1 37 ? 9.727 4.203 30.625 1 83.88 37 THR B N 1
ATOM 2849 C CA . THR B 1 37 ? 10.953 3.574 30.156 1 83.88 37 THR B CA 1
ATOM 2850 C C . THR B 1 37 ? 12.039 4.621 29.906 1 83.88 37 THR B C 1
ATOM 2852 O O . THR B 1 37 ? 13.227 4.293 29.844 1 83.88 37 THR B O 1
ATOM 2855 N N . ASN B 1 38 ? 11.609 5.832 29.688 1 81.56 38 ASN B N 1
ATOM 2856 C CA . ASN B 1 38 ? 12.539 6.922 29.422 1 81.56 38 ASN B CA 1
ATOM 2857 C C . ASN B 1 38 ? 12.195 8.164 30.234 1 81.56 38 ASN B C 1
ATOM 2859 O O . ASN B 1 38 ? 11.195 8.836 29.969 1 81.56 38 ASN B O 1
ATOM 2863 N N . ASP B 1 39 ? 13.023 8.57 31.062 1 77.62 39 ASP B N 1
ATOM 2864 C CA . ASP B 1 39 ? 12.789 9.664 32 1 77.62 39 ASP B CA 1
ATOM 2865 C C . ASP B 1 39 ? 12.641 10.992 31.266 1 77.62 39 ASP B C 1
ATOM 2867 O O . ASP B 1 39 ? 11.953 11.898 31.75 1 77.62 39 ASP B O 1
ATOM 2871 N N . GLU B 1 40 ? 13.172 11.117 30.141 1 81.06 40 GLU B N 1
ATOM 2872 C CA . GLU B 1 40 ? 13.156 12.398 29.438 1 81.06 40 GLU B CA 1
ATOM 2873 C C . GLU B 1 40 ? 12.133 12.406 28.312 1 81.06 40 GLU B C 1
ATOM 2875 O O . GLU B 1 40 ? 12.172 13.266 27.422 1 81.06 40 GLU B O 1
ATOM 2880 N N . PHE B 1 41 ? 11.242 11.516 28.469 1 86 41 PHE B N 1
ATOM 2881 C CA . PHE B 1 41 ? 10.328 11.406 27.344 1 86 41 PHE B CA 1
ATOM 2882 C C . PHE B 1 41 ? 9.398 12.609 27.281 1 86 41 PHE B C 1
ATOM 2884 O O . PHE B 1 41 ? 9.094 13.109 26.188 1 86 41 PHE B O 1
ATOM 2891 N N . LEU B 1 42 ? 9.016 13.117 28.391 1 82.69 42 LEU B N 1
ATOM 2892 C CA . LEU B 1 42 ? 8.07 14.227 28.406 1 82.69 42 LEU B CA 1
ATOM 2893 C C . LEU B 1 42 ? 8.797 15.562 28.438 1 82.69 42 LEU B C 1
ATOM 2895 O O . LEU B 1 42 ? 8.227 16.578 28.844 1 82.69 42 LEU B O 1
ATOM 2899 N N . SER B 1 43 ? 9.961 15.617 27.969 1 85.06 43 SER B N 1
ATOM 2900 C CA . SER B 1 43 ? 10.695 16.875 27.859 1 85.06 43 SER B CA 1
ATOM 2901 C C . SER B 1 43 ? 10.18 17.703 26.703 1 85.06 43 SER B C 1
ATOM 2903 O O . SER B 1 43 ? 9.578 17.188 25.766 1 85.06 43 SER B O 1
ATOM 2905 N N . PHE B 1 44 ? 10.391 18.969 26.828 1 86 44 PHE B N 1
ATOM 2906 C CA . PHE B 1 44 ? 9.961 19.875 25.781 1 86 44 PHE B CA 1
ATOM 2907 C C . PHE B 1 44 ? 10.664 19.562 24.469 1 86 44 PHE B C 1
ATOM 2909 O O . PHE B 1 44 ? 10.086 19.734 23.391 1 86 44 PHE B O 1
ATOM 2916 N N . GLY B 1 45 ? 11.875 19.141 24.609 1 84.81 45 GLY B N 1
ATOM 2917 C CA . GLY B 1 45 ? 12.617 18.75 23.406 1 84.81 45 GLY B CA 1
ATOM 2918 C C . GLY B 1 45 ? 11.977 17.578 22.672 1 84.81 45 GLY B C 1
ATOM 2919 O O . GLY B 1 45 ? 11.867 17.609 21.438 1 84.81 45 GLY B O 1
ATOM 2920 N N . ARG B 1 46 ? 11.578 16.625 23.406 1 87.56 46 ARG B N 1
ATOM 2921 C CA . ARG B 1 46 ? 10.953 15.461 22.797 1 87.56 46 ARG B CA 1
ATOM 2922 C C . ARG B 1 46 ? 9.578 15.797 22.25 1 87.56 46 ARG B C 1
ATOM 2924 O O . ARG B 1 46 ? 9.188 15.297 21.188 1 87.56 46 ARG B O 1
ATOM 2931 N N . LEU B 1 47 ? 8.891 16.547 22.938 1 89.75 47 LEU B N 1
ATOM 2932 C CA . LEU B 1 47 ? 7.586 16.969 22.453 1 89.75 47 LEU B CA 1
ATOM 2933 C C . LEU B 1 47 ? 7.719 17.734 21.141 1 89.75 47 LEU B C 1
ATOM 2935 O O . LEU B 1 47 ? 6.902 17.562 20.234 1 89.75 47 LEU B O 1
ATOM 2939 N N . ARG B 1 48 ? 8.68 18.594 21.109 1 90.31 48 ARG B N 1
ATOM 2940 C CA . ARG B 1 48 ? 8.938 19.328 19.875 1 90.31 48 ARG B CA 1
ATOM 2941 C C . ARG B 1 48 ? 9.25 18.375 18.719 1 90.31 48 ARG B C 1
ATOM 2943 O O . ARG B 1 48 ? 8.781 18.562 17.594 1 90.31 48 ARG B O 1
ATOM 2950 N N . LEU B 1 49 ? 9.969 17.359 19.047 1 89.31 49 LEU B N 1
ATOM 2951 C CA . LEU B 1 49 ? 10.336 16.391 18.031 1 89.31 49 LEU B CA 1
ATOM 2952 C C . LEU B 1 49 ? 9.117 15.609 17.547 1 89.31 49 LEU B C 1
ATOM 2954 O O . LEU B 1 49 ? 9 15.305 16.359 1 89.31 49 LEU B O 1
ATOM 2958 N N . VAL B 1 50 ? 8.266 15.312 18.406 1 92.38 50 VAL B N 1
ATOM 2959 C CA . VAL B 1 50 ? 7.031 14.617 18.062 1 92.38 50 VAL B CA 1
ATOM 2960 C C . VAL B 1 50 ? 6.207 15.469 17.109 1 92.38 50 VAL B C 1
ATOM 2962 O O . VAL B 1 50 ? 5.707 14.969 16.094 1 92.38 50 VAL B O 1
ATOM 2965 N N . LEU B 1 51 ? 6.125 16.688 17.406 1 94.12 51 LEU B N 1
ATOM 2966 C CA . LEU B 1 51 ? 5.328 17.609 16.594 1 94.12 51 LEU B CA 1
ATOM 2967 C C . LEU B 1 51 ? 5.965 17.812 15.227 1 94.12 51 LEU B C 1
ATOM 2969 O O . LEU B 1 51 ? 5.266 17.891 14.219 1 94.12 51 LEU B O 1
ATOM 2973 N N . GLN B 1 52 ? 7.258 17.922 15.234 1 91.06 52 GLN B N 1
ATOM 2974 C CA . GLN B 1 52 ? 7.969 18.141 13.977 1 91.06 52 GLN B CA 1
ATOM 2975 C C . GLN B 1 52 ? 7.871 16.906 13.07 1 91.06 52 GLN B C 1
ATOM 2977 O O . GLN B 1 52 ? 7.586 17.031 11.875 1 91.06 52 GLN B O 1
ATOM 2982 N N . GLN B 1 53 ? 8.023 15.758 13.648 1 86.5 53 GLN B N 1
ATOM 2983 C CA . GLN B 1 53 ? 7.977 14.516 12.875 1 86.5 53 GLN B CA 1
ATOM 2984 C C . GLN B 1 53 ? 6.551 14.195 12.438 1 86.5 53 GLN B C 1
ATOM 2986 O O . GLN B 1 53 ? 6.34 13.617 11.375 1 86.5 53 GLN B O 1
ATOM 2991 N N . GLY B 1 54 ? 5.648 14.555 13.203 1 95.81 54 GLY B N 1
ATOM 2992 C CA . GLY B 1 54 ? 4.254 14.266 12.906 1 95.81 54 GLY B CA 1
ATOM 2993 C C . GLY B 1 54 ? 3.637 15.25 11.93 1 95.81 54 GLY B C 1
ATOM 2994 O O . GLY B 1 54 ? 2.541 15.016 11.414 1 95.81 54 GLY B O 1
ATOM 2995 N N . ALA B 1 55 ? 4.336 16.344 11.703 1 97.5 55 ALA B N 1
ATOM 2996 C CA . ALA B 1 55 ? 3.75 17.438 10.922 1 97.5 55 ALA B CA 1
ATOM 2997 C C . ALA B 1 55 ? 3.436 16.984 9.5 1 97.5 55 ALA B C 1
ATOM 2999 O O . ALA B 1 55 ? 2.326 17.188 9.008 1 97.5 55 ALA B O 1
ATOM 3000 N N . VAL B 1 56 ? 4.387 16.328 8.883 1 97.31 56 VAL B N 1
ATOM 3001 C CA . VAL B 1 56 ? 4.191 15.875 7.512 1 97.31 56 VAL B CA 1
ATOM 3002 C C . VAL B 1 56 ? 3.049 14.867 7.465 1 97.31 56 VAL B C 1
ATOM 3004 O O . VAL B 1 56 ? 2.162 14.961 6.609 1 97.31 56 VAL B O 1
ATOM 3007 N N . LEU B 1 57 ? 3.02 13.977 8.398 1 97.19 57 LEU B N 1
ATOM 3008 C CA . LEU B 1 57 ? 1.97 12.969 8.461 1 97.19 57 LEU B CA 1
ATOM 3009 C C . LEU B 1 57 ? 0.61 13.617 8.703 1 97.19 57 LEU B C 1
ATOM 3011 O O . LEU B 1 57 ? -0.396 13.188 8.133 1 97.19 57 LEU B O 1
ATOM 3015 N N . ALA B 1 58 ? 0.657 14.562 9.562 1 98.5 58 ALA B N 1
ATOM 3016 C CA . ALA B 1 58 ? -0.591 15.258 9.875 1 98.5 58 ALA B CA 1
ATOM 3017 C C . ALA B 1 58 ? -1.179 15.906 8.625 1 98.5 58 ALA B C 1
ATOM 3019 O O . ALA B 1 58 ? -2.381 15.797 8.367 1 98.5 58 ALA B O 1
ATOM 3020 N N . ILE B 1 59 ? -0.38 16.516 7.879 1 98.69 59 ILE B N 1
ATOM 3021 C CA . ILE B 1 59 ? -0.821 17.219 6.672 1 98.69 59 ILE B CA 1
ATOM 3022 C C . ILE B 1 59 ? -1.386 16.203 5.676 1 98.69 59 ILE B C 1
ATOM 3024 O O . ILE B 1 59 ? -2.512 16.359 5.195 1 98.69 59 ILE B O 1
ATOM 3028 N N . VAL B 1 60 ? -0.684 15.188 5.438 1 98.44 60 VAL B N 1
ATOM 3029 C CA . VAL B 1 60 ? -1.063 14.18 4.445 1 98.44 60 VAL B CA 1
ATOM 3030 C C . VAL B 1 60 ? -2.293 13.414 4.93 1 98.44 60 VAL B C 1
ATOM 3032 O O . VAL B 1 60 ? -3.205 13.141 4.148 1 98.44 60 VAL B O 1
ATOM 3035 N N . SER B 1 61 ? -2.326 13.086 6.191 1 98.25 61 SER B N 1
ATOM 3036 C CA . SER B 1 61 ? -3.441 12.336 6.758 1 98.25 61 SER B CA 1
ATOM 3037 C C . SER B 1 61 ? -4.734 13.141 6.707 1 98.25 61 SER B C 1
ATOM 3039 O O . SER B 1 61 ? -5.824 12.57 6.633 1 98.25 61 SER B O 1
ATOM 3041 N N . THR B 1 62 ? -4.609 14.43 6.773 1 98.62 62 THR B N 1
ATOM 3042 C CA . THR B 1 62 ? -5.801 15.266 6.676 1 98.62 62 THR B CA 1
ATOM 3043 C C . THR B 1 62 ? -6.52 15.031 5.352 1 98.62 62 THR B C 1
ATOM 3045 O O . THR B 1 62 ? -7.73 14.789 5.332 1 98.62 62 THR B O 1
ATOM 3048 N N . GLY B 1 63 ? -5.793 15.102 4.273 1 98.56 63 GLY B N 1
ATOM 3049 C CA . GLY B 1 63 ? -6.398 14.836 2.977 1 98.56 63 GLY B CA 1
ATOM 3050 C C . GLY B 1 63 ? -6.918 13.414 2.838 1 98.56 63 GLY B C 1
ATOM 3051 O O . GLY B 1 63 ? -7.996 13.195 2.285 1 98.56 63 GLY B O 1
ATOM 3052 N N . LEU B 1 64 ? -6.16 12.516 3.332 1 97.75 64 LEU B N 1
ATOM 3053 C CA . LEU B 1 64 ? -6.559 11.109 3.246 1 97.75 64 LEU B CA 1
ATOM 3054 C C . LEU B 1 64 ? -7.84 10.867 4.035 1 97.75 64 LEU B C 1
ATOM 3056 O O . LEU B 1 64 ? -8.641 10 3.676 1 97.75 64 LEU B O 1
ATOM 3060 N N . THR B 1 65 ? -8.047 11.594 5.105 1 97.94 65 THR B N 1
ATOM 3061 C CA . THR B 1 65 ? -9.273 11.469 5.883 1 97.94 65 THR B CA 1
ATOM 3062 C C . THR B 1 65 ? -10.492 11.766 5.02 1 97.94 65 THR B C 1
ATOM 3064 O O . THR B 1 65 ? -11.5 11.055 5.086 1 97.94 65 THR B O 1
ATOM 3067 N N . PHE B 1 66 ? -10.406 12.781 4.207 1 98.56 66 PHE B N 1
ATOM 3068 C CA . PHE B 1 66 ? -11.508 13.109 3.309 1 98.56 66 PHE B CA 1
ATOM 3069 C C . PHE B 1 66 ? -11.82 11.938 2.383 1 98.56 66 PHE B C 1
ATOM 3071 O O . PHE B 1 66 ? -12.984 11.594 2.184 1 98.56 66 PHE B O 1
ATOM 3078 N N . VAL B 1 67 ? -10.797 11.352 1.854 1 97.94 67 VAL B N 1
ATOM 3079 C CA . VAL B 1 67 ? -10.945 10.281 0.87 1 97.94 67 VAL B CA 1
ATOM 3080 C C . VAL B 1 67 ? -11.555 9.047 1.534 1 97.94 67 VAL B C 1
ATOM 3082 O O . VAL B 1 67 ? -12.477 8.438 0.996 1 97.94 67 VAL B O 1
ATOM 3085 N N . LEU B 1 68 ? -11.078 8.719 2.678 1 94.69 68 LEU B N 1
ATOM 3086 C CA . LEU B 1 68 ? -11.578 7.543 3.381 1 94.69 68 LEU B CA 1
ATOM 3087 C C . LEU B 1 68 ? -13.016 7.762 3.846 1 94.69 68 LEU B C 1
ATOM 3089 O O . LEU B 1 68 ? -13.836 6.84 3.791 1 94.69 68 LEU B O 1
ATOM 3093 N N . LEU B 1 69 ? -13.328 8.945 4.277 1 96.12 69 LEU B N 1
ATOM 3094 C CA . LEU B 1 69 ? -14.68 9.25 4.719 1 96.12 69 LEU B CA 1
ATOM 3095 C C . LEU B 1 69 ? -15.68 9.062 3.58 1 96.12 69 LEU B C 1
ATOM 3097 O O . LEU B 1 69 ? -16.844 8.742 3.818 1 96.12 69 LEU B O 1
ATOM 3101 N N . CYS B 1 70 ? -15.156 9.273 2.41 1 95.56 70 CYS B N 1
ATOM 3102 C CA . CYS B 1 70 ? -15.992 9.141 1.225 1 95.56 70 CYS B CA 1
ATOM 3103 C C . CYS B 1 70 ? -15.961 7.711 0.697 1 95.56 70 CYS B C 1
ATOM 3105 O O . CYS B 1 70 ? -16.438 7.445 -0.412 1 95.56 70 CYS B O 1
ATOM 3107 N N . ALA B 1 71 ? -15.391 6.816 1.413 1 92.31 71 ALA B N 1
ATOM 3108 C CA . ALA B 1 71 ? -15.297 5.395 1.089 1 92.31 71 ALA B CA 1
ATOM 3109 C C . ALA B 1 71 ? -14.438 5.168 -0.153 1 92.31 71 ALA B C 1
ATOM 3111 O O . ALA B 1 71 ? -14.781 4.352 -1.013 1 92.31 71 ALA B O 1
ATOM 3112 N N . GLU B 1 72 ? -13.438 5.969 -0.297 1 92.75 72 GLU B N 1
ATOM 3113 C CA . GLU B 1 72 ? -12.453 5.836 -1.366 1 92.75 72 GLU B CA 1
ATOM 3114 C C . GLU B 1 72 ? -11.047 5.648 -0.801 1 92.75 72 GLU B C 1
ATOM 3116 O O . GLU B 1 72 ? -10.828 5.824 0.399 1 92.75 72 GLU B O 1
ATOM 3121 N N . ILE B 1 73 ? -10.125 5.176 -1.603 1 88.69 73 ILE B N 1
ATOM 3122 C CA . ILE B 1 73 ? -8.727 4.996 -1.215 1 88.69 73 ILE B CA 1
ATOM 3123 C C . ILE B 1 73 ? -7.812 5.637 -2.26 1 88.69 73 ILE B C 1
ATOM 3125 O O . ILE B 1 73 ? -8.031 5.477 -3.465 1 88.69 73 ILE B O 1
ATOM 3129 N N . ASP B 1 74 ? -6.922 6.402 -1.819 1 95.44 74 ASP B N 1
ATOM 3130 C CA . ASP B 1 74 ? -5.945 7.008 -2.723 1 95.44 74 ASP B CA 1
ATOM 3131 C C . ASP B 1 74 ? -4.551 6.43 -2.494 1 95.44 74 ASP B C 1
ATOM 3133 O O . ASP B 1 74 ? -3.898 6.746 -1.499 1 95.44 74 ASP B O 1
ATOM 3137 N N . LEU B 1 75 ? -4.047 5.695 -3.432 1 90.94 75 LEU B N 1
ATOM 3138 C CA . LEU B 1 75 ? -2.756 5.039 -3.275 1 90.94 75 LEU B CA 1
ATOM 3139 C C . LEU B 1 75 ? -1.625 5.934 -3.766 1 90.94 75 LEU B C 1
ATOM 3141 O O . LEU B 1 75 ? -0.449 5.645 -3.535 1 90.94 75 LEU B O 1
ATOM 3145 N N . SER B 1 76 ? -1.928 7.016 -4.352 1 96.19 76 SER B N 1
ATOM 3146 C CA . SER B 1 76 ? -0.905 7.809 -5.023 1 96.19 76 SER B CA 1
ATOM 3147 C C . SER B 1 76 ? -0.303 8.844 -4.082 1 96.19 76 SER B C 1
ATOM 3149 O O . SER B 1 76 ? 0.594 9.594 -4.473 1 96.19 76 SER B O 1
ATOM 3151 N N . VAL B 1 77 ? -0.715 8.852 -2.854 1 96.44 77 VAL B N 1
ATOM 3152 C CA . VAL B 1 77 ? -0.381 9.898 -1.897 1 96.44 77 VAL B CA 1
ATOM 3153 C C . VAL B 1 77 ? 1.137 10.031 -1.787 1 96.44 77 VAL B C 1
ATOM 3155 O O . VAL B 1 77 ? 1.678 11.141 -1.886 1 96.44 77 VAL B O 1
ATOM 3158 N N . GLY B 1 78 ? 1.791 8.977 -1.612 1 95.69 78 GLY B N 1
ATOM 3159 C CA . GLY B 1 78 ? 3.234 9.008 -1.435 1 95.69 78 GLY B CA 1
ATOM 3160 C C . GLY B 1 78 ? 3.973 9.523 -2.652 1 95.69 78 GLY B C 1
ATOM 3161 O O . GLY B 1 78 ? 4.855 10.375 -2.533 1 95.69 78 GLY B O 1
ATOM 3162 N N . MET B 1 79 ? 3.607 9.047 -3.789 1 96.5 79 MET B N 1
ATOM 3163 C CA . MET B 1 79 ? 4.324 9.414 -5.008 1 96.5 79 MET B CA 1
ATOM 3164 C C . MET B 1 79 ? 3.924 10.812 -5.477 1 96.5 79 MET B C 1
ATOM 3166 O O . MET B 1 79 ? 4.703 11.492 -6.141 1 96.5 79 MET B O 1
ATOM 3170 N N . LEU B 1 80 ? 2.713 11.25 -5.094 1 98.31 80 LEU B N 1
ATOM 3171 C CA . LEU B 1 80 ? 2.359 12.633 -5.375 1 98.31 80 LEU B CA 1
ATOM 3172 C C . LEU B 1 80 ? 3.184 13.594 -4.52 1 98.31 80 LEU B C 1
ATOM 3174 O O . LEU B 1 80 ? 3.578 14.664 -4.984 1 98.31 80 LEU B O 1
ATOM 3178 N N . ALA B 1 81 ? 3.414 13.18 -3.285 1 98.31 81 ALA B N 1
ATOM 3179 C CA . ALA B 1 81 ? 4.309 13.961 -2.43 1 98.31 81 ALA B CA 1
ATOM 3180 C C . ALA B 1 81 ? 5.711 14.031 -3.025 1 98.31 81 ALA B C 1
ATOM 3182 O O . ALA B 1 81 ? 6.32 15.102 -3.062 1 98.31 81 ALA B O 1
ATOM 3183 N N . LEU B 1 82 ? 6.168 12.914 -3.482 1 97.75 82 LEU B N 1
ATOM 3184 C CA . LEU B 1 82 ? 7.488 12.859 -4.102 1 97.75 82 LEU B CA 1
ATOM 3185 C C . LEU B 1 82 ? 7.539 13.734 -5.348 1 97.75 82 LEU B C 1
ATOM 3187 O O . LEU B 1 82 ? 8.492 14.492 -5.543 1 97.75 82 LEU B O 1
ATOM 3191 N N . TRP B 1 83 ? 6.516 13.609 -6.141 1 97.94 83 TRP B N 1
ATOM 3192 C CA . TRP B 1 83 ? 6.445 14.367 -7.383 1 97.94 83 TRP B CA 1
ATOM 3193 C C . TRP B 1 83 ? 6.516 15.867 -7.109 1 97.94 83 TRP B C 1
ATOM 3195 O O . TRP B 1 83 ? 7.281 16.594 -7.754 1 97.94 83 TRP B O 1
ATOM 3205 N N . THR B 1 84 ? 5.77 16.312 -6.188 1 98.5 84 THR B N 1
ATOM 3206 C CA . THR B 1 84 ? 5.723 17.734 -5.879 1 98.5 84 THR B CA 1
ATOM 3207 C C . THR B 1 84 ? 7.078 18.219 -5.371 1 98.5 84 THR B C 1
ATOM 3209 O O . THR B 1 84 ? 7.539 19.297 -5.758 1 98.5 84 THR B O 1
ATOM 3212 N N . ALA B 1 85 ? 7.691 17.438 -4.539 1 97.88 85 ALA B N 1
ATOM 3213 C CA . ALA B 1 85 ? 9.016 17.781 -4.027 1 97.88 85 ALA B CA 1
ATOM 3214 C C . ALA B 1 85 ? 10.047 17.828 -5.152 1 97.88 85 ALA B C 1
ATOM 3216 O O . ALA B 1 85 ? 10.852 18.766 -5.227 1 97.88 85 ALA B O 1
ATOM 3217 N N . CYS B 1 86 ? 10.016 16.828 -6.023 1 97.31 86 CYS B N 1
ATOM 3218 C CA . CYS B 1 86 ? 10.945 16.766 -7.145 1 97.31 86 CYS B CA 1
ATOM 3219 C C . CYS B 1 86 ? 10.75 17.938 -8.094 1 97.31 86 CYS B C 1
ATOM 3221 O O . CYS B 1 86 ? 11.727 18.562 -8.516 1 97.31 86 CYS B O 1
ATOM 3223 N N . ALA B 1 87 ? 9.484 18.188 -8.43 1 97.44 87 ALA B N 1
ATOM 3224 C CA . ALA B 1 87 ? 9.195 19.312 -9.312 1 97.44 87 ALA B CA 1
ATOM 3225 C C . ALA B 1 87 ? 9.695 20.625 -8.719 1 97.44 87 ALA B C 1
ATOM 3227 O O . ALA B 1 87 ? 10.25 21.469 -9.43 1 97.44 87 ALA B O 1
ATOM 3228 N N . CYS B 1 88 ? 9.523 20.766 -7.438 1 96.44 88 CYS B N 1
ATOM 3229 C CA . CYS B 1 88 ? 10 21.953 -6.742 1 96.44 88 CYS B CA 1
ATOM 3230 C C . CYS B 1 88 ? 11.516 22.062 -6.816 1 96.44 88 CYS B C 1
ATOM 3232 O O . CYS B 1 88 ? 12.055 23.125 -7.133 1 96.44 88 CYS B O 1
ATOM 3234 N N . GLY B 1 89 ? 12.188 21 -6.52 1 94.69 89 GLY B N 1
ATOM 3235 C CA . GLY B 1 89 ? 13.641 20.984 -6.566 1 94.69 89 GLY B CA 1
ATOM 3236 C C . GLY B 1 89 ? 14.195 21.312 -7.941 1 94.69 89 GLY B C 1
ATOM 3237 O O . GLY B 1 89 ? 15.117 22.125 -8.07 1 94.69 89 GLY B O 1
ATOM 3238 N N . VAL B 1 90 ? 13.656 20.734 -8.969 1 94.12 90 VAL B N 1
ATOM 3239 C CA . VAL B 1 90 ? 14.133 20.922 -10.336 1 94.12 90 VAL B CA 1
ATOM 3240 C C . VAL B 1 90 ? 13.883 22.375 -10.766 1 94.12 90 VAL B C 1
ATOM 3242 O O . VAL B 1 90 ? 14.75 23 -11.383 1 94.12 90 VAL B O 1
ATOM 3245 N N . LEU B 1 91 ? 12.672 22.906 -10.453 1 92.5 91 LEU B N 1
ATOM 3246 C CA . LEU B 1 91 ? 12.359 24.281 -10.805 1 92.5 91 LEU B CA 1
ATOM 3247 C C . LEU B 1 91 ? 13.266 25.25 -10.062 1 92.5 91 LEU B C 1
ATOM 3249 O O . LEU B 1 91 ? 13.672 26.281 -10.609 1 92.5 91 LEU B O 1
ATOM 3253 N N . TYR B 1 92 ? 13.578 24.953 -8.82 1 91.25 92 TYR B N 1
ATOM 3254 C CA . TYR B 1 92 ? 14.422 25.812 -7.992 1 91.25 92 TYR B CA 1
ATOM 3255 C C . TYR B 1 92 ? 15.82 25.922 -8.57 1 91.25 92 TYR B C 1
ATOM 3257 O O . TYR B 1 92 ? 16.438 26.984 -8.523 1 91.25 92 TYR B O 1
ATOM 3265 N N . GLU B 1 93 ? 16.328 24.844 -9.109 1 87.69 93 GLU B N 1
ATOM 3266 C CA . GLU B 1 93 ? 17.703 24.828 -9.586 1 87.69 93 GLU B CA 1
ATOM 3267 C C . GLU B 1 93 ? 17.781 25.297 -11.039 1 87.69 93 GLU B C 1
ATOM 3269 O O . GLU B 1 93 ? 18.859 25.281 -11.641 1 87.69 93 GLU B O 1
ATOM 3274 N N . GLN B 1 94 ? 16.672 25.625 -11.633 1 83.44 94 GLN B N 1
ATOM 3275 C CA . GLN B 1 94 ? 16.703 26.203 -12.969 1 83.44 94 GLN B CA 1
ATOM 3276 C C . GLN B 1 94 ? 17.297 27.609 -12.938 1 83.44 94 GLN B C 1
ATOM 3278 O O . GLN B 1 94 ? 17.188 28.312 -11.93 1 83.44 94 GLN B O 1
ATOM 3283 N N . PRO B 1 95 ? 17.891 27.984 -14.008 1 74.56 95 PRO B N 1
ATOM 3284 C CA . PRO B 1 95 ? 18.562 29.281 -14.062 1 74.56 95 PRO B CA 1
ATOM 3285 C C . PRO B 1 95 ? 17.641 30.438 -13.719 1 74.56 95 PRO B C 1
ATOM 3287 O O . PRO B 1 95 ? 18.078 31.438 -13.125 1 74.56 95 PRO B O 1
ATOM 3290 N N . PHE B 1 96 ? 16.391 30.344 -14.094 1 70.62 96 PHE B N 1
ATOM 3291 C CA . PHE B 1 96 ? 15.484 31.453 -13.844 1 70.62 96 PHE B CA 1
ATOM 3292 C C . PHE B 1 96 ? 15.227 31.609 -12.352 1 70.62 96 PHE B C 1
ATOM 3294 O O . PHE B 1 96 ? 14.867 32.688 -11.891 1 70.62 96 PHE B O 1
ATOM 3301 N N . ALA B 1 97 ? 15.297 30.656 -11.57 1 66.69 97 ALA B N 1
ATOM 3302 C CA . ALA B 1 97 ? 15.008 30.688 -10.141 1 66.69 97 ALA B CA 1
ATOM 3303 C C . ALA B 1 97 ? 16.281 30.938 -9.328 1 66.69 97 ALA B C 1
ATOM 3305 O O . ALA B 1 97 ? 16.375 31.922 -8.602 1 66.69 97 ALA B O 1
ATOM 3306 N N . ALA B 1 98 ? 17.266 29.938 -9.18 1 62.62 98 ALA B N 1
ATOM 3307 C CA . ALA B 1 98 ? 18.453 30.047 -8.336 1 62.62 98 ALA B CA 1
ATOM 3308 C C . ALA B 1 98 ? 19.5 30.953 -8.977 1 62.62 98 ALA B C 1
ATOM 3310 O O . ALA B 1 98 ? 20.438 31.391 -8.312 1 62.62 98 ALA B O 1
ATOM 3311 N N . GLY B 1 99 ? 19.047 31.828 -10.008 1 53.09 99 GLY B N 1
ATOM 3312 C CA . GLY B 1 99 ? 20.047 32.656 -10.656 1 53.09 99 GLY B CA 1
ATOM 3313 C C . GLY B 1 99 ? 21.328 31.891 -10.961 1 53.09 99 GLY B C 1
ATOM 3314 O O . GLY B 1 99 ? 21.453 30.703 -10.648 1 53.09 99 GLY B O 1
ATOM 3315 N N . GLU B 1 100 ? 22.234 32.5 -11.555 1 40.38 100 GLU B N 1
ATOM 3316 C CA . GLU B 1 100 ? 23.625 32.062 -11.648 1 40.38 100 GLU B CA 1
ATOM 3317 C C . GLU B 1 100 ? 24.219 31.781 -10.273 1 40.38 100 GLU B C 1
ATOM 3319 O O . GLU B 1 100 ? 24.172 32.656 -9.391 1 40.38 100 GLU B O 1
ATOM 3324 N N . GLY B 1 101 ? 24.438 30.547 -9.648 1 43.97 101 GLY B N 1
ATOM 3325 C CA . GLY B 1 101 ? 25.188 30.062 -8.508 1 43.97 101 GLY B CA 1
ATOM 3326 C C . GLY B 1 101 ? 24.312 29.703 -7.324 1 43.97 101 GLY B C 1
ATOM 3327 O O . GLY B 1 101 ? 24.812 29.531 -6.211 1 43.97 101 GLY B O 1
ATOM 3328 N N . GLY B 1 102 ? 22.938 29.203 -7.523 1 49.22 102 GLY B N 1
ATOM 3329 C CA . GLY B 1 102 ? 22.094 28.625 -6.5 1 49.22 102 GLY B CA 1
ATOM 3330 C C . GLY B 1 102 ? 21.797 29.578 -5.352 1 49.22 102 GLY B C 1
ATOM 3331 O O . GLY B 1 102 ? 21.031 29.25 -4.445 1 49.22 102 GLY B O 1
ATOM 3332 N N . GLN B 1 103 ? 22.688 30.484 -4.949 1 46.28 103 GLN B N 1
ATOM 3333 C CA . GLN B 1 103 ? 22.781 31.312 -3.746 1 46.28 103 GLN B CA 1
ATOM 3334 C C . GLN B 1 103 ? 21.984 32.594 -3.898 1 46.28 103 GLN B C 1
ATOM 3336 O O . GLN B 1 103 ? 21.906 33.406 -2.969 1 46.28 103 GLN B O 1
ATOM 3341 N N . GLY B 1 104 ? 21.469 32.938 -5.066 1 50.38 104 GLY B N 1
ATOM 3342 C CA . GLY B 1 104 ? 21.062 34.344 -5.176 1 50.38 104 GLY 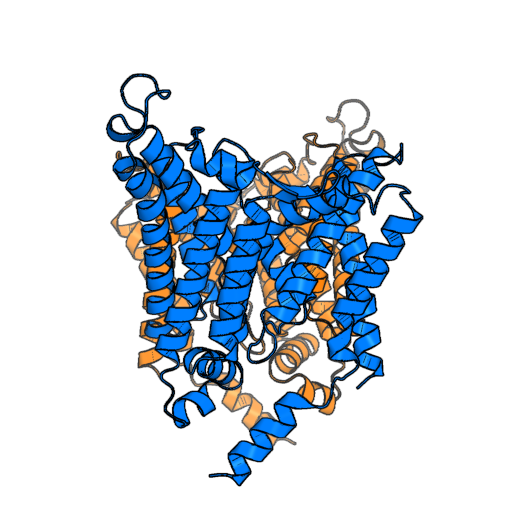B CA 1
ATOM 3343 C C . GLY B 1 104 ? 19.688 34.594 -4.613 1 50.38 104 GLY B C 1
ATOM 3344 O O . GLY B 1 104 ? 18.969 33.656 -4.25 1 50.38 104 GLY B O 1
ATOM 3345 N N . ASP B 1 105 ? 19.25 35.844 -4.258 1 57.94 105 ASP B N 1
ATOM 3346 C CA . ASP B 1 105 ? 18 36.406 -3.775 1 57.94 105 ASP B CA 1
ATOM 3347 C C . ASP B 1 105 ? 16.828 36 -4.66 1 57.94 105 ASP B C 1
ATOM 3349 O O . ASP B 1 105 ? 16.719 36.406 -5.812 1 57.94 105 ASP B O 1
ATOM 3353 N N . ILE B 1 106 ? 16.359 34.812 -4.441 1 66.69 106 ILE B N 1
ATOM 3354 C CA . ILE B 1 106 ? 15.203 34.375 -5.223 1 66.69 106 ILE B CA 1
ATOM 3355 C C . ILE B 1 106 ? 14.031 35.312 -4.988 1 66.69 106 ILE B C 1
ATOM 3357 O O . ILE B 1 106 ? 13.711 35.656 -3.848 1 66.69 106 ILE B O 1
ATOM 3361 N N . SER B 1 107 ? 13.633 36.031 -6.031 1 78.12 107 SER B N 1
ATOM 3362 C CA . SER B 1 107 ? 12.477 36.938 -5.961 1 78.12 107 SER B CA 1
ATOM 3363 C C . SER B 1 107 ? 11.25 36.188 -5.434 1 78.12 107 SER B C 1
ATOM 3365 O O . SER B 1 107 ? 11.172 34.969 -5.508 1 78.12 107 SER B O 1
ATOM 3367 N N . VAL B 1 108 ? 10.461 36.938 -4.801 1 79.25 108 VAL B N 1
ATOM 3368 C CA . VAL B 1 108 ? 9.219 36.406 -4.254 1 79.25 108 VAL B CA 1
ATOM 3369 C C . VAL B 1 108 ? 8.406 35.75 -5.363 1 79.25 108 VAL B C 1
ATOM 3371 O O . VAL B 1 108 ? 7.805 34.688 -5.152 1 79.25 108 VAL B O 1
ATOM 3374 N N . THR B 1 109 ? 8.477 36.312 -6.535 1 80.56 109 THR B N 1
ATOM 3375 C CA . THR B 1 109 ? 7.723 35.75 -7.66 1 80.56 109 THR B CA 1
ATOM 3376 C C . THR B 1 109 ? 8.258 34.406 -8.062 1 80.56 109 THR B C 1
ATOM 3378 O O . THR B 1 109 ? 7.484 33.469 -8.352 1 80.56 109 THR B O 1
ATOM 3381 N N . THR B 1 110 ? 9.57 34.344 -8.039 1 84.44 110 THR B N 1
ATOM 3382 C CA . THR B 1 110 ? 10.195 33.062 -8.398 1 84.44 110 THR B CA 1
ATOM 3383 C C . THR B 1 110 ? 9.867 32 -7.359 1 84.44 110 THR B C 1
ATOM 3385 O O . THR B 1 110 ? 9.602 30.844 -7.715 1 84.44 110 THR B O 1
ATOM 3388 N N . LEU B 1 111 ? 9.82 32.469 -6.176 1 86.5 111 LEU B N 1
ATOM 3389 C CA . LEU B 1 111 ? 9.523 31.531 -5.09 1 86.5 111 LEU B CA 1
ATOM 3390 C C . LEU B 1 111 ? 8.102 31 -5.199 1 86.5 111 LEU B C 1
ATOM 3392 O O . LEU B 1 111 ? 7.855 29.812 -4.98 1 86.5 111 LEU B O 1
ATOM 3396 N N . VAL B 1 112 ? 7.234 31.844 -5.543 1 89.19 112 VAL B N 1
ATOM 3397 C CA . VAL B 1 112 ? 5.836 31.469 -5.695 1 89.19 112 VAL B CA 1
ATOM 3398 C C . VAL B 1 112 ? 5.699 30.438 -6.824 1 89.19 112 VAL B C 1
ATOM 3400 O O . VAL B 1 112 ? 4.973 29.453 -6.691 1 89.19 112 VAL B O 1
ATOM 3403 N N . VAL B 1 113 ? 6.434 30.641 -7.863 1 90.31 113 VAL B N 1
ATOM 3404 C CA . VAL B 1 113 ? 6.359 29.734 -9 1 90.31 113 VAL B CA 1
ATOM 3405 C C . VAL B 1 113 ? 6.91 28.359 -8.602 1 90.31 113 VAL B C 1
ATOM 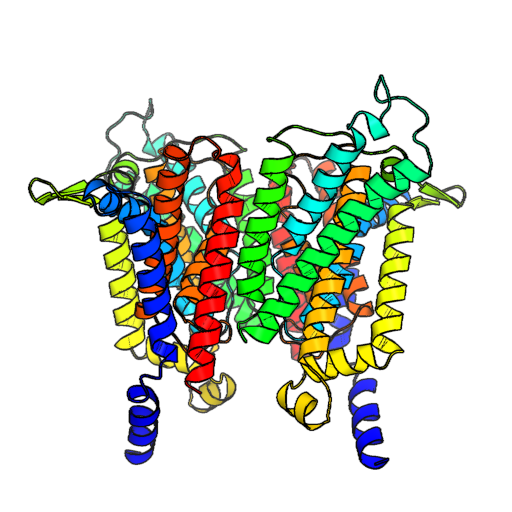3407 O O . VAL B 1 113 ? 6.316 27.328 -8.922 1 90.31 113 VAL B O 1
ATOM 3410 N N . VAL B 1 114 ? 8.016 28.375 -7.844 1 93.31 114 VAL B N 1
ATOM 3411 C CA . VAL B 1 114 ? 8.742 27.156 -7.496 1 93.31 114 VAL B CA 1
ATOM 3412 C C . VAL B 1 114 ? 7.906 26.328 -6.523 1 93.31 114 VAL B C 1
ATOM 3414 O O . VAL B 1 114 ? 8.008 25.094 -6.508 1 93.31 114 VAL B O 1
ATOM 3417 N N . ILE B 1 115 ? 7.008 26.953 -5.82 1 94.88 115 ILE B N 1
ATOM 3418 C CA . ILE B 1 115 ? 6.223 26.25 -4.812 1 94.88 115 ILE B CA 1
ATOM 3419 C C . ILE B 1 115 ? 4.812 25.984 -5.344 1 94.88 115 ILE B C 1
ATOM 3421 O O . ILE B 1 115 ? 4.297 24.875 -5.23 1 94.88 115 ILE B O 1
ATOM 3425 N N . VAL B 1 116 ? 4.184 26.906 -6.031 1 96.62 116 VAL B N 1
ATOM 3426 C CA . VAL B 1 116 ? 2.773 26.859 -6.41 1 96.62 116 VAL B CA 1
ATOM 3427 C C . VAL B 1 116 ? 2.594 25.953 -7.625 1 96.62 116 VAL B C 1
ATOM 3429 O O . VAL B 1 116 ? 1.616 25.219 -7.711 1 96.62 116 VAL B O 1
ATOM 3432 N N . VAL B 1 117 ? 3.541 26 -8.562 1 96.56 117 VAL B N 1
ATOM 3433 C CA . VAL B 1 117 ? 3.404 25.219 -9.781 1 96.56 117 VAL B CA 1
ATOM 3434 C C . VAL B 1 117 ? 3.408 23.734 -9.445 1 96.56 117 VAL B C 1
ATOM 3436 O O . VAL B 1 117 ? 2.539 22.984 -9.898 1 96.56 117 VAL B O 1
ATOM 3439 N N . PRO B 1 118 ? 4.371 23.297 -8.633 1 97.88 118 PRO B N 1
ATOM 3440 C CA . PRO B 1 118 ? 4.324 21.891 -8.242 1 97.88 118 PRO B CA 1
ATOM 3441 C C . PRO B 1 118 ? 3.047 21.516 -7.492 1 97.88 118 PRO B C 1
ATOM 3443 O O . PRO B 1 118 ? 2.492 20.438 -7.695 1 97.88 118 PRO B O 1
ATOM 3446 N N . LEU B 1 119 ? 2.592 22.391 -6.66 1 98.19 119 LEU B N 1
ATOM 3447 C CA . LEU B 1 119 ? 1.367 22.125 -5.914 1 98.19 119 LEU B CA 1
ATOM 3448 C C . LEU B 1 119 ? 0.165 22.047 -6.848 1 98.19 119 LEU B C 1
ATOM 3450 O O . LEU B 1 119 ? -0.71 21.203 -6.672 1 98.19 119 LEU B O 1
ATOM 3454 N N . VAL B 1 120 ? 0.053 22.906 -7.812 1 98.44 120 VAL B N 1
ATOM 3455 C CA . VAL B 1 120 ? -1.023 22.922 -8.797 1 98.44 120 VAL B CA 1
ATOM 3456 C C . VAL B 1 120 ? -0.957 21.641 -9.641 1 98.44 120 VAL B C 1
ATOM 3458 O O . VAL B 1 120 ? -1.99 21.078 -10 1 98.44 120 VAL B O 1
ATOM 3461 N N . SER B 1 121 ? 0.283 21.234 -9.953 1 98.38 121 SER B N 1
ATOM 3462 C CA . SER B 1 121 ? 0.442 19.984 -10.695 1 98.38 121 SER B CA 1
ATOM 3463 C C . SER B 1 121 ? -0.097 18.797 -9.914 1 98.38 121 SER B C 1
ATOM 3465 O O . SER B 1 121 ? -0.731 17.906 -10.477 1 98.38 121 SER B O 1
ATOM 3467 N N . SER B 1 122 ? 0.185 18.781 -8.625 1 98.56 122 SER B N 1
ATOM 3468 C CA . SER B 1 122 ? -0.359 17.734 -7.781 1 98.56 122 SER B CA 1
ATOM 3469 C C . SER B 1 122 ? -1.883 17.781 -7.75 1 98.56 122 SER B C 1
ATOM 3471 O O . SER B 1 122 ? -2.543 16.734 -7.812 1 98.56 122 SER B O 1
ATOM 3473 N N . LEU B 1 123 ? -2.402 18.969 -7.648 1 98.69 123 LEU B N 1
ATOM 3474 C CA . LEU B 1 123 ? -3.848 19.156 -7.691 1 98.69 123 LEU B CA 1
ATOM 3475 C C . LEU B 1 123 ? -4.43 18.625 -8.992 1 98.69 123 LEU B C 1
ATOM 3477 O O . LEU B 1 123 ? -5.457 17.938 -8.977 1 98.69 123 LEU B O 1
ATOM 3481 N N . LEU B 1 124 ? -3.818 18.891 -10.062 1 98.69 124 LEU B N 1
ATOM 3482 C CA . LEU B 1 124 ? -4.289 18.438 -11.367 1 98.69 124 LEU B CA 1
ATOM 3483 C C . LEU B 1 124 ? -4.277 16.922 -11.453 1 98.69 124 LEU B C 1
ATOM 3485 O O . LEU B 1 124 ? -5.219 16.312 -11.977 1 98.69 124 LEU B O 1
ATOM 3489 N N . LEU B 1 125 ? -3.24 16.344 -10.969 1 98.5 125 LEU B N 1
ATOM 3490 C CA . LEU B 1 125 ? -3.158 14.891 -10.984 1 98.5 125 LEU B CA 1
ATOM 3491 C C . LEU B 1 125 ? -4.238 14.273 -10.102 1 98.5 125 LEU B C 1
ATOM 3493 O O . LEU B 1 125 ? -4.785 13.219 -10.43 1 98.5 125 LEU B O 1
ATOM 3497 N N . GLY B 1 126 ? -4.504 14.93 -8.969 1 98.56 126 GLY B N 1
ATOM 3498 C CA . GLY B 1 126 ? -5.609 14.484 -8.141 1 98.56 126 GLY B CA 1
ATOM 3499 C C . GLY B 1 126 ? -6.961 14.625 -8.812 1 98.56 126 GLY B C 1
ATOM 3500 O O . GLY B 1 126 ? -7.809 13.734 -8.703 1 98.56 126 GLY B O 1
ATOM 3501 N N . LEU B 1 127 ? -7.137 15.711 -9.531 1 98.62 127 LEU B N 1
ATOM 3502 C CA . LEU B 1 127 ? -8.375 15.938 -10.273 1 98.62 127 LEU B CA 1
ATOM 3503 C C . LEU B 1 127 ? -8.555 14.891 -11.367 1 98.62 127 LEU B C 1
ATOM 3505 O O . LEU B 1 127 ? -9.664 14.391 -11.578 1 98.62 127 LEU B O 1
ATOM 3509 N N . ILE B 1 128 ? -7.516 14.586 -11.992 1 98 128 ILE B N 1
ATOM 3510 C CA . ILE B 1 128 ? -7.57 13.57 -13.031 1 98 128 ILE B CA 1
ATOM 3511 C C . ILE B 1 128 ? -7.961 12.227 -12.43 1 98 128 ILE B C 1
ATOM 3513 O O . ILE B 1 128 ? -8.812 11.516 -12.969 1 98 128 ILE B O 1
ATOM 3517 N N . SER B 1 129 ? -7.34 11.906 -11.305 1 97.69 129 SER B N 1
ATOM 3518 C CA . SER B 1 129 ? -7.688 10.664 -10.625 1 97.69 129 SER B CA 1
ATOM 3519 C C . SER B 1 129 ? -9.164 10.633 -10.25 1 97.69 129 SER B C 1
ATOM 3521 O O . SER B 1 129 ? -9.836 9.609 -10.43 1 97.69 129 SER B O 1
ATOM 3523 N N . GLY B 1 130 ? -9.602 11.75 -9.734 1 98 130 GLY B N 1
ATOM 3524 C CA . GLY B 1 130 ? -11.008 11.828 -9.375 1 98 130 GLY B CA 1
ATOM 3525 C C . GLY B 1 130 ? -11.938 11.719 -10.578 1 98 130 GLY B C 1
ATOM 3526 O O . GLY B 1 130 ? -12.906 10.961 -10.547 1 98 130 GLY B O 1
ATOM 3527 N N . LEU B 1 131 ? -11.648 12.406 -11.617 1 97.44 131 LEU B N 1
ATOM 3528 C CA . LEU B 1 131 ? -12.469 12.406 -12.82 1 97.44 131 LEU B CA 1
ATOM 3529 C C . LEU B 1 131 ? -12.531 11.016 -13.438 1 97.44 131 LEU B C 1
ATOM 3531 O O . LEU B 1 131 ? -13.602 10.562 -13.852 1 97.44 131 LEU B O 1
ATOM 3535 N N . LEU B 1 132 ? -11.43 10.367 -13.453 1 95.56 132 LEU B N 1
ATOM 3536 C CA . LEU B 1 132 ? -11.383 9.047 -14.07 1 95.56 132 LEU B CA 1
ATOM 3537 C C . LEU B 1 132 ? -12.07 8.008 -13.188 1 95.56 132 LEU B C 1
ATOM 3539 O O . LEU B 1 132 ? -12.68 7.062 -13.688 1 95.56 132 LEU B O 1
ATOM 3543 N N . THR B 1 133 ? -11.906 8.18 -11.906 1 94.44 133 THR B N 1
ATOM 3544 C CA . THR B 1 133 ? -12.609 7.289 -10.984 1 94.44 133 THR B CA 1
ATOM 3545 C C . THR B 1 133 ? -14.117 7.363 -11.203 1 94.44 133 THR B C 1
ATOM 3547 O O . THR B 1 133 ? -14.781 6.332 -11.344 1 94.44 133 THR B O 1
ATOM 3550 N N . VAL B 1 134 ? -14.625 8.562 -11.297 1 95 134 VAL B N 1
ATOM 3551 C CA . VAL B 1 134 ? -16.062 8.781 -11.406 1 95 134 VAL B CA 1
ATOM 3552 C C . VAL B 1 134 ? -16.547 8.391 -12.797 1 95 134 VAL B C 1
ATOM 3554 O O . VAL B 1 134 ? -17.578 7.742 -12.945 1 95 134 VAL B O 1
ATOM 3557 N N . SER B 1 135 ? -15.844 8.75 -13.805 1 92.69 135 SER B N 1
ATOM 3558 C CA . SER B 1 135 ? -16.281 8.523 -15.18 1 92.69 135 SER B CA 1
ATOM 3559 C C . SER B 1 135 ? -16.203 7.051 -15.547 1 92.69 135 SER B C 1
ATOM 3561 O O . SER B 1 135 ? -17.062 6.539 -16.281 1 92.69 135 SER B O 1
ATOM 3563 N N . SER B 1 136 ? -15.188 6.332 -15.062 1 87.38 136 SER B N 1
ATOM 3564 C CA . SER B 1 136 ? -15 4.93 -15.422 1 87.38 136 SER B CA 1
ATOM 3565 C C . SER B 1 136 ? -15.789 4.016 -14.492 1 87.38 136 SER B C 1
ATOM 3567 O O . SER B 1 136 ? -15.977 2.832 -14.789 1 87.38 136 SER B O 1
ATOM 3569 N N . ARG B 1 137 ? -16.156 4.555 -13.32 1 87.38 137 ARG B N 1
ATOM 3570 C CA . ARG B 1 137 ? -16.906 3.822 -12.297 1 87.38 137 ARG B CA 1
ATOM 3571 C C . ARG B 1 137 ? -16.078 2.666 -11.75 1 87.38 137 ARG B C 1
ATOM 3573 O O . ARG B 1 137 ? -16.609 1.62 -11.391 1 87.38 137 ARG B O 1
ATOM 3580 N N . LEU B 1 138 ? -14.781 2.85 -11.898 1 83.12 138 LEU B N 1
ATOM 3581 C CA . LEU B 1 138 ? -13.852 1.922 -11.258 1 83.12 138 LEU B CA 1
ATOM 3582 C C . LEU B 1 138 ? -13.5 2.391 -9.844 1 83.12 138 LEU B C 1
ATOM 3584 O O . LEU B 1 138 ? -13.562 3.586 -9.555 1 83.12 138 LEU B O 1
ATOM 3588 N N . PRO B 1 139 ? -13.141 1.427 -9.031 1 83.69 139 PRO B N 1
ATOM 3589 C CA . PRO B 1 139 ? -12.695 1.839 -7.695 1 83.69 139 PRO B CA 1
ATOM 3590 C C . PRO B 1 139 ? -11.484 2.768 -7.738 1 83.69 139 PRO B C 1
ATOM 3592 O O . PRO B 1 139 ? -10.586 2.578 -8.562 1 83.69 139 PRO B O 1
ATOM 3595 N N . SER B 1 140 ? -11.523 3.768 -6.863 1 92.31 140 SER B N 1
ATOM 3596 C CA . SER B 1 140 ? -10.445 4.758 -6.836 1 92.31 140 SER B CA 1
ATOM 3597 C C . SER B 1 140 ? -9.094 4.102 -6.566 1 92.31 140 SER B C 1
ATOM 3599 O O . SER B 1 140 ? -8.062 4.586 -7.031 1 92.31 140 SER B O 1
ATOM 3601 N N . PHE B 1 141 ? -9.164 3.025 -5.898 1 86.81 141 PHE B N 1
ATOM 3602 C CA . PHE B 1 141 ? -7.938 2.32 -5.535 1 86.81 141 PHE B CA 1
ATOM 3603 C C . PHE B 1 141 ? -7.113 1.998 -6.777 1 86.81 141 PHE B C 1
ATOM 3605 O O . PHE B 1 141 ? -5.902 2.24 -6.805 1 86.81 141 PHE B O 1
ATOM 3612 N N . ILE B 1 142 ? -7.637 1.496 -7.789 1 83.94 142 ILE B N 1
ATOM 3613 C CA . ILE B 1 142 ? -6.926 1.028 -8.969 1 83.94 142 ILE B CA 1
ATOM 3614 C C . ILE B 1 142 ? -6.5 2.223 -9.82 1 83.94 142 ILE B C 1
ATOM 3616 O O . ILE B 1 142 ? -5.41 2.221 -10.406 1 83.94 142 ILE B O 1
ATOM 3620 N N . ILE B 1 143 ? -7.363 3.201 -9.906 1 91.56 143 ILE B N 1
ATOM 3621 C CA . ILE B 1 143 ? -7.035 4.406 -10.656 1 91.56 143 ILE B CA 1
ATOM 3622 C C . ILE B 1 143 ? -5.824 5.094 -10.031 1 91.56 143 ILE B C 1
ATOM 3624 O O . ILE B 1 143 ? -4.91 5.516 -10.742 1 91.56 143 ILE B O 1
ATOM 3628 N N . THR B 1 144 ? -5.836 5.098 -8.727 1 94.75 144 THR B N 1
ATOM 3629 C CA . THR B 1 144 ? -4.77 5.836 -8.055 1 94.75 144 THR B CA 1
ATOM 3630 C C . THR B 1 144 ? -3.5 4.992 -7.977 1 94.75 144 THR B C 1
ATOM 3632 O O . THR B 1 144 ? -2.414 5.523 -7.727 1 94.75 144 THR B O 1
ATOM 3635 N N . LEU B 1 145 ? -3.641 3.748 -8.156 1 88.25 145 LEU B N 1
ATOM 3636 C CA . LEU B 1 145 ? -2.447 2.932 -8.352 1 88.25 145 LEU B CA 1
ATOM 3637 C C . LEU B 1 145 ? -1.729 3.32 -9.641 1 88.25 145 LEU B C 1
ATOM 3639 O O . LEU B 1 145 ? -0.503 3.449 -9.656 1 88.25 145 LEU B O 1
ATOM 3643 N N . ALA B 1 146 ? -2.512 3.379 -10.688 1 91 146 ALA B N 1
ATOM 3644 C CA . ALA B 1 146 ? -1.938 3.84 -11.945 1 91 146 ALA B CA 1
ATOM 3645 C C . ALA B 1 146 ? -1.314 5.223 -11.789 1 91 146 ALA B C 1
ATOM 3647 O O . ALA B 1 146 ? -0.222 5.48 -12.305 1 91 146 ALA B O 1
ATOM 3648 N N . MET B 1 147 ? -2.008 6.066 -11.07 1 96 147 MET B N 1
ATOM 3649 C CA . MET B 1 147 ? -1.517 7.426 -10.852 1 96 147 MET B CA 1
ATOM 3650 C C . MET B 1 147 ? -0.231 7.414 -10.031 1 96 147 MET B C 1
ATOM 3652 O O . MET B 1 147 ? 0.653 8.242 -10.242 1 96 147 MET B O 1
ATOM 3656 N N . MET B 1 148 ? -0.177 6.504 -9.078 1 94.69 148 MET B N 1
ATOM 3657 C CA . MET B 1 148 ? 1.05 6.348 -8.305 1 94.69 148 MET B CA 1
ATOM 3658 C C . MET B 1 148 ? 2.242 6.098 -9.227 1 94.69 148 MET B C 1
ATOM 3660 O O . MET B 1 148 ? 3.309 6.688 -9.039 1 94.69 148 MET B O 1
ATOM 3664 N N . ASN B 1 149 ? 2.057 5.254 -10.188 1 91.69 149 ASN B N 1
ATOM 3665 C CA . ASN B 1 149 ? 3.117 4.965 -11.141 1 91.69 149 ASN B CA 1
ATOM 3666 C C . ASN B 1 149 ? 3.424 6.172 -12.023 1 91.69 149 ASN B C 1
ATOM 3668 O O . ASN B 1 149 ? 4.586 6.449 -12.32 1 91.69 149 ASN B O 1
ATOM 3672 N N . ILE B 1 150 ? 2.418 6.828 -12.383 1 95.75 150 ILE B N 1
ATOM 3673 C CA . ILE B 1 150 ? 2.594 8.016 -13.211 1 95.75 150 ILE B CA 1
ATOM 3674 C C . ILE B 1 150 ? 3.406 9.062 -12.445 1 95.75 150 ILE B C 1
ATOM 3676 O O . ILE B 1 150 ? 4.383 9.602 -12.969 1 95.75 150 ILE B O 1
ATOM 3680 N N . ALA B 1 151 ? 3.004 9.289 -11.227 1 97.06 151 ALA B N 1
ATOM 3681 C CA . ALA B 1 151 ? 3.717 10.266 -10.406 1 97.06 151 ALA B CA 1
ATOM 3682 C C . ALA B 1 151 ? 5.16 9.836 -10.164 1 97.06 151 ALA B C 1
ATOM 3684 O O . ALA B 1 151 ? 6.078 10.656 -10.203 1 97.06 151 ALA B O 1
ATOM 3685 N N . ASP B 1 152 ? 5.367 8.602 -9.867 1 93.69 152 ASP B N 1
ATOM 3686 C CA . ASP B 1 152 ? 6.707 8.055 -9.695 1 93.69 152 ASP B CA 1
ATOM 3687 C C . ASP B 1 152 ? 7.551 8.25 -10.953 1 93.69 152 ASP B C 1
ATOM 3689 O O . ASP B 1 152 ? 8.695 8.703 -10.883 1 93.69 152 ASP B O 1
ATOM 3693 N N . GLY B 1 153 ? 6.973 7.938 -12.117 1 93.81 153 GLY B N 1
ATOM 3694 C CA . GLY B 1 153 ? 7.652 8.086 -13.398 1 93.81 153 GLY B CA 1
ATOM 3695 C C . GLY B 1 153 ? 7.965 9.531 -13.742 1 93.81 153 GLY B C 1
ATOM 3696 O O . GLY B 1 153 ? 9.039 9.828 -14.266 1 93.81 153 GLY B O 1
ATOM 3697 N N . LEU B 1 154 ? 7.023 10.375 -13.469 1 96.56 154 LEU B N 1
ATOM 3698 C CA . LEU B 1 154 ? 7.258 11.797 -13.703 1 96.56 154 LEU B CA 1
ATOM 3699 C C . LEU B 1 154 ? 8.445 12.289 -12.875 1 96.56 154 LEU B C 1
ATOM 3701 O O . LEU B 1 154 ? 9.266 13.062 -13.367 1 96.56 154 LEU B O 1
ATOM 3705 N N . SER B 1 155 ? 8.492 11.844 -11.648 1 96.38 155 SER B N 1
ATOM 3706 C CA . SER B 1 155 ? 9.586 12.234 -10.758 1 96.38 155 SER B CA 1
ATOM 3707 C C . SER B 1 155 ? 10.93 11.734 -11.281 1 96.38 155 SER B C 1
ATOM 3709 O O . SER B 1 155 ? 11.898 12.5 -11.352 1 96.38 155 SER B O 1
ATOM 3711 N N . LYS B 1 156 ? 10.961 10.539 -11.664 1 93.62 156 LYS B N 1
ATOM 3712 C CA . LYS B 1 156 ? 12.195 9.938 -12.172 1 93.62 156 LYS B CA 1
ATOM 3713 C C . LYS B 1 156 ? 12.625 10.594 -13.477 1 93.62 156 LYS B C 1
ATOM 3715 O O . LYS B 1 156 ? 13.812 10.852 -13.695 1 93.62 156 LYS B O 1
ATOM 3720 N N . THR B 1 157 ? 11.688 10.828 -14.352 1 92.88 157 THR B N 1
ATOM 3721 C CA . THR B 1 157 ? 11.969 11.422 -15.656 1 92.88 157 THR B CA 1
ATOM 3722 C C . THR B 1 157 ? 12.469 12.859 -15.492 1 92.88 157 THR B C 1
ATOM 3724 O O . THR B 1 157 ? 13.43 13.266 -16.156 1 92.88 157 THR B O 1
ATOM 3727 N N . LEU B 1 158 ? 11.844 13.5 -14.609 1 92.75 158 LEU B N 1
ATOM 3728 C CA . LEU B 1 158 ? 12.164 14.914 -14.43 1 92.75 158 LEU B CA 1
ATOM 3729 C C . LEU B 1 158 ? 13.523 15.078 -13.75 1 92.75 158 LEU B C 1
ATOM 3731 O O . LEU B 1 158 ? 14.312 15.953 -14.133 1 92.75 158 LEU B O 1
ATOM 3735 N N . THR B 1 159 ? 13.852 14.281 -12.719 1 92.31 159 THR B N 1
ATOM 3736 C CA . THR B 1 159 ? 15.047 14.469 -11.914 1 92.31 159 THR B CA 1
ATOM 3737 C C . THR B 1 159 ? 16.25 13.758 -12.547 1 92.31 159 THR B C 1
ATOM 3739 O O . THR B 1 159 ? 17.391 14.039 -12.203 1 92.31 159 THR B O 1
ATOM 3742 N N . GLN B 1 160 ? 15.922 12.805 -13.438 1 88.25 160 GLN B N 1
ATOM 3743 C CA . GLN B 1 160 ? 16.969 11.969 -14.008 1 88.25 160 GLN B CA 1
ATOM 3744 C C . GLN B 1 160 ? 17.828 11.344 -12.914 1 88.25 160 GLN B C 1
ATOM 3746 O O . GLN B 1 160 ? 19.062 11.312 -13.023 1 88.25 160 GLN B O 1
ATOM 3751 N N . SER B 1 161 ? 17.172 11.086 -11.742 1 80.81 161 SER B N 1
ATOM 3752 C CA . SER B 1 161 ? 17.734 10.359 -10.609 1 80.81 161 SER B CA 1
ATOM 3753 C C . SER B 1 161 ? 18.797 11.188 -9.891 1 80.81 161 SER B C 1
ATOM 3755 O O . SER B 1 161 ? 19.688 10.641 -9.234 1 80.81 161 SER B O 1
ATOM 3757 N N . GLU B 1 162 ? 18.719 12.43 -10.039 1 86.44 162 GLU B N 1
ATOM 3758 C CA . GLU B 1 162 ? 19.656 13.328 -9.359 1 86.44 162 GLU B CA 1
ATOM 3759 C C . GLU B 1 162 ? 19.031 13.922 -8.102 1 86.44 162 GLU B C 1
ATOM 3761 O O . GLU B 1 162 ? 17.797 13.93 -7.949 1 86.44 162 GLU B O 1
ATOM 3766 N N . LYS B 1 163 ? 19.938 14.328 -7.281 1 91.62 163 LYS B N 1
ATOM 3767 C CA . LYS B 1 163 ? 19.531 15.031 -6.066 1 91.62 163 LYS B CA 1
ATOM 3768 C C . LYS B 1 163 ? 19.406 16.531 -6.316 1 91.62 163 LYS B C 1
ATOM 3770 O O . LYS B 1 163 ? 20.219 17.125 -7.027 1 91.62 163 LYS B O 1
ATOM 3775 N N . PHE B 1 164 ? 18.328 17.094 -5.703 1 92.94 164 PHE B N 1
ATOM 3776 C CA . PHE B 1 164 ? 18.109 18.531 -5.887 1 92.94 164 PHE B CA 1
ATOM 3777 C C . PHE B 1 164 ? 17.953 19.234 -4.543 1 92.94 164 PHE B C 1
ATOM 3779 O O . PHE B 1 164 ? 17.453 18.641 -3.588 1 92.94 164 PHE B O 1
ATOM 3786 N N . SER B 1 165 ? 18.375 20.484 -4.523 1 92.19 165 SER B N 1
ATOM 3787 C CA . SER B 1 165 ? 18.156 21.312 -3.342 1 92.19 165 SER B CA 1
ATOM 3788 C C . SER B 1 165 ? 16.766 21.938 -3.348 1 92.19 165 SER B C 1
ATOM 3790 O O . SER B 1 165 ? 16.062 21.891 -4.355 1 92.19 165 SER B O 1
ATOM 3792 N N . VAL B 1 166 ? 16.406 22.5 -2.184 1 92.81 166 VAL B N 1
ATOM 3793 C CA . VAL B 1 166 ? 15.109 23.156 -2.057 1 92.81 166 VAL B CA 1
ATOM 3794 C C . VAL B 1 166 ? 15.305 24.578 -1.562 1 92.81 166 VAL B C 1
ATOM 3796 O O . VAL B 1 166 ? 16.328 24.906 -0.964 1 92.81 166 VAL B O 1
ATOM 3799 N N . PRO B 1 167 ? 14.344 25.422 -1.795 1 91.38 167 PRO B N 1
ATOM 3800 C CA . PRO B 1 167 ? 14.461 26.812 -1.355 1 91.38 167 PRO B CA 1
ATOM 3801 C C . PRO B 1 167 ? 14.602 26.938 0.16 1 91.38 167 PRO B C 1
ATOM 3803 O O . PRO B 1 167 ? 14.039 26.141 0.908 1 91.38 167 PRO B O 1
ATOM 3806 N N . GLU B 1 168 ? 15.203 28.031 0.575 1 90.88 168 GLU B N 1
ATOM 3807 C CA . GLU B 1 168 ? 15.461 28.281 1.99 1 90.88 168 GLU B CA 1
ATOM 3808 C C . GLU B 1 168 ? 14.156 28.406 2.771 1 90.88 168 GLU B C 1
ATOM 3810 O O . GLU B 1 168 ? 14.078 28.016 3.936 1 90.88 168 GLU B O 1
ATOM 3815 N N . VAL B 1 169 ? 13.211 28.969 2.16 1 91.5 169 VAL B N 1
ATOM 3816 C CA . VAL B 1 169 ? 11.922 29.156 2.824 1 91.5 169 VAL B CA 1
ATOM 3817 C C . VAL B 1 169 ? 11.352 27.797 3.229 1 91.5 169 VAL B C 1
ATOM 3819 O O . VAL B 1 169 ? 10.766 27.656 4.309 1 91.5 169 VAL B O 1
ATOM 3822 N N . LEU B 1 170 ? 11.5 26.797 2.385 1 93.31 170 LEU B N 1
ATOM 3823 C CA . LEU B 1 170 ? 11.016 25.453 2.703 1 93.31 170 LEU B CA 1
ATOM 3824 C C . LEU B 1 170 ? 11.844 24.828 3.822 1 93.31 170 LEU B C 1
ATOM 3826 O O . LEU B 1 170 ? 11.305 24.125 4.672 1 93.31 170 LEU B O 1
ATOM 3830 N N . LYS B 1 171 ? 13.109 25.141 3.818 1 93.5 171 LYS B N 1
ATOM 3831 C CA . LYS B 1 171 ? 13.961 24.641 4.895 1 93.5 171 LYS B CA 1
ATOM 3832 C C . LYS B 1 171 ? 13.57 25.25 6.234 1 93.5 171 LYS B C 1
ATOM 3834 O O . LYS B 1 171 ? 13.586 24.578 7.262 1 93.5 171 LYS B O 1
ATOM 3839 N N . GLU B 1 172 ? 13.219 26.484 6.121 1 92.75 172 GLU B N 1
ATOM 3840 C CA . GLU B 1 172 ? 12.773 27.172 7.332 1 92.75 172 GLU B CA 1
ATOM 3841 C C . GLU B 1 172 ? 11.461 26.578 7.844 1 92.75 172 GLU B C 1
ATOM 3843 O O . GLU B 1 172 ? 11.289 26.391 9.047 1 92.75 172 GLU B O 1
ATOM 3848 N N . ILE B 1 173 ? 10.594 26.312 7.016 1 92.25 173 ILE B N 1
ATOM 3849 C CA . ILE B 1 173 ? 9.32 25.703 7.406 1 92.25 173 ILE B CA 1
ATOM 3850 C C . ILE B 1 173 ? 9.562 24.312 7.973 1 92.25 173 ILE B C 1
ATOM 3852 O O . ILE B 1 173 ? 8.945 23.922 8.969 1 92.25 173 ILE B O 1
ATOM 3856 N N . GLY B 1 174 ? 10.383 23.562 7.371 1 91.81 174 GLY B N 1
ATOM 3857 C CA . GLY B 1 174 ? 10.656 22.188 7.773 1 91.81 174 GLY B CA 1
ATOM 3858 C C . GLY B 1 174 ? 11.422 22.094 9.078 1 91.81 174 GLY B C 1
ATOM 3859 O O . GLY B 1 174 ? 11.211 21.172 9.867 1 91.81 174 GLY B O 1
ATOM 3860 N N . ASN B 1 175 ? 12.305 23.094 9.344 1 91.12 175 ASN B N 1
ATOM 3861 C CA . ASN B 1 175 ? 13.219 22.938 10.469 1 91.12 175 ASN B CA 1
ATOM 3862 C C . ASN B 1 175 ? 13.141 24.125 11.43 1 91.12 175 ASN B C 1
ATOM 3864 O O . ASN B 1 175 ? 13.609 24.047 12.562 1 91.12 175 ASN B O 1
ATOM 3868 N N . GLY B 1 176 ? 12.57 25.188 10.984 1 90.62 176 GLY B N 1
ATOM 3869 C CA . GLY B 1 176 ? 12.484 26.359 11.828 1 90.62 176 GLY B CA 1
ATOM 3870 C C . GLY B 1 176 ? 11.492 26.203 12.969 1 90.62 176 GLY B C 1
ATOM 3871 O O . GLY B 1 176 ? 10.781 25.203 13.039 1 90.62 176 GLY B O 1
ATOM 3872 N N . ARG B 1 177 ? 11.672 27.141 13.961 1 89.81 177 ARG B N 1
ATOM 3873 C CA . ARG B 1 177 ? 10.82 27.062 15.141 1 89.81 177 ARG B CA 1
ATOM 3874 C C . ARG B 1 177 ? 10.469 28.438 15.672 1 89.81 177 ARG B C 1
ATOM 3876 O O . ARG B 1 177 ? 11.203 29.406 15.445 1 89.81 177 ARG B O 1
ATOM 3883 N N . LEU B 1 178 ? 9.352 28.469 16.25 1 88.69 178 LEU B N 1
ATOM 3884 C CA . LEU B 1 178 ? 8.867 29.656 16.938 1 88.69 178 LEU B CA 1
ATOM 3885 C C . LEU B 1 178 ? 9.008 29.516 18.438 1 88.69 178 LEU B C 1
ATOM 3887 O O . LEU B 1 178 ? 8.555 28.531 19.016 1 88.69 178 LEU B O 1
ATOM 3891 N N . ARG B 1 179 ? 9.711 30.438 19.016 1 87.25 179 ARG B N 1
ATOM 3892 C CA . ARG B 1 179 ? 9.859 30.406 20.469 1 87.25 179 ARG B CA 1
ATOM 3893 C C . ARG B 1 179 ? 8.555 30.797 21.156 1 87.25 179 ARG B C 1
ATOM 3895 O O . ARG B 1 179 ? 8.078 31.922 21 1 87.25 179 ARG B O 1
ATOM 3902 N N . VAL B 1 180 ? 7.957 29.906 21.844 1 85.5 180 VAL B N 1
ATOM 3903 C CA . VAL B 1 180 ? 6.711 30.172 22.547 1 85.5 180 VAL B CA 1
ATOM 3904 C C . VAL B 1 180 ? 7.004 30.547 24 1 85.5 180 VAL B C 1
ATOM 3906 O O . VAL B 1 180 ? 6.453 31.516 24.516 1 85.5 180 VAL B O 1
ATOM 3909 N N . THR B 1 181 ? 7.832 29.75 24.594 1 85.88 181 THR B N 1
ATOM 3910 C CA . THR B 1 181 ? 8.367 30.031 25.922 1 85.88 181 THR B CA 1
ATOM 3911 C C . THR B 1 181 ? 9.875 29.812 25.953 1 85.88 181 THR B C 1
ATOM 3913 O O . THR B 1 181 ? 10.477 29.406 24.953 1 85.88 181 THR B O 1
ATOM 3916 N N . ASP B 1 182 ? 10.445 30.109 27.094 1 83.19 182 ASP B N 1
ATOM 3917 C CA . ASP B 1 182 ? 11.898 29.969 27.234 1 83.19 182 ASP B CA 1
ATOM 3918 C C . ASP B 1 182 ? 12.344 28.531 26.969 1 83.19 182 ASP B C 1
ATOM 3920 O O . ASP B 1 182 ? 13.414 28.297 26.422 1 83.19 182 ASP B O 1
ATOM 3924 N N . ASP B 1 183 ? 11.469 27.641 27.188 1 85.94 183 ASP B N 1
ATOM 3925 C CA . ASP B 1 183 ? 11.906 26.25 27.141 1 85.94 183 ASP B CA 1
ATOM 3926 C C . ASP B 1 183 ? 11.188 25.484 26.016 1 85.94 183 ASP B C 1
ATOM 3928 O O . ASP B 1 183 ? 11.531 24.344 25.719 1 85.94 183 ASP B O 1
ATOM 3932 N N . PHE B 1 184 ? 10.211 26.203 25.375 1 87 184 PHE B N 1
ATOM 3933 C CA . PHE B 1 184 ? 9.406 25.453 24.422 1 87 184 PHE B CA 1
ATOM 3934 C C . PHE B 1 184 ? 9.391 26.172 23.062 1 87 184 PHE B C 1
ATOM 3936 O O . PHE B 1 184 ? 8.992 27.328 22.969 1 87 184 PHE B O 1
ATOM 3943 N N . TYR B 1 185 ? 9.859 25.453 22.047 1 90.19 185 TYR B N 1
ATOM 3944 C CA . TYR B 1 185 ? 9.852 25.922 20.672 1 90.19 185 TYR B CA 1
ATOM 3945 C C . TYR B 1 185 ? 8.852 25.141 19.828 1 90.19 185 TYR B C 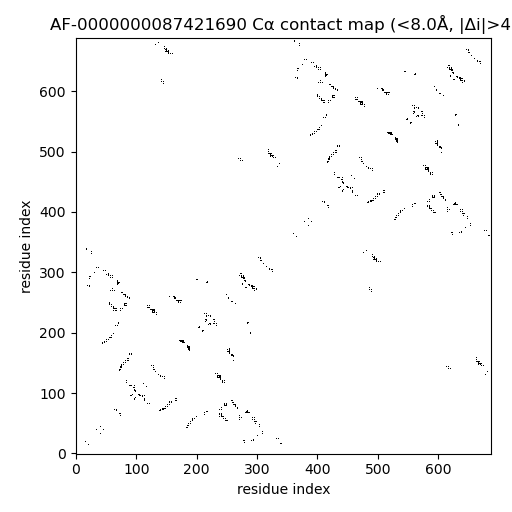1
ATOM 3947 O O . TYR B 1 185 ? 8.781 23.906 19.938 1 90.19 185 TYR B O 1
ATOM 3955 N N . LEU B 1 186 ? 8.062 25.859 19.172 1 93 186 LEU B N 1
ATOM 3956 C CA . LEU B 1 186 ? 7.074 25.234 18.297 1 93 186 LEU B CA 1
ATOM 3957 C C . LEU B 1 186 ? 7.566 25.219 16.844 1 93 186 LEU B C 1
ATOM 3959 O O . LEU B 1 186 ? 7.812 26.281 16.25 1 93 186 LEU B O 1
ATOM 3963 N N . PRO B 1 187 ? 7.695 24.016 16.297 1 95.12 187 PRO B N 1
ATOM 3964 C CA . PRO B 1 187 ? 8.156 23.953 14.906 1 95.12 187 PRO B CA 1
ATOM 3965 C C . PRO B 1 187 ? 7.168 24.594 13.93 1 95.12 187 PRO B C 1
ATOM 3967 O O . PRO B 1 187 ? 5.953 24.453 14.078 1 95.12 187 PRO B O 1
ATOM 3970 N N . TYR B 1 188 ? 7.664 25.312 12.938 1 96.19 188 TYR B N 1
ATOM 3971 C CA . TYR B 1 188 ? 6.828 25.922 11.914 1 96.19 188 TYR B CA 1
ATOM 3972 C C . TYR B 1 188 ? 6.016 24.875 11.172 1 96.19 188 TYR B C 1
ATOM 3974 O O . TYR B 1 188 ? 4.875 25.125 10.766 1 96.19 188 TYR B O 1
ATOM 3982 N N . SER B 1 189 ? 6.656 23.734 10.922 1 96.94 189 SER B N 1
ATOM 3983 C CA . SER B 1 189 ? 5.949 22.641 10.25 1 96.94 189 SER B CA 1
ATOM 3984 C C . SER B 1 189 ? 4.719 22.219 11.039 1 96.94 189 SER B C 1
ATOM 3986 O O . SER B 1 189 ? 3.682 21.891 10.461 1 96.94 189 SER B O 1
ATOM 3988 N N . ALA B 1 190 ? 4.812 22.188 12.336 1 96.94 190 ALA B N 1
ATOM 3989 C CA . ALA B 1 190 ? 3.689 21.812 13.195 1 96.94 190 ALA B CA 1
ATOM 3990 C C . ALA B 1 190 ? 2.574 22.844 13.125 1 96.94 190 ALA B C 1
ATOM 3992 O O . ALA B 1 190 ? 1.391 22.5 13.164 1 96.94 190 ALA B O 1
ATOM 3993 N N . ILE B 1 191 ? 2.945 24.062 13.102 1 97.06 191 ILE B N 1
ATOM 3994 C CA . ILE B 1 191 ? 1.974 25.141 12.984 1 97.06 191 ILE B CA 1
ATOM 3995 C C . ILE B 1 191 ? 1.207 25.016 11.672 1 97.06 191 ILE B C 1
ATOM 3997 O O . ILE B 1 191 ? -0.022 25.125 11.648 1 97.06 191 ILE B O 1
ATOM 4001 N N . LEU B 1 192 ? 1.965 24.75 10.648 1 97.56 192 LEU B N 1
ATOM 4002 C CA . LEU B 1 192 ? 1.327 24.562 9.344 1 97.56 192 LEU B CA 1
ATOM 4003 C C . LEU B 1 192 ? 0.403 23.359 9.367 1 97.56 192 LEU B C 1
ATOM 4005 O O . LEU B 1 192 ? -0.706 23.406 8.828 1 97.56 192 LEU B O 1
ATOM 4009 N N . ALA B 1 193 ? 0.9 22.312 9.914 1 98.25 193 ALA B N 1
ATOM 4010 C CA . ALA B 1 193 ? 0.092 21.094 10.031 1 98.25 193 ALA B CA 1
ATOM 4011 C C . ALA B 1 193 ? -1.191 21.359 10.805 1 98.25 193 ALA B C 1
ATOM 4013 O O . ALA B 1 193 ? -2.27 20.906 10.414 1 98.25 193 ALA B O 1
ATOM 4014 N N . ALA B 1 194 ? -1.072 22.047 11.922 1 97.94 194 ALA B N 1
ATOM 4015 C CA . ALA B 1 194 ? -2.242 22.406 12.719 1 97.94 194 ALA B CA 1
ATOM 4016 C C . ALA B 1 194 ? -3.229 23.234 11.906 1 97.94 194 ALA B C 1
ATOM 4018 O O . ALA B 1 194 ? -4.441 23.031 11.992 1 97.94 194 ALA B O 1
ATOM 4019 N N . ALA B 1 195 ? -2.734 24.156 11.203 1 98.5 195 ALA B N 1
ATOM 4020 C CA . ALA B 1 195 ? -3.588 25 10.359 1 98.5 195 ALA B CA 1
ATOM 4021 C C . ALA B 1 195 ? -4.344 24.156 9.344 1 98.5 195 ALA B C 1
ATOM 4023 O O . ALA B 1 195 ? -5.543 24.344 9.133 1 98.5 195 ALA B O 1
ATOM 4024 N N . VAL B 1 196 ? -3.654 23.234 8.703 1 98.62 196 VAL B N 1
ATOM 4025 C CA . VAL B 1 196 ? -4.262 22.359 7.699 1 98.62 196 VAL B CA 1
ATOM 4026 C C . VAL B 1 196 ? -5.324 21.484 8.352 1 98.62 196 VAL B C 1
ATOM 4028 O O . VAL B 1 196 ? -6.414 21.297 7.797 1 98.62 196 VAL B O 1
ATOM 4031 N N . MET B 1 197 ? -4.992 20.953 9.477 1 98.56 197 MET B N 1
ATOM 4032 C CA . MET B 1 197 ? -5.938 20.094 10.172 1 98.56 197 MET B CA 1
ATOM 4033 C C . MET B 1 197 ? -7.16 20.875 10.633 1 98.56 197 MET B C 1
ATOM 4035 O O . MET B 1 197 ? -8.289 20.391 10.555 1 98.56 197 MET B O 1
ATOM 4039 N N . ILE B 1 198 ? -6.953 22.062 11.164 1 98.5 198 ILE B N 1
ATOM 4040 C CA . ILE B 1 198 ? -8.062 22.906 11.594 1 98.5 198 ILE B CA 1
ATOM 4041 C C . ILE B 1 198 ? -8.938 23.266 10.391 1 98.5 198 ILE B C 1
ATOM 4043 O O . ILE B 1 198 ? -10.164 23.188 10.469 1 98.5 198 ILE B O 1
ATOM 4047 N N . LEU B 1 199 ? -8.312 23.594 9.312 1 98.5 199 LEU B N 1
ATOM 4048 C CA . LEU B 1 199 ? -9.062 23.906 8.102 1 98.5 199 LEU B CA 1
ATOM 4049 C C . LEU B 1 199 ? -9.859 22.703 7.629 1 98.5 199 LEU B C 1
ATOM 4051 O O . LEU B 1 199 ? -11.023 22.812 7.254 1 98.5 199 LEU B O 1
ATOM 4055 N N . GLY B 1 200 ? -9.172 21.594 7.57 1 98.5 200 GLY B N 1
ATOM 4056 C CA . GLY B 1 200 ? -9.875 20.375 7.207 1 98.5 200 GLY B CA 1
ATOM 4057 C C . GLY B 1 200 ? -11.055 20.078 8.117 1 98.5 200 GLY B C 1
ATOM 4058 O O . GLY B 1 200 ? -12.117 19.672 7.652 1 98.5 200 GLY B O 1
ATOM 4059 N N . HIS B 1 201 ? -10.82 20.297 9.406 1 98.06 201 HIS B N 1
ATOM 4060 C CA . HIS B 1 201 ? -11.883 20.062 10.383 1 98.06 201 HIS B CA 1
ATOM 4061 C C . HIS B 1 201 ? -13.062 21 10.148 1 98.06 201 HIS B C 1
ATOM 4063 O O . HIS B 1 201 ? -14.219 20.578 10.188 1 98.06 201 HIS B O 1
ATOM 4069 N N . LEU B 1 202 ? -12.789 22.25 9.93 1 98.12 202 LEU B N 1
ATOM 4070 C CA . LEU B 1 202 ? -13.828 23.25 9.688 1 98.12 202 LEU B CA 1
ATOM 4071 C C . LEU B 1 202 ? -14.609 22.922 8.422 1 98.12 202 LEU B C 1
ATOM 4073 O O . LEU B 1 202 ? -15.836 23.047 8.391 1 98.12 202 LEU B O 1
ATOM 4077 N N . VAL B 1 203 ? -13.93 22.484 7.391 1 98.06 203 VAL B N 1
ATOM 4078 C CA . VAL B 1 203 ? -14.586 22.141 6.133 1 98.06 203 VAL B CA 1
ATOM 4079 C C . VAL B 1 203 ? -15.492 20.922 6.336 1 98.06 203 VAL B C 1
ATOM 4081 O O . VAL B 1 203 ? -16.625 20.906 5.863 1 98.06 203 VAL B O 1
ATOM 4084 N N . LEU B 1 204 ? -15.031 19.969 7.047 1 97.19 204 LEU B N 1
ATOM 4085 C CA . LEU B 1 204 ? -15.773 18.719 7.227 1 97.19 204 LEU B CA 1
ATOM 4086 C C . LEU B 1 204 ? -16.969 18.922 8.141 1 97.19 204 LEU B C 1
ATOM 4088 O O . LEU B 1 204 ? -18.031 18.344 7.922 1 97.19 204 LEU B O 1
ATOM 4092 N N . GLN B 1 205 ? -16.844 19.828 9.164 1 96 205 GLN B N 1
ATOM 4093 C CA . GLN B 1 205 ? -17.859 19.891 10.211 1 96 205 GLN B CA 1
ATOM 4094 C C . GLN B 1 205 ? -18.812 21.062 9.969 1 96 205 GLN B C 1
ATOM 4096 O O . GLN B 1 205 ? -19.953 21.031 10.422 1 96 205 GLN B O 1
ATOM 4101 N N . HIS B 1 206 ? -18.375 22.062 9.219 1 97.12 206 HIS B N 1
ATOM 4102 C CA . HIS B 1 206 ? -19.172 23.281 9.211 1 97.12 206 HIS B CA 1
ATOM 4103 C C . HIS B 1 206 ? -19.625 23.641 7.797 1 97.12 206 HIS B C 1
ATOM 4105 O O . HIS B 1 206 ? -20.156 24.719 7.57 1 97.12 206 HIS B O 1
ATOM 4111 N N . THR B 1 207 ? -19.391 22.797 6.844 1 97.75 207 THR B N 1
ATOM 4112 C CA . THR B 1 207 ? -19.828 23.109 5.488 1 97.75 207 THR B CA 1
ATOM 4113 C C . THR B 1 207 ? -20.75 22.016 4.949 1 97.75 207 THR B C 1
ATOM 4115 O O . THR B 1 207 ? -20.781 20.906 5.484 1 97.75 207 THR B O 1
ATOM 4118 N N . ARG B 1 208 ? -21.531 22.406 3.91 1 97.31 208 ARG B N 1
ATOM 4119 C CA . ARG B 1 208 ? -22.375 21.453 3.207 1 97.31 208 ARG B CA 1
ATOM 4120 C C . ARG B 1 208 ? -21.547 20.359 2.547 1 97.31 208 ARG B C 1
ATOM 4122 O O . ARG B 1 208 ? -21.969 19.188 2.498 1 97.31 208 ARG B O 1
ATOM 4129 N N . PHE B 1 209 ? -20.422 20.766 2.133 1 98 209 PHE B N 1
ATOM 4130 C CA . PHE B 1 209 ? -19.531 19.797 1.499 1 98 209 PHE B CA 1
ATOM 4131 C C . PHE B 1 209 ? -19.172 18.688 2.463 1 98 209 PHE B C 1
ATOM 4133 O O . PHE B 1 209 ? -19.219 17.5 2.1 1 98 209 PHE B O 1
ATOM 4140 N N . GLY B 1 210 ? -18.781 19.062 3.645 1 97.94 210 GLY B N 1
ATOM 4141 C CA . GLY B 1 210 ? -18.453 18.062 4.648 1 97.94 210 GLY B CA 1
ATOM 4142 C C . GLY B 1 210 ? -19.578 17.078 4.902 1 97.94 210 GLY B C 1
ATOM 4143 O O . GLY B 1 210 ? -19.344 15.875 4.996 1 97.94 210 GLY B O 1
ATOM 4144 N N . ARG B 1 211 ? -20.766 17.594 4.941 1 97.25 211 ARG B N 1
ATOM 4145 C CA . ARG B 1 211 ? -21.922 16.75 5.145 1 97.25 211 ARG B CA 1
ATOM 4146 C C . ARG B 1 211 ? -22.094 15.766 3.986 1 97.25 211 ARG B C 1
ATOM 4148 O O . ARG B 1 211 ? -22.406 14.594 4.195 1 97.25 211 ARG B O 1
ATOM 4155 N N . TYR B 1 212 ? -21.875 16.281 2.869 1 98.19 212 TYR B N 1
ATOM 4156 C CA . TYR B 1 212 ? -22.031 15.445 1.685 1 98.19 212 TYR B CA 1
ATOM 4157 C C . TYR B 1 212 ? -20.969 14.367 1.629 1 98.19 212 TYR B C 1
ATOM 4159 O O . TYR B 1 212 ? -21.203 13.273 1.118 1 98.19 212 TYR B O 1
ATOM 4167 N N . VAL B 1 213 ? -19.766 14.664 2.166 1 98.19 213 VAL B N 1
ATOM 4168 C CA . VAL B 1 213 ? -18.688 13.672 2.227 1 98.19 213 VAL B CA 1
ATOM 4169 C C . VAL B 1 213 ? -19.125 12.492 3.096 1 98.19 213 VAL B C 1
ATOM 4171 O O . VAL B 1 213 ? -19.016 11.336 2.682 1 98.19 213 VAL B O 1
ATOM 4174 N N . TYR B 1 214 ? -19.688 12.797 4.242 1 97.38 214 TYR B N 1
ATOM 4175 C CA . TYR B 1 214 ? -20.141 11.75 5.152 1 97.38 214 TYR B CA 1
ATOM 4176 C C . TYR B 1 214 ? -21.312 10.969 4.543 1 97.38 214 TYR B C 1
ATOM 4178 O O . TYR B 1 214 ? -21.359 9.734 4.648 1 97.38 214 TYR B O 1
ATOM 4186 N N . MET B 1 215 ? -22.203 11.656 3.889 1 96.75 215 MET B N 1
ATOM 4187 C CA . MET B 1 215 ? -23.344 11.008 3.273 1 96.75 215 MET B CA 1
ATOM 4188 C C . MET B 1 215 ? -22.906 10.062 2.156 1 96.75 215 MET B C 1
ATOM 4190 O O . MET B 1 215 ? -23.406 8.945 2.055 1 96.75 215 MET B O 1
ATOM 4194 N N . THR B 1 216 ? -22.031 10.57 1.377 1 97.12 216 THR B N 1
ATOM 4195 C CA . THR B 1 216 ? -21.531 9.773 0.258 1 97.12 216 THR B CA 1
ATOM 4196 C C . THR B 1 216 ? -20.828 8.516 0.757 1 97.12 216 THR B C 1
ATOM 4198 O O . THR B 1 216 ? -21 7.438 0.186 1 97.12 216 THR B O 1
ATOM 4201 N N . GLY B 1 217 ? -20.047 8.672 1.768 1 95.31 217 GLY B N 1
ATOM 4202 C CA . GLY B 1 217 ? -19.312 7.543 2.318 1 95.31 217 GLY B CA 1
ATOM 4203 C C . GLY B 1 217 ? -20.203 6.559 3.053 1 95.31 217 GLY B C 1
ATOM 4204 O O . GLY B 1 217 ? -19.906 5.363 3.109 1 95.31 217 GLY B O 1
ATOM 4205 N N . GLY B 1 218 ? -21.281 7.039 3.65 1 92.94 218 GLY B N 1
ATOM 4206 C CA . GLY B 1 218 ? -22.203 6.18 4.383 1 92.94 218 GLY B CA 1
ATOM 4207 C C . GLY B 1 218 ? -23.047 5.297 3.477 1 92.94 218 GLY B C 1
ATOM 4208 O O . GLY B 1 218 ? -23.125 4.082 3.684 1 92.94 218 GLY B O 1
ATOM 4209 N N . ASN B 1 219 ? -23.688 5.887 2.576 1 93.38 219 ASN B N 1
ATOM 4210 C CA . ASN B 1 219 ? -24.5 5.211 1.576 1 93.38 219 ASN B CA 1
ATOM 4211 C C . ASN B 1 219 ? -24.578 6.02 0.283 1 93.38 219 ASN B C 1
ATOM 4213 O O . ASN B 1 219 ? -25.422 6.906 0.155 1 93.38 219 ASN B O 1
ATOM 4217 N N . ARG B 1 220 ? -23.859 5.586 -0.645 1 94 220 ARG B N 1
ATOM 4218 C CA . ARG B 1 220 ? -23.719 6.348 -1.881 1 94 220 ARG B CA 1
ATOM 4219 C C . ARG B 1 220 ? -25.047 6.438 -2.621 1 94 220 ARG B C 1
ATOM 4221 O O . ARG B 1 220 ? -25.375 7.488 -3.176 1 94 220 ARG B O 1
ATOM 4228 N N . GLU B 1 221 ? -25.719 5.332 -2.639 1 93.19 221 GLU B N 1
ATOM 4229 C CA . GLU B 1 221 ? -27 5.301 -3.344 1 93.19 221 GLU B CA 1
ATOM 4230 C C . GLU B 1 221 ? -28.031 6.207 -2.67 1 93.19 221 GLU B C 1
ATOM 4232 O O . GLU B 1 221 ? -28.734 6.957 -3.344 1 93.19 221 GLU B O 1
ATOM 4237 N N . ALA B 1 222 ? -28.078 6.07 -1.417 1 95 222 ALA B N 1
ATOM 4238 C CA . ALA B 1 222 ? -28.984 6.934 -0.669 1 95 222 ALA B CA 1
ATOM 4239 C C . ALA B 1 222 ? -28.625 8.406 -0.861 1 95 222 ALA B C 1
ATOM 4241 O O . ALA B 1 222 ? -29.516 9.25 -0.98 1 95 222 ALA B O 1
ATOM 4242 N N . ALA B 1 223 ? -27.344 8.656 -0.869 1 96.75 223 ALA B N 1
ATOM 4243 C CA . ALA B 1 223 ? -26.891 10.031 -1.077 1 96.75 223 ALA B CA 1
ATOM 4244 C C . ALA B 1 223 ? -27.312 10.547 -2.451 1 96.75 223 ALA B C 1
ATOM 4246 O O . ALA B 1 223 ? -27.797 11.672 -2.58 1 96.75 223 ALA B O 1
ATOM 4247 N N . ARG B 1 224 ? -27.203 9.734 -3.416 1 95.94 224 ARG B N 1
ATOM 4248 C CA . ARG B 1 224 ? -27.594 10.109 -4.773 1 95.94 224 ARG B CA 1
ATOM 4249 C C . ARG B 1 224 ? -29.094 10.391 -4.852 1 95.94 224 ARG B C 1
ATOM 4251 O O . ARG B 1 224 ? -29.5 11.367 -5.48 1 95.94 224 ARG B O 1
ATOM 4258 N N . LEU B 1 225 ? -29.797 9.578 -4.238 1 96.25 225 LEU B N 1
ATOM 4259 C CA . LEU B 1 225 ? -31.25 9.734 -4.238 1 96.25 225 LEU B CA 1
ATOM 4260 C C . LEU B 1 225 ? -31.656 11.008 -3.518 1 96.25 225 LEU B C 1
ATOM 4262 O O . LEU B 1 225 ? -32.688 11.602 -3.83 1 96.25 225 LEU B O 1
ATOM 4266 N N . ALA B 1 226 ? -30.859 11.414 -2.611 1 97.12 226 ALA B N 1
ATOM 4267 C CA . ALA B 1 226 ? -31.141 12.633 -1.851 1 97.12 226 ALA B CA 1
ATOM 4268 C C . ALA B 1 226 ? -30.672 13.867 -2.609 1 97.12 226 ALA B C 1
ATOM 4270 O O . ALA B 1 226 ? -30.766 14.992 -2.102 1 97.12 226 ALA B O 1
ATOM 4271 N N . GLY B 1 227 ? -30.078 13.664 -3.791 1 96.5 227 GLY B N 1
ATOM 4272 C CA . GLY B 1 227 ? -29.734 14.781 -4.652 1 96.5 227 GLY B CA 1
ATOM 4273 C C . GLY B 1 227 ? -28.281 15.172 -4.574 1 96.5 227 GLY B C 1
ATOM 4274 O O . GLY B 1 227 ? -27.859 16.156 -5.176 1 96.5 227 GLY B O 1
ATOM 4275 N N . VAL B 1 228 ? -27.578 14.461 -3.881 1 97.38 228 VAL B N 1
ATOM 4276 C CA . VAL B 1 228 ? -26.156 14.766 -3.76 1 97.38 228 VAL B CA 1
ATOM 4277 C C . VAL B 1 228 ? -25.422 14.281 -5.004 1 97.38 228 VAL B C 1
ATOM 4279 O O . VAL B 1 228 ? -25.609 13.148 -5.445 1 97.38 228 VAL B O 1
ATOM 4282 N N . ARG B 1 229 ? -24.641 15.188 -5.617 1 97.81 229 ARG B N 1
ATOM 4283 C CA . ARG B 1 229 ? -23.781 14.781 -6.727 1 97.81 229 ARG B CA 1
ATOM 4284 C C . ARG B 1 229 ? -22.531 14.062 -6.219 1 97.81 229 ARG B C 1
ATOM 4286 O O . ARG B 1 229 ? -21.438 14.641 -6.207 1 97.81 229 ARG B O 1
ATOM 4293 N N . THR B 1 230 ? -22.625 12.828 -5.949 1 97.88 230 THR B N 1
ATOM 4294 C CA . THR B 1 230 ? -21.594 12.047 -5.281 1 97.88 230 THR B CA 1
ATOM 4295 C C . THR B 1 230 ? -20.312 12.016 -6.113 1 97.88 230 THR B C 1
ATOM 4297 O O . THR B 1 230 ? -19.219 11.953 -5.562 1 97.88 230 THR B O 1
ATOM 4300 N N . GLY B 1 231 ? -20.422 12.055 -7.418 1 97.75 231 GLY B N 1
ATOM 4301 C CA . GLY B 1 231 ? -19.25 12.094 -8.266 1 97.75 231 GLY B CA 1
ATOM 4302 C C . GLY B 1 231 ? -18.344 13.281 -7.996 1 97.75 231 GLY B C 1
ATOM 4303 O O . GLY B 1 231 ? -17.125 13.133 -7.902 1 97.75 231 GLY B O 1
ATOM 4304 N N . TRP B 1 232 ? -18.953 14.398 -7.82 1 98.31 232 TRP B N 1
ATOM 4305 C CA . TRP B 1 232 ? -18.188 15.617 -7.562 1 98.31 232 TRP B CA 1
ATOM 4306 C C . TRP B 1 232 ? -17.531 15.562 -6.188 1 98.31 232 TRP B C 1
ATOM 4308 O O . TRP B 1 232 ? -16.438 16.109 -5.996 1 98.31 232 TRP B O 1
ATOM 4318 N N . ILE B 1 233 ? -18.219 14.945 -5.293 1 98.5 233 ILE B N 1
ATOM 4319 C CA . ILE B 1 233 ? -17.672 14.812 -3.947 1 98.5 233 ILE B CA 1
ATOM 4320 C C . ILE B 1 233 ? -16.406 13.961 -3.982 1 98.5 233 ILE B C 1
ATOM 4322 O O . ILE B 1 233 ? -15.398 14.305 -3.367 1 98.5 233 ILE B O 1
ATOM 4326 N N . VAL B 1 234 ? -16.453 12.883 -4.719 1 98.25 234 VAL B N 1
ATOM 4327 C CA . VAL B 1 234 ? -15.312 11.984 -4.848 1 98.25 234 VAL B CA 1
ATOM 4328 C C . VAL B 1 234 ? -14.156 12.727 -5.512 1 98.25 234 VAL B C 1
ATOM 4330 O O . VAL B 1 234 ? -13.016 12.664 -5.039 1 98.25 234 VAL B O 1
ATOM 4333 N N . ILE B 1 235 ? -14.484 13.461 -6.543 1 98.69 235 ILE B N 1
ATOM 4334 C CA . ILE B 1 235 ? -13.461 14.219 -7.27 1 98.69 235 ILE B CA 1
ATOM 4335 C C . ILE B 1 235 ? -12.805 15.227 -6.336 1 98.69 235 ILE B C 1
ATOM 4337 O O . ILE B 1 235 ? -11.578 15.336 -6.285 1 98.69 235 ILE B O 1
ATOM 4341 N N . ALA B 1 236 ? -13.617 15.875 -5.594 1 98.75 236 ALA B N 1
ATOM 4342 C CA . ALA B 1 236 ? -13.117 16.891 -4.676 1 98.75 236 ALA B CA 1
ATOM 4343 C C . ALA B 1 236 ? -12.234 16.266 -3.594 1 98.75 236 ALA B C 1
ATOM 4345 O O . ALA B 1 236 ? -11.195 16.828 -3.234 1 98.75 236 ALA B O 1
ATOM 4346 N N . CYS B 1 237 ? -12.641 15.148 -3.074 1 98.69 237 CYS B N 1
ATOM 4347 C CA . CYS B 1 237 ? -11.883 14.492 -2.016 1 98.69 237 CYS B CA 1
ATOM 4348 C C . CYS B 1 237 ? -10.516 14.039 -2.527 1 98.69 237 CYS B C 1
ATOM 4350 O O . CYS B 1 237 ? -9.508 14.219 -1.847 1 98.69 237 CYS B O 1
ATOM 4352 N N . LEU B 1 238 ? -10.492 13.516 -3.725 1 98.75 238 LEU B N 1
ATOM 4353 C CA . LEU B 1 238 ? -9.227 13.078 -4.297 1 98.75 238 LEU B CA 1
ATOM 4354 C C . LEU B 1 238 ? -8.336 14.266 -4.629 1 98.75 238 LEU B C 1
ATOM 4356 O O . LEU B 1 238 ? -7.113 14.195 -4.492 1 98.75 238 LEU B O 1
ATOM 4360 N N . ALA B 1 239 ? -8.938 15.32 -5.008 1 98.75 239 ALA B N 1
ATOM 4361 C CA . ALA B 1 239 ? -8.195 16.547 -5.273 1 98.75 239 ALA B CA 1
ATOM 4362 C C . ALA B 1 239 ? -7.586 17.109 -3.99 1 98.75 239 ALA B C 1
ATOM 4364 O O . ALA B 1 239 ? -6.414 17.5 -3.965 1 98.75 239 ALA B O 1
ATOM 4365 N N . ILE B 1 240 ? -8.383 17.156 -2.953 1 98.75 240 ILE B N 1
ATOM 4366 C CA . ILE B 1 240 ? -7.922 17.641 -1.656 1 98.75 240 ILE B CA 1
ATOM 4367 C C . ILE B 1 240 ? -6.766 16.781 -1.164 1 98.75 240 ILE B C 1
ATOM 4369 O O . ILE B 1 240 ? -5.762 17.297 -0.672 1 98.75 240 ILE B O 1
ATOM 4373 N N . CYS B 1 241 ? -6.879 15.5 -1.313 1 98.69 241 CYS B N 1
ATOM 4374 C CA . CYS B 1 241 ? -5.84 14.562 -0.898 1 98.69 241 CYS B CA 1
ATOM 4375 C C . CYS B 1 241 ? -4.551 14.805 -1.669 1 98.69 241 CYS B C 1
ATOM 4377 O O . CYS B 1 241 ? -3.461 14.766 -1.092 1 98.69 241 CYS B O 1
ATOM 4379 N N . ALA B 1 242 ? -4.691 15.117 -2.945 1 98.81 242 ALA B N 1
ATOM 4380 C CA . ALA B 1 242 ? -3.518 15.359 -3.779 1 98.81 242 ALA B CA 1
ATOM 4381 C C . ALA B 1 242 ? -2.801 16.641 -3.35 1 98.81 242 ALA B C 1
ATOM 4383 O O . ALA B 1 242 ? -1.568 16.688 -3.311 1 98.81 242 ALA B O 1
ATOM 4384 N N . VAL B 1 243 ? -3.531 17.609 -2.996 1 98.69 243 VAL B N 1
ATOM 4385 C CA . VAL B 1 243 ? -2.951 18.891 -2.586 1 98.69 243 VAL B CA 1
ATOM 4386 C C . VAL B 1 243 ? -2.227 18.719 -1.252 1 98.69 243 VAL B C 1
ATOM 4388 O O . VAL B 1 243 ? -1.111 19.219 -1.076 1 98.69 243 VAL B O 1
ATOM 4391 N N . THR B 1 244 ? -2.869 18.047 -0.326 1 98.75 244 THR B N 1
ATOM 4392 C CA . THR B 1 244 ? -2.238 17.844 0.975 1 98.75 244 THR B CA 1
ATOM 4393 C C . THR B 1 244 ? -1.023 16.938 0.857 1 98.75 244 THR B C 1
ATOM 4395 O O . THR B 1 244 ? -0.041 17.094 1.582 1 98.75 244 THR B O 1
ATOM 4398 N N . ALA B 1 245 ? -1.118 15.938 -0.018 1 98.56 245 ALA B N 1
ATOM 4399 C CA . ALA B 1 245 ? 0.049 15.102 -0.283 1 98.56 245 ALA B CA 1
ATOM 4400 C C . ALA B 1 245 ? 1.213 15.938 -0.81 1 98.56 245 ALA B C 1
ATOM 4402 O O . ALA B 1 245 ? 2.344 15.812 -0.333 1 98.56 245 ALA B O 1
ATOM 4403 N N . GLY B 1 246 ? 0.897 16.797 -1.756 1 98.69 246 GLY B N 1
ATOM 4404 C CA . GLY B 1 246 ? 1.924 17.672 -2.295 1 98.69 246 GLY B CA 1
ATOM 4405 C C . GLY B 1 246 ? 2.525 18.594 -1.253 1 98.69 246 GLY B C 1
ATOM 4406 O O . GLY B 1 246 ? 3.744 18.766 -1.195 1 98.69 246 GLY B O 1
ATOM 4407 N N . LEU B 1 247 ? 1.646 19.172 -0.449 1 98.44 247 LEU B N 1
ATOM 4408 C CA . LEU B 1 247 ? 2.105 20.062 0.613 1 98.44 247 LEU B CA 1
ATOM 4409 C C . LEU B 1 247 ? 2.994 19.312 1.602 1 98.44 247 LEU B C 1
ATOM 4411 O O . LEU B 1 247 ? 4.031 19.828 2.025 1 98.44 247 LEU B O 1
ATOM 4415 N N . GLY B 1 248 ? 2.549 18.109 1.979 1 98.12 248 GLY B N 1
ATOM 4416 C CA . GLY B 1 248 ? 3.377 17.281 2.84 1 98.12 248 GLY B CA 1
ATOM 4417 C C . GLY B 1 248 ? 4.738 16.969 2.242 1 98.12 248 GLY B C 1
ATOM 4418 O O . GLY B 1 248 ? 5.746 16.984 2.949 1 98.12 248 GLY B O 1
ATOM 4419 N N . GLY B 1 249 ? 4.738 16.719 0.943 1 97.94 249 GLY B N 1
ATOM 4420 C CA . GLY B 1 249 ? 5.996 16.469 0.251 1 97.94 249 GLY B CA 1
ATOM 4421 C C . GLY B 1 249 ? 6.938 17.656 0.289 1 97.94 249 GLY B C 1
ATOM 4422 O O . GLY B 1 249 ? 8.141 17.5 0.475 1 97.94 249 GLY B O 1
ATOM 4423 N N . LEU B 1 250 ? 6.41 18.812 0.11 1 97.69 250 LEU B N 1
ATOM 4424 C CA . LEU B 1 250 ? 7.211 20.031 0.143 1 97.69 250 LEU B CA 1
ATOM 4425 C C . LEU B 1 250 ? 7.785 20.266 1.536 1 97.69 250 LEU B C 1
ATOM 4427 O O . LEU B 1 250 ? 8.961 20.609 1.678 1 97.69 250 LEU B O 1
ATOM 4431 N N . VAL B 1 251 ? 6.969 20.094 2.535 1 97.38 251 VAL B N 1
ATOM 4432 C CA . VAL B 1 251 ? 7.418 20.281 3.91 1 97.38 251 VAL B CA 1
ATOM 4433 C C . VAL B 1 251 ? 8.508 19.266 4.246 1 97.38 251 VAL B C 1
ATOM 4435 O O . VAL B 1 251 ? 9.5 19.594 4.883 1 97.38 251 VAL B O 1
ATOM 4438 N N . ASN B 1 252 ? 8.297 18.047 3.816 1 96.44 252 ASN B N 1
ATOM 4439 C CA . ASN B 1 252 ? 9.297 17.016 4.062 1 96.44 252 ASN B CA 1
ATOM 4440 C C . ASN B 1 252 ? 10.617 17.328 3.361 1 96.44 252 ASN B C 1
ATOM 4442 O O . ASN B 1 252 ? 11.688 17.094 3.912 1 96.44 252 ASN B O 1
ATOM 4446 N N . ALA B 1 253 ? 10.508 17.812 2.143 1 96.31 253 ALA B N 1
ATOM 4447 C CA . ALA B 1 253 ? 11.711 18.219 1.413 1 96.31 253 ALA B CA 1
ATOM 4448 C C . ALA B 1 253 ? 12.461 19.312 2.16 1 96.31 253 ALA B C 1
ATOM 4450 O O . ALA B 1 253 ? 13.695 19.312 2.205 1 96.31 253 ALA B O 1
ATOM 4451 N N . GLY B 1 254 ? 11.75 20.219 2.709 1 95.44 254 GLY B N 1
ATOM 4452 C CA . GLY B 1 254 ? 12.352 21.266 3.529 1 95.44 254 GLY B CA 1
ATOM 4453 C C . GLY B 1 254 ? 13.039 20.719 4.766 1 95.44 254 GLY B C 1
ATOM 4454 O O . GLY B 1 254 ? 14.141 21.156 5.109 1 95.44 254 GLY B O 1
ATOM 4455 N N . ARG B 1 255 ? 12.398 19.844 5.375 1 93.94 255 ARG B N 1
ATOM 4456 C CA . ARG B 1 255 ? 12.961 19.234 6.574 1 93.94 255 ARG B CA 1
ATOM 4457 C C . ARG B 1 255 ? 14.266 18.516 6.262 1 93.94 255 ARG B C 1
ATOM 4459 O O . ARG B 1 255 ? 15.227 18.594 7.035 1 93.94 255 ARG B O 1
ATOM 4466 N N . LEU B 1 256 ? 14.297 17.875 5.129 1 93.12 256 LEU B N 1
ATOM 4467 C CA . LEU B 1 256 ? 15.453 17.078 4.746 1 93.12 256 LEU B CA 1
ATOM 4468 C C . LEU B 1 256 ? 16.5 17.938 4.051 1 93.12 256 LEU B C 1
ATOM 4470 O O . LEU B 1 256 ? 17.656 17.531 3.922 1 93.12 256 LEU B O 1
ATOM 4474 N N . GLY B 1 257 ? 16.109 19.016 3.551 1 93.56 257 GLY B N 1
ATOM 4475 C CA . GLY B 1 257 ? 17.016 19.969 2.914 1 93.56 257 GLY B CA 1
ATOM 4476 C C . GLY B 1 257 ? 17.312 19.625 1.466 1 93.56 257 GLY B C 1
ATOM 4477 O O . GLY B 1 257 ? 18 20.375 0.778 1 93.56 257 GLY B O 1
ATOM 4478 N N . SER B 1 258 ? 16.844 18.484 0.99 1 94.31 258 SER B N 1
ATOM 4479 C CA . SER B 1 258 ? 17.031 18.031 -0.384 1 94.31 258 SER B CA 1
ATOM 4480 C C . SER B 1 258 ? 15.969 17.016 -0.781 1 94.31 258 SER B C 1
ATOM 4482 O O . SER B 1 258 ? 15.188 16.562 0.061 1 94.31 258 SER B O 1
ATOM 4484 N N . VAL B 1 259 ? 15.93 16.797 -2.074 1 94.81 259 VAL B N 1
ATOM 4485 C CA . VAL B 1 259 ? 14.961 15.844 -2.598 1 94.81 259 VAL B CA 1
ATOM 4486 C C . VAL B 1 259 ? 15.68 14.734 -3.354 1 94.81 259 VAL B C 1
ATOM 4488 O O . VAL B 1 259 ? 16.547 15 -4.195 1 94.81 259 VAL B O 1
ATOM 4491 N N . THR B 1 260 ? 15.43 13.516 -2.951 1 94.12 260 THR B N 1
ATOM 4492 C CA . THR B 1 260 ? 15.891 12.328 -3.654 1 94.12 260 THR B CA 1
ATOM 4493 C C . THR B 1 260 ? 14.719 11.383 -3.936 1 94.12 260 THR B C 1
ATOM 4495 O O . THR B 1 260 ? 13.648 11.523 -3.352 1 94.12 260 THR B O 1
ATOM 4498 N N . LEU B 1 261 ? 14.93 10.477 -4.824 1 92.25 261 LEU B N 1
ATOM 4499 C CA . LEU B 1 261 ? 13.844 9.633 -5.309 1 92.25 261 LEU B CA 1
ATOM 4500 C C . LEU B 1 261 ? 13.453 8.594 -4.266 1 92.25 261 LEU B C 1
ATOM 4502 O O . LEU B 1 261 ? 12.398 7.969 -4.371 1 92.25 261 LEU B O 1
ATOM 4506 N N . ASP B 1 262 ? 14.148 8.391 -3.258 1 85.31 262 ASP B N 1
ATOM 4507 C CA . ASP B 1 262 ? 13.875 7.367 -2.25 1 85.31 262 ASP B CA 1
ATOM 4508 C C . ASP B 1 262 ? 13.039 7.938 -1.106 1 85.31 262 ASP B C 1
ATOM 4510 O O . ASP B 1 262 ? 12.727 7.23 -0.144 1 85.31 262 ASP B O 1
ATOM 4514 N N . GLN B 1 263 ? 12.688 9.133 -1.301 1 88.19 263 GLN B N 1
ATOM 4515 C CA . GLN B 1 263 ? 11.938 9.789 -0.234 1 88.19 263 GLN B CA 1
ATOM 4516 C C . GLN B 1 263 ? 10.438 9.594 -0.415 1 88.19 263 GLN B C 1
ATOM 4518 O O . GLN B 1 263 ? 9.969 9.352 -1.527 1 88.19 263 GLN B O 1
ATOM 4523 N N . ASN B 1 264 ? 9.617 9.594 0.659 1 88.94 264 ASN B N 1
ATOM 4524 C CA . ASN B 1 264 ? 8.172 9.727 0.75 1 88.94 264 ASN B CA 1
ATOM 4525 C C . ASN B 1 264 ? 7.465 8.422 0.376 1 88.94 264 ASN B C 1
ATOM 4527 O O . ASN B 1 264 ? 6.238 8.344 0.415 1 88.94 264 ASN B O 1
ATOM 4531 N N . GLY B 1 265 ? 8.117 7.402 0.017 1 82.25 265 GLY B N 1
ATOM 4532 C CA . GLY B 1 265 ? 7.496 6.137 -0.349 1 82.25 265 GLY B CA 1
ATOM 4533 C C . GLY B 1 265 ? 6.676 5.531 0.771 1 82.25 265 GLY B C 1
ATOM 4534 O O . GLY B 1 265 ? 5.672 4.859 0.518 1 82.25 265 GLY B O 1
ATOM 4535 N N . GLU B 1 266 ? 7.008 5.77 1.969 1 80.62 266 GLU B N 1
ATOM 4536 C CA . GLU B 1 266 ? 6.355 5.156 3.121 1 80.62 266 GLU B CA 1
ATOM 4537 C C . GLU B 1 266 ? 5.184 6 3.613 1 80.62 266 GLU B C 1
ATOM 4539 O O . GLU B 1 266 ? 4.426 5.57 4.484 1 80.62 266 GLU B O 1
ATOM 4544 N N . LEU B 1 267 ? 5.012 7.145 3.004 1 90.31 267 LEU B N 1
ATOM 4545 C CA . LEU B 1 267 ? 4.066 8.125 3.525 1 90.31 267 LEU B CA 1
ATOM 4546 C C . LEU B 1 267 ? 2.637 7.594 3.445 1 90.31 267 LEU B C 1
ATOM 4548 O O . LEU B 1 267 ? 1.837 7.812 4.355 1 90.31 267 LEU B O 1
ATOM 4552 N N . LEU B 1 268 ? 2.355 6.902 2.395 1 90 268 LEU B N 1
ATOM 4553 C CA . LEU B 1 268 ? 1 6.398 2.199 1 90 268 LEU B CA 1
ATOM 4554 C C . LEU B 1 268 ? 0.589 5.484 3.348 1 90 268 LEU B C 1
ATOM 4556 O O . LEU B 1 268 ? -0.408 5.738 4.027 1 90 268 LEU B O 1
ATOM 4560 N N . LEU B 1 269 ? 1.366 4.477 3.596 1 84.94 269 LEU B N 1
ATOM 4561 C CA . LEU B 1 269 ? 0.981 3.465 4.574 1 84.94 269 LEU B CA 1
ATOM 4562 C C . LEU B 1 269 ? 1.003 4.043 5.988 1 84.94 269 LEU B C 1
ATOM 4564 O O . LEU B 1 269 ? 0.158 3.695 6.816 1 84.94 269 LEU B O 1
ATOM 4568 N N . SER B 1 270 ? 1.935 4.934 6.227 1 89.62 270 SER B N 1
ATOM 4569 C CA . SER B 1 270 ? 1.967 5.602 7.52 1 89.62 270 SER B CA 1
ATOM 4570 C C . SER B 1 270 ? 0.734 6.477 7.719 1 89.62 270 SER B C 1
ATOM 4572 O O . SER B 1 270 ? 0.152 6.5 8.805 1 89.62 270 SER B O 1
ATOM 4574 N N . ALA B 1 271 ? 0.405 7.156 6.684 1 94.56 271 ALA B N 1
ATOM 4575 C CA . ALA B 1 271 ? -0.762 8.031 6.777 1 94.56 271 ALA B CA 1
ATOM 4576 C C . ALA B 1 271 ? -2.041 7.215 6.969 1 94.56 271 ALA B C 1
ATOM 4578 O O . ALA B 1 271 ? -2.906 7.59 7.766 1 94.56 271 ALA B O 1
ATOM 4579 N N . VAL B 1 272 ? -2.146 6.191 6.25 1 89.44 272 VAL B N 1
ATOM 4580 C CA . VAL B 1 272 ? -3.305 5.316 6.414 1 89.44 272 VAL B CA 1
ATOM 4581 C C . VAL B 1 272 ? -3.357 4.793 7.848 1 89.44 272 VAL B C 1
ATOM 4583 O O . VAL B 1 272 ? -4.426 4.758 8.461 1 89.44 272 VAL B O 1
ATOM 4586 N N . ALA B 1 273 ? -2.238 4.383 8.32 1 86.19 273 ALA B N 1
ATOM 4587 C CA . ALA B 1 273 ? -2.164 3.895 9.695 1 86.19 273 ALA B CA 1
ATOM 4588 C C . ALA B 1 273 ? -2.676 4.945 10.68 1 86.19 273 ALA B C 1
ATOM 4590 O O . ALA B 1 273 ? -3.422 4.625 11.602 1 86.19 273 ALA B O 1
ATOM 4591 N N . CYS B 1 274 ? -2.293 6.152 10.461 1 91.81 274 CYS B N 1
ATOM 4592 C CA . CYS B 1 274 ? -2.695 7.238 11.344 1 91.81 274 CYS B CA 1
ATOM 4593 C C . CYS B 1 274 ? -4.207 7.434 11.32 1 91.81 274 CYS B C 1
ATOM 4595 O O . CYS B 1 274 ? -4.844 7.547 12.367 1 91.81 274 CYS B O 1
ATOM 4597 N N . VAL B 1 275 ? -4.754 7.48 10.172 1 92.44 275 VAL B N 1
ATOM 4598 C CA . VAL B 1 275 ? -6.176 7.773 10.023 1 92.44 275 VAL B CA 1
ATOM 4599 C C . VAL B 1 275 ? -7 6.629 10.602 1 92.44 275 VAL B C 1
ATOM 4601 O O . VAL B 1 275 ? -7.977 6.859 11.32 1 92.44 275 VAL B O 1
ATOM 4604 N N . VAL B 1 276 ? -6.562 5.449 10.367 1 84.06 276 VAL B N 1
ATOM 4605 C CA . VAL B 1 276 ? -7.312 4.281 10.812 1 84.06 276 VAL B CA 1
ATOM 4606 C C . VAL B 1 276 ? -7.117 4.086 12.312 1 84.06 276 VAL B C 1
ATOM 4608 O O . VAL B 1 276 ? -8.062 3.744 13.031 1 84.06 276 VAL B O 1
ATOM 4611 N N . LEU B 1 277 ? -5.902 4.254 12.711 1 83 277 LEU B N 1
ATOM 4612 C CA . LEU B 1 277 ? -5.609 4.164 14.133 1 83 277 LEU B CA 1
ATOM 4613 C C . LEU B 1 277 ? -6.414 5.195 14.922 1 83 277 LEU B C 1
ATOM 4615 O O . LEU B 1 277 ? -6.785 4.953 16.078 1 83 277 LEU B O 1
ATOM 4619 N N . GLY B 1 278 ? -6.629 6.297 14.305 1 88 278 GLY B N 1
ATOM 4620 C CA . GLY B 1 278 ? -7.43 7.344 14.922 1 88 278 GLY B CA 1
ATOM 4621 C C . GLY B 1 278 ? -8.906 6.984 15.016 1 88 278 GLY B C 1
ATOM 4622 O O . GLY B 1 278 ? -9.656 7.633 15.742 1 88 278 GLY B O 1
ATOM 4623 N N . GLY B 1 279 ? -9.344 5.973 14.266 1 83.31 279 GLY B N 1
ATOM 4624 C CA . GLY B 1 279 ? -10.711 5.512 14.391 1 83.31 279 GLY B CA 1
ATOM 4625 C C . GLY B 1 279 ? -11.57 5.828 13.18 1 83.31 279 GLY B C 1
ATOM 4626 O O . GLY B 1 279 ? -12.789 5.641 13.203 1 83.31 279 GLY B O 1
ATOM 4627 N N . THR B 1 280 ? -10.938 6.398 12.18 1 87.88 280 THR B N 1
ATOM 4628 C CA . THR B 1 280 ? -11.688 6.645 10.953 1 87.88 280 THR B CA 1
ATOM 4629 C C . THR B 1 280 ? -11.891 5.348 10.18 1 87.88 280 THR B C 1
ATOM 4631 O O . THR B 1 280 ? -10.969 4.535 10.062 1 87.88 280 THR B O 1
ATOM 4634 N N . SER B 1 281 ? -13.117 5.137 9.719 1 84 281 SER B N 1
ATOM 4635 C CA . SER B 1 281 ? -13.461 3.91 9.008 1 84 281 SER B CA 1
ATOM 4636 C C . SER B 1 281 ? -12.797 3.865 7.637 1 84 281 SER B C 1
ATOM 4638 O O . SER B 1 281 ? -12.719 4.883 6.945 1 84 281 SER B O 1
ATOM 4640 N N . LEU B 1 282 ? -12.383 2.689 7.238 1 78.81 282 LEU B N 1
ATOM 4641 C CA . LEU B 1 282 ? -11.836 2.477 5.906 1 78.81 282 LEU B CA 1
ATOM 4642 C C . LEU B 1 282 ? -12.945 2.391 4.867 1 78.81 282 LEU B C 1
ATOM 4644 O O . LEU B 1 282 ? -12.688 2.486 3.664 1 78.81 282 LEU B O 1
ATOM 4648 N N . PHE B 1 283 ? -14.156 2.232 5.324 1 80 283 PHE B N 1
ATOM 4649 C CA . PHE B 1 283 ? -15.25 1.941 4.406 1 80 283 PHE B CA 1
ATOM 4650 C C . PHE B 1 283 ? -16.203 3.125 4.316 1 80 283 PHE B C 1
ATOM 4652 O O . PHE B 1 283 ? -17.281 3.014 3.725 1 80 283 PHE B O 1
ATOM 4659 N N . GLY B 1 284 ? -15.805 4.215 4.875 1 87.88 284 GLY B N 1
ATOM 4660 C CA . GLY B 1 284 ? -16.516 5.469 4.668 1 87.88 284 GLY B CA 1
ATOM 4661 C C . GLY B 1 284 ? -17.547 5.754 5.742 1 87.88 284 GLY B C 1
ATOM 4662 O O . GLY B 1 284 ? -17.875 4.879 6.547 1 87.88 284 GLY B O 1
ATOM 4663 N N . GLY B 1 285 ? -17.922 7.016 5.871 1 91.06 285 GLY B N 1
ATOM 4664 C CA . GLY B 1 285 ? -19.109 7.453 6.594 1 91.06 285 GLY B CA 1
ATOM 4665 C C . GLY B 1 285 ? -18.828 7.746 8.055 1 91.06 285 GLY B C 1
ATOM 4666 O O . GLY B 1 285 ? -19.672 8.359 8.734 1 91.06 285 GLY B O 1
ATOM 4667 N N . GLU B 1 286 ? -17.766 7.277 8.555 1 91.5 286 GLU B N 1
ATOM 4668 C CA . GLU B 1 286 ? -17.5 7.488 9.977 1 91.5 286 GLU B CA 1
ATOM 4669 C C . GLU B 1 286 ? -16.047 7.918 10.211 1 91.5 286 GLU B C 1
ATOM 4671 O O . GLU B 1 286 ? -15.125 7.32 9.664 1 91.5 286 GLU B O 1
ATOM 4676 N N . GLY B 1 287 ? -15.867 8.891 11.062 1 92.62 287 GLY B N 1
ATOM 4677 C CA . GLY B 1 287 ? -14.539 9.391 11.398 1 92.62 287 GLY B CA 1
ATOM 4678 C C . GLY B 1 287 ? -14.461 10.906 11.398 1 92.62 287 GLY B C 1
ATOM 4679 O O . GLY B 1 287 ? -15.445 11.586 11.688 1 92.62 287 GLY B O 1
ATOM 4680 N N . GLY B 1 288 ? -13.266 11.414 11.25 1 96.06 288 GLY B N 1
ATOM 4681 C CA . GLY B 1 288 ? -13.062 12.859 11.234 1 96.06 288 GLY B CA 1
ATOM 4682 C C . GLY B 1 288 ? -11.641 13.258 11.562 1 96.06 288 GLY B C 1
ATOM 4683 O O . GLY B 1 288 ? -10.82 12.422 11.938 1 96.06 288 GLY B O 1
ATOM 4684 N N . ILE B 1 289 ? -11.445 14.531 11.406 1 97.38 289 ILE B N 1
ATOM 4685 C CA . ILE B 1 289 ? -10.102 15.07 11.594 1 97.38 289 ILE B CA 1
ATOM 4686 C C . ILE B 1 289 ? -9.695 14.961 13.062 1 97.38 289 ILE B C 1
ATOM 4688 O O . ILE B 1 289 ? -8.531 14.711 13.375 1 97.38 289 ILE B O 1
ATOM 4692 N N . GLY B 1 290 ? -10.617 15.141 13.961 1 95.25 290 GLY B N 1
ATOM 4693 C CA . GLY B 1 290 ? -10.32 14.984 15.375 1 95.25 290 GLY B CA 1
ATOM 4694 C C . GLY B 1 290 ? -9.719 13.633 15.711 1 95.25 290 GLY B C 1
ATOM 4695 O O . GLY B 1 290 ? -8.766 13.547 16.484 1 95.25 290 GLY B O 1
ATOM 4696 N N . ARG B 1 291 ? -10.227 12.648 15.086 1 93.19 291 ARG B N 1
ATOM 4697 C CA . ARG B 1 291 ? -9.703 11.297 15.281 1 93.19 291 ARG B CA 1
ATOM 4698 C C . ARG B 1 291 ? -8.336 11.148 14.633 1 93.19 291 ARG B C 1
ATOM 4700 O O . ARG B 1 291 ? -7.449 10.5 15.188 1 93.19 291 ARG B O 1
ATOM 4707 N N . THR B 1 292 ? -8.219 11.711 13.516 1 95.44 292 THR B N 1
ATOM 4708 C CA . THR B 1 292 ? -6.945 11.656 12.797 1 95.44 292 THR B CA 1
ATOM 4709 C C . THR B 1 292 ? -5.836 12.312 13.617 1 95.44 292 THR B C 1
ATOM 4711 O O . THR B 1 292 ? -4.691 11.844 13.602 1 95.44 292 THR B O 1
ATOM 4714 N N . VAL B 1 293 ? -6.176 13.367 14.328 1 96.62 293 VAL B N 1
ATOM 4715 C CA . VAL B 1 293 ? -5.203 14.031 15.188 1 96.62 293 VAL B CA 1
ATOM 4716 C C . VAL B 1 293 ? -4.656 13.039 16.219 1 96.62 293 VAL B C 1
ATOM 4718 O O . VAL B 1 293 ? -3.443 12.969 16.438 1 96.62 293 VAL B O 1
ATOM 4721 N N . ILE B 1 294 ? -5.48 12.25 16.75 1 93.31 294 ILE B N 1
ATOM 4722 C CA . ILE B 1 294 ? -5.09 11.273 17.75 1 93.31 294 ILE B CA 1
ATOM 4723 C C . ILE B 1 294 ? -4.199 10.203 17.109 1 93.31 294 ILE B C 1
ATOM 4725 O O . ILE B 1 294 ? -3.193 9.797 17.703 1 93.31 294 ILE B O 1
ATOM 4729 N N . GLY B 1 295 ? -4.594 9.781 15.984 1 92.44 295 GLY B N 1
ATOM 4730 C CA . GLY B 1 295 ? -3.799 8.797 15.273 1 92.44 295 GLY B CA 1
ATOM 4731 C C . GLY B 1 295 ? -2.402 9.281 14.945 1 92.44 295 GLY B C 1
ATOM 4732 O O . GLY B 1 295 ? -1.423 8.562 15.141 1 92.44 295 GLY B O 1
ATOM 4733 N N . VAL B 1 296 ? -2.328 10.484 14.477 1 96.19 296 VAL B N 1
ATOM 4734 C CA . VAL B 1 296 ? -1.045 11.07 14.102 1 96.19 296 VAL B CA 1
ATOM 4735 C C . VAL B 1 296 ? -0.163 11.219 15.344 1 96.19 296 VAL B C 1
ATOM 4737 O O . VAL B 1 296 ? 1.029 10.906 15.305 1 96.19 296 VAL B O 1
ATOM 4740 N N . LEU B 1 297 ? -0.758 11.68 16.375 1 94.75 297 LEU B N 1
ATOM 4741 C CA . LEU B 1 297 ? -0.003 11.836 17.609 1 94.75 297 LEU B CA 1
ATOM 4742 C C . LEU B 1 297 ? 0.482 10.484 18.125 1 94.75 297 LEU B C 1
ATOM 4744 O O . LEU B 1 297 ? 1.631 10.359 18.562 1 94.75 297 LEU B O 1
ATOM 4748 N N . THR B 1 298 ? -0.377 9.531 18.047 1 90.12 298 THR B N 1
ATOM 4749 C CA . THR B 1 298 ? -0.009 8.188 18.5 1 90.12 298 THR B CA 1
ATOM 4750 C C . THR B 1 298 ? 1.164 7.648 17.688 1 90.12 298 THR B C 1
ATOM 4752 O O . THR B 1 298 ? 2.141 7.148 18.25 1 90.12 298 THR B O 1
ATOM 4755 N N . PHE B 1 299 ? 1.045 7.77 16.438 1 89.88 299 PHE B N 1
ATOM 4756 C CA . PHE B 1 299 ? 2.074 7.254 15.547 1 89.88 299 PHE B CA 1
ATOM 4757 C C . PHE B 1 299 ? 3.387 8.008 15.742 1 89.88 299 PHE B C 1
ATOM 4759 O O . PHE B 1 299 ? 4.461 7.398 15.734 1 89.88 299 PHE B O 1
ATOM 4766 N N . SER B 1 300 ? 3.283 9.281 15.898 1 92.94 300 SER B N 1
ATOM 4767 C CA . SER B 1 300 ? 4.473 10.102 16.078 1 92.94 300 SER B CA 1
ATOM 4768 C C . SER B 1 300 ? 5.141 9.828 17.422 1 92.94 300 SER B C 1
ATOM 4770 O O . SER B 1 300 ? 6.371 9.789 17.516 1 92.94 300 SER B O 1
ATOM 4772 N N . VAL B 1 301 ? 4.344 9.711 18.438 1 91.81 301 VAL B N 1
ATOM 4773 C CA . VAL B 1 301 ? 4.875 9.391 19.75 1 91.81 301 VAL B CA 1
ATOM 4774 C C . VAL B 1 301 ? 5.586 8.039 19.703 1 91.81 301 VAL B C 1
ATOM 4776 O O . VAL B 1 301 ? 6.648 7.867 20.312 1 91.81 301 VAL B O 1
ATOM 4779 N N . LEU B 1 302 ? 5.027 7.168 18.969 1 88.62 302 LEU B N 1
ATOM 4780 C CA . LEU B 1 302 ? 5.645 5.855 18.812 1 88.62 302 LEU B CA 1
ATOM 4781 C C . LEU B 1 302 ? 7.008 5.973 18.141 1 88.62 302 LEU B C 1
ATOM 4783 O O . LEU B 1 302 ? 7.98 5.359 18.594 1 88.62 302 LEU B O 1
ATOM 4787 N N . GLY B 1 303 ? 7.043 6.707 17.109 1 88.81 303 GLY B N 1
ATOM 4788 C CA . GLY B 1 303 ? 8.289 6.887 16.391 1 88.81 303 GLY B CA 1
ATOM 4789 C C . GLY B 1 303 ? 9.383 7.516 17.234 1 88.81 303 GLY B C 1
ATOM 4790 O O . GLY B 1 303 ? 10.5 6.988 17.312 1 88.81 303 GLY B O 1
ATOM 4791 N N . VAL B 1 304 ? 9.078 8.57 17.875 1 88.56 304 VAL B N 1
ATOM 4792 C CA . VAL B 1 304 ? 10.047 9.305 18.688 1 88.56 304 VAL B CA 1
ATOM 4793 C C . VAL B 1 304 ? 10.398 8.5 19.922 1 88.56 304 VAL B C 1
ATOM 4795 O O . VAL B 1 304 ? 11.562 8.453 20.328 1 88.56 304 VAL B O 1
ATOM 4798 N N . GLY B 1 305 ? 9.383 7.945 20.5 1 88.31 305 GLY B N 1
ATOM 4799 C CA . GLY B 1 305 ? 9.625 7.121 21.672 1 88.31 305 GLY B CA 1
ATOM 4800 C C . GLY B 1 305 ? 10.555 5.957 21.406 1 88.31 305 GLY B C 1
ATOM 4801 O O . GLY B 1 305 ? 11.445 5.672 22.219 1 88.31 305 GLY B O 1
ATOM 4802 N N . LEU B 1 306 ? 10.383 5.332 20.344 1 87.75 306 LEU B N 1
ATOM 4803 C CA . LEU B 1 306 ? 11.227 4.195 19.984 1 87.75 306 LEU B CA 1
ATOM 4804 C C . LEU B 1 306 ? 12.656 4.645 19.688 1 87.75 306 LEU B C 1
ATOM 4806 O O . LEU B 1 306 ? 13.609 3.939 20.016 1 87.75 306 LEU B O 1
ATOM 4810 N N . SER B 1 307 ? 12.734 5.746 19 1 85.38 307 SER B N 1
ATOM 4811 C CA . SER B 1 307 ? 14.07 6.289 18.766 1 85.38 307 SER B CA 1
ATOM 4812 C C . SER B 1 307 ? 14.797 6.551 20.078 1 85.38 307 SER B C 1
ATOM 4814 O O . SER B 1 307 ? 16 6.285 20.188 1 85.38 307 SER B O 1
ATOM 4816 N N . GLY B 1 308 ? 14.094 7.039 21.016 1 83.19 308 GLY B N 1
ATOM 4817 C CA . GLY B 1 308 ? 14.672 7.242 22.328 1 83.19 308 GLY B CA 1
ATOM 4818 C C . GLY B 1 308 ? 15.008 5.949 23.047 1 83.19 308 GLY B C 1
ATOM 4819 O O . GLY B 1 308 ? 16.062 5.844 23.688 1 83.19 308 GLY B O 1
ATOM 4820 N N . LEU B 1 309 ? 14.156 4.996 22.922 1 85 309 LEU B N 1
ATOM 4821 C CA . LEU B 1 309 ? 14.367 3.701 23.562 1 85 309 LEU B CA 1
ATOM 4822 C C . LEU B 1 309 ? 15.586 2.996 22.969 1 85 309 LEU B C 1
ATOM 4824 O O . LEU B 1 309 ? 16.391 2.414 23.703 1 85 309 LEU B O 1
ATOM 4828 N N . ILE B 1 310 ? 15.672 3.037 21.688 1 85.5 310 ILE B N 1
ATOM 4829 C CA . ILE B 1 310 ? 16.781 2.387 21 1 85.5 310 ILE B CA 1
ATOM 4830 C C . ILE B 1 310 ? 18.094 3.023 21.422 1 85.5 310 ILE B C 1
ATOM 4832 O O . ILE B 1 310 ? 19.109 2.332 21.562 1 85.5 310 ILE B O 1
ATOM 4836 N N . SER B 1 311 ? 18.078 4.297 21.594 1 82.62 311 SER B N 1
ATOM 4837 C CA . SER B 1 311 ? 19.281 5.02 22 1 82.62 311 SER B CA 1
ATOM 4838 C C . SER B 1 311 ? 19.672 4.695 23.438 1 82.62 311 SER B C 1
ATOM 4840 O O . SER B 1 311 ? 20.844 4.855 23.812 1 82.62 311 SER B O 1
ATOM 4842 N N . GLN B 1 312 ? 18.844 4.184 24.234 1 82.12 312 GLN B N 1
ATOM 4843 C CA . GLN B 1 312 ? 19.094 3.977 25.656 1 82.12 312 GLN B CA 1
ATOM 4844 C C . GLN B 1 312 ? 19.375 2.508 25.953 1 82.12 312 GLN B C 1
ATOM 4846 O O . GLN B 1 312 ? 20.047 2.189 26.938 1 82.12 312 GLN B O 1
ATOM 4851 N N . VAL B 1 313 ? 18.797 1.66 25.141 1 82.38 313 VAL B N 1
ATOM 4852 C CA . VAL B 1 313 ? 18.938 0.232 25.391 1 82.38 313 VAL B CA 1
ATOM 4853 C C . VAL B 1 313 ? 20.062 -0.336 24.516 1 82.38 313 VAL B C 1
ATOM 4855 O O . VAL B 1 313 ? 19.984 -0.269 23.281 1 82.38 313 VAL B O 1
ATOM 4858 N N . ASP B 1 314 ? 21.047 -0.95 25.031 1 80.56 314 ASP B N 1
ATOM 4859 C CA . ASP B 1 314 ? 22.281 -1.352 24.375 1 80.56 314 ASP B CA 1
ATOM 4860 C C . ASP B 1 314 ? 22.031 -2.426 23.312 1 80.56 314 ASP B C 1
ATOM 4862 O O . ASP B 1 314 ? 22.672 -2.441 22.266 1 80.56 314 ASP B O 1
ATOM 4866 N N . PHE B 1 315 ? 21.031 -3.227 23.594 1 85.12 315 PHE B N 1
ATOM 4867 C CA . PHE B 1 315 ? 20.891 -4.359 22.688 1 85.12 315 PHE B CA 1
ATOM 4868 C C . PHE B 1 315 ? 19.969 -4.012 21.516 1 85.12 315 PHE B C 1
ATOM 4870 O O . PHE B 1 315 ? 19.844 -4.789 20.562 1 85.12 315 PHE B O 1
ATOM 4877 N N . LEU B 1 316 ? 19.5 -2.875 21.578 1 85.44 316 LEU B N 1
ATOM 4878 C CA . LEU B 1 316 ? 18.625 -2.453 20.5 1 85.44 316 LEU B CA 1
ATOM 4879 C C . LEU B 1 316 ? 19.375 -1.612 19.484 1 85.44 316 LEU B C 1
ATOM 4881 O O . LEU B 1 316 ? 20.141 -0.71 19.844 1 85.44 316 LEU B O 1
ATOM 4885 N N . GLU B 1 317 ? 19.312 -2.061 18.156 1 87.88 317 GLU B N 1
ATOM 4886 C CA . GLU B 1 317 ? 19.938 -1.339 17.047 1 87.88 317 GLU B CA 1
ATOM 4887 C C . GLU B 1 317 ? 18.891 -0.633 16.188 1 87.88 317 GLU B C 1
ATOM 4889 O O . GLU B 1 317 ? 17.703 -0.98 16.234 1 87.88 317 GLU B O 1
ATOM 4894 N N . ASP B 1 318 ? 19.266 0.397 15.453 1 83.81 318 ASP B N 1
ATOM 4895 C CA . ASP B 1 318 ? 18.391 1.186 14.602 1 83.81 318 ASP B CA 1
ATOM 4896 C C . ASP B 1 318 ? 17.656 0.299 13.594 1 83.81 318 ASP B C 1
ATOM 4898 O O . ASP B 1 318 ? 16.516 0.583 13.219 1 83.81 318 ASP B O 1
ATOM 4902 N N . ARG B 1 319 ? 18.344 -0.771 13.289 1 85.12 319 ARG B N 1
ATOM 4903 C CA . ARG B 1 319 ? 17.766 -1.671 12.289 1 85.12 319 ARG B CA 1
ATOM 4904 C C . ARG B 1 319 ? 16.531 -2.365 12.836 1 85.12 319 ARG B C 1
ATOM 4906 O O . ARG B 1 319 ? 15.688 -2.842 12.07 1 85.12 319 ARG B O 1
ATOM 4913 N N . MET B 1 320 ? 16.344 -2.312 14.109 1 89.25 320 MET B N 1
ATOM 4914 C CA . MET B 1 320 ? 15.211 -2.988 14.742 1 89.25 320 MET B CA 1
ATOM 4915 C C . MET B 1 320 ? 14.008 -2.059 14.844 1 89.25 320 MET B C 1
ATOM 4917 O O . MET B 1 320 ? 12.938 -2.469 15.297 1 89.25 320 MET B O 1
ATOM 4921 N N . ARG B 1 321 ? 14.109 -0.892 14.367 1 86.5 321 ARG B N 1
ATOM 4922 C CA . ARG B 1 321 ? 13.062 0.111 14.531 1 86.5 321 ARG B CA 1
ATOM 4923 C C . ARG B 1 321 ? 11.758 -0.353 13.898 1 86.5 321 ARG B C 1
ATOM 4925 O O . ARG B 1 321 ? 10.703 -0.289 14.523 1 86.5 321 ARG B O 1
ATOM 4932 N N . PRO B 1 322 ? 11.812 -0.867 12.711 1 86.75 322 PRO B N 1
ATOM 4933 C CA . PRO B 1 322 ? 10.547 -1.31 12.133 1 86.75 322 PRO B CA 1
ATOM 4934 C C . PRO B 1 322 ? 9.922 -2.475 12.898 1 86.75 322 PRO B C 1
ATOM 4936 O O . PRO B 1 322 ? 8.695 -2.551 13.023 1 86.75 322 PRO B O 1
ATOM 4939 N N . LEU B 1 323 ? 10.719 -3.309 13.367 1 90.38 323 LEU B N 1
ATOM 4940 C CA . LEU B 1 323 ? 10.227 -4.43 14.156 1 90.38 323 LEU B CA 1
ATOM 4941 C C . LEU B 1 323 ? 9.516 -3.936 15.414 1 90.38 323 LEU B C 1
ATOM 4943 O O . LEU B 1 323 ? 8.398 -4.359 15.703 1 90.38 323 LEU B O 1
ATOM 4947 N N . LEU B 1 324 ? 10.188 -3.062 16.062 1 87.75 324 LEU B N 1
ATOM 4948 C CA . LEU B 1 324 ? 9.617 -2.521 17.297 1 87.75 324 LEU B CA 1
ATOM 4949 C C . LEU B 1 324 ? 8.352 -1.715 17 1 87.75 324 LEU B C 1
ATOM 4951 O O . LEU B 1 324 ? 7.371 -1.806 17.734 1 87.75 324 LEU B O 1
ATOM 4955 N N . MET B 1 325 ? 8.398 -0.969 15.93 1 86.62 325 MET B N 1
ATOM 4956 C CA . MET B 1 325 ? 7.219 -0.221 15.508 1 86.62 325 MET B CA 1
ATOM 4957 C C . MET B 1 325 ? 6.047 -1.159 15.25 1 86.62 325 MET B C 1
ATOM 4959 O O . MET B 1 325 ? 4.934 -0.912 15.719 1 86.62 325 MET B O 1
ATOM 4963 N N . GLY B 1 326 ? 6.34 -2.199 14.562 1 88.56 326 GLY B N 1
ATOM 4964 C CA . GLY B 1 326 ? 5.293 -3.164 14.25 1 88.56 326 GLY B CA 1
ATOM 4965 C C . GLY B 1 326 ? 4.719 -3.836 15.484 1 88.56 326 GLY B C 1
ATOM 4966 O O . GLY B 1 326 ? 3.5 -3.949 15.625 1 88.56 326 GLY B O 1
ATOM 4967 N N . VAL B 1 327 ? 5.555 -4.203 16.328 1 90 327 VAL B N 1
ATOM 4968 C CA . VAL B 1 327 ? 5.137 -4.918 17.531 1 90 327 VAL B CA 1
ATOM 4969 C C . VAL B 1 327 ? 4.309 -3.992 18.422 1 90 327 VAL B C 1
ATOM 4971 O O . VAL B 1 327 ? 3.238 -4.379 18.906 1 90 327 VAL B O 1
ATOM 4974 N N . VAL B 1 328 ? 4.797 -2.785 18.609 1 82.69 328 VAL B N 1
ATOM 4975 C CA . VAL B 1 328 ? 4.086 -1.849 19.484 1 82.69 328 VAL B CA 1
ATOM 4976 C C . VAL B 1 328 ? 2.758 -1.456 18.844 1 82.69 328 VAL B C 1
ATOM 4978 O O . VAL B 1 328 ? 1.735 -1.366 19.531 1 82.69 328 VAL B O 1
ATOM 4981 N N . LEU B 1 329 ? 2.811 -1.229 17.562 1 83.38 329 LEU B N 1
ATOM 4982 C CA . LEU B 1 329 ? 1.582 -0.895 16.844 1 83.38 329 LEU B CA 1
ATOM 4983 C C . LEU B 1 329 ? 0.572 -2.033 16.938 1 83.38 329 LEU B C 1
ATOM 4985 O O . LEU B 1 329 ? -0.607 -1.801 17.219 1 83.38 329 LEU B O 1
ATOM 4989 N N . MET B 1 330 ? 1.047 -3.211 16.734 1 88.12 330 MET B N 1
ATOM 4990 C CA . MET B 1 330 ? 0.192 -4.391 16.828 1 88.12 330 MET B CA 1
ATOM 4991 C C . MET B 1 330 ? -0.432 -4.516 18.203 1 88.12 330 MET B C 1
ATOM 4993 O O . MET B 1 330 ? -1.63 -4.777 18.328 1 88.12 330 MET B O 1
ATOM 4997 N N . THR B 1 331 ? 0.342 -4.336 19.156 1 84.25 331 THR B N 1
ATOM 4998 C CA . THR B 1 331 ? -0.136 -4.434 20.531 1 84.25 331 THR B CA 1
ATOM 4999 C C . THR B 1 331 ? -1.18 -3.355 20.828 1 84.25 331 THR B C 1
ATOM 5001 O O . THR B 1 331 ? -2.223 -3.637 21.422 1 84.25 331 THR B O 1
ATOM 5004 N N . ALA B 1 332 ? -0.896 -2.168 20.391 1 76.75 332 ALA B N 1
ATOM 5005 C CA . ALA B 1 332 ? -1.838 -1.069 20.578 1 76.75 332 ALA B CA 1
ATOM 5006 C C . ALA B 1 332 ? -3.166 -1.357 19.891 1 76.75 332 ALA B C 1
ATOM 5008 O O . ALA B 1 332 ? -4.234 -1.079 20.438 1 76.75 332 ALA B O 1
ATOM 5009 N N . LEU B 1 333 ? -3.08 -1.872 18.734 1 78.31 333 LEU B N 1
ATOM 5010 C CA . LEU B 1 333 ? -4.27 -2.182 17.953 1 78.31 333 LEU B CA 1
ATOM 5011 C C . LEU B 1 333 ? -5.086 -3.287 18.609 1 78.31 333 LEU B C 1
ATOM 5013 O O . LEU B 1 333 ? -6.316 -3.215 18.656 1 78.31 333 LEU B O 1
ATOM 5017 N N . VAL B 1 334 ? -4.461 -4.242 19.094 1 82.19 334 VAL B N 1
ATOM 5018 C CA . VAL B 1 334 ? -5.133 -5.371 19.734 1 82.19 334 VAL B CA 1
ATOM 5019 C C . VAL B 1 334 ? -5.832 -4.898 21 1 82.19 334 VAL B C 1
ATOM 5021 O O . VAL B 1 334 ? -6.973 -5.289 21.281 1 82.19 334 VAL B O 1
ATOM 5024 N N . ILE B 1 335 ? -5.203 -4.047 21.672 1 75.25 335 ILE B N 1
ATOM 5025 C CA . ILE B 1 335 ? -5.801 -3.486 22.875 1 75.25 335 ILE B CA 1
ATOM 5026 C C . ILE B 1 335 ? -7.043 -2.674 22.516 1 75.25 335 ILE B C 1
ATOM 5028 O O . ILE B 1 335 ? -8.086 -2.807 23.156 1 75.25 335 ILE B O 1
ATOM 5032 N N . ASN B 1 336 ? -6.922 -1.907 21.422 1 71.94 336 ASN B N 1
ATOM 5033 C CA . ASN B 1 336 ? -8.047 -1.119 20.938 1 71.94 336 ASN B CA 1
ATOM 5034 C C . ASN B 1 336 ? -9.227 -2.008 20.547 1 71.94 336 ASN B C 1
ATOM 5036 O O . ASN B 1 336 ? -10.375 -1.692 20.859 1 71.94 336 ASN B O 1
ATOM 5040 N N . GLY B 1 337 ? -8.922 -2.982 19.906 1 76.88 337 GLY B N 1
ATOM 5041 C CA . GLY B 1 337 ? -9.969 -3.896 19.469 1 76.88 337 GLY B CA 1
ATOM 5042 C C . GLY B 1 337 ? -10.695 -4.566 20.609 1 76.88 337 GLY B C 1
ATOM 5043 O O . GLY B 1 337 ? -11.922 -4.668 20.594 1 76.88 337 GLY B O 1
ATOM 5044 N N . PHE B 1 338 ? -10.016 -4.941 21.609 1 79.25 338 PHE B N 1
ATOM 5045 C CA . PHE B 1 338 ? -10.602 -5.633 22.75 1 79.25 338 PHE B CA 1
ATOM 5046 C C . PHE B 1 338 ? -11.414 -4.676 23.609 1 79.25 338 PHE B C 1
ATOM 5048 O O . PHE B 1 338 ? -12.453 -5.047 24.141 1 79.25 338 PHE B O 1
ATOM 5055 N N . LEU B 1 339 ? -10.938 -3.453 23.641 1 73.12 339 LEU B N 1
ATOM 5056 C CA . LEU B 1 339 ? -11.656 -2.455 24.422 1 73.12 339 LEU B CA 1
ATOM 5057 C C . LEU B 1 339 ? -12.953 -2.045 23.734 1 73.12 339 LEU B C 1
ATOM 5059 O O . LEU B 1 339 ? -13.945 -1.732 24.391 1 73.12 339 LEU B O 1
ATOM 5063 N N . SER B 1 340 ? -12.969 -2.047 22.469 1 70.44 340 SER B N 1
ATOM 5064 C CA . SER B 1 340 ? -14.148 -1.662 21.703 1 70.44 340 SER B CA 1
ATOM 5065 C C . SER B 1 340 ? -15.195 -2.77 21.719 1 70.44 340 SER B C 1
ATOM 5067 O O . SER B 1 340 ? -16.391 -2.51 21.5 1 70.44 340 SER B O 1
ATOM 5069 N N . ARG B 1 341 ? -14.812 -3.986 21.812 1 67.19 341 ARG B N 1
ATOM 5070 C CA . ARG B 1 341 ? -15.719 -5.129 21.859 1 67.19 341 ARG B CA 1
ATOM 5071 C C . ARG B 1 341 ? -16.516 -5.137 23.172 1 67.19 341 ARG B C 1
ATOM 5073 O O . ARG B 1 341 ? -17.656 -5.59 23.188 1 67.19 341 ARG B O 1
ATOM 5080 N N . LYS B 1 342 ? -15.891 -4.84 24.172 1 57.31 342 LYS B N 1
ATOM 5081 C CA . LYS B 1 342 ? -16.547 -4.902 25.484 1 57.31 342 LYS B CA 1
ATOM 5082 C C . LYS B 1 342 ? -17.641 -3.842 25.594 1 57.31 342 LYS B C 1
ATOM 5084 O O . LYS B 1 342 ? -18.562 -3.969 26.406 1 57.31 342 LYS B O 1
ATOM 5089 N N . SER B 1 343 ? -17.453 -2.865 24.75 1 45.53 343 SER B N 1
ATOM 5090 C CA . SER B 1 343 ? -18.5 -1.855 24.875 1 45.53 343 SER B CA 1
ATOM 5091 C C . SER B 1 343 ? -19.703 -2.195 24.016 1 45.53 343 SER B C 1
ATOM 5093 O O . SER B 1 343 ? -20.734 -1.522 24.078 1 45.53 343 SER B O 1
ATOM 5095 N N . GLY B 1 344 ? -19.547 -2.904 22.938 1 43.88 344 GLY B N 1
ATOM 5096 C CA . GLY B 1 344 ? -20.766 -3.354 22.281 1 43.88 344 GLY B CA 1
ATOM 5097 C C . GLY B 1 344 ? -21.281 -4.668 22.828 1 43.88 344 GLY B C 1
ATOM 5098 O O . GLY B 1 344 ? -20.531 -5.441 23.422 1 43.88 344 GLY B O 1
#

Secondary structure (DSSP, 8-state):
-HHHHHHHHHHHHS---HHHHHHHHHHHHHHHHHHHH-TTTTSHHHHHHHHHHHHHHHHHHHHHHHHHHTT---TTHHHHHHHHHHHHHHHHTSHHHH-TTS-S---HHHHHHHHHHHHHHHHHHHHHHHHHHHHHT--HHHHHHHHHHHHHHHHHHHHTT--EE--HHHHHHHH-EEE-SSS-EEEHHHHHHHHHHHHHHHHHHHSHHHHHHHHHHH-HHHHHHTT--HHHHHHHHHHHHHHHHHHHHHHHHHHHSEE-TTSSTTHHHHHHHHHHHTT--TTSSS--HHHHHHHHHHHHHHHHHHHHHHHH-TT--GGGHHHHHHHHHHHHHHHHHHHHHHH-/-HHHHHHHHHHHHS---HHHHHHHHHHHHHHHHHHHH-TTTTSHHHHHHHHHHHHHHHHHHHHHHHHHHTT---TTHHHHHHHHHHHHHHHHTSHHHH-TTS-S---HHHHHHHHHHHHHHHHHHHHHHHHHHHHHT--HHHHHHHHHHHHHHHHHHHHTT--EE--HHHHHHHH-EEE-SSS-EEEHHHHHHHHHHHHHHHHHHHSHHHHHHHHHHH-HHHHHHTT--HHHHHHHHHHHHHHHHHHHHHHHHHHHSEE-TTSSTTHHHHHHHHHHHTT--TTSSS--HHHHHHHHHHHHHHHHHHHHHHHH-TT--GGGHHHHHHHHHHHHHHHHHHHHHHH-

pLDDT: mean 87.23, std 14.69, range [34.88, 98.81]

Organism: NCBI:txid2527985

Solvent-accessible surface area (backbone atoms only — not comparable to full-atom values): 31951 Å² total; per-residue (Å²): 117,66,66,63,48,47,59,50,52,59,73,68,65,63,82,76,40,54,54,73,42,28,40,56,50,42,34,49,52,51,52,50,52,38,44,74,75,31,88,62,46,84,33,53,69,44,50,33,47,28,40,47,66,23,12,39,46,38,26,28,25,47,18,45,44,48,24,17,22,40,44,36,48,71,59,22,39,14,27,31,8,35,24,18,24,41,47,21,14,54,46,36,68,31,63,90,34,16,38,90,79,70,72,48,86,56,48,71,68,45,49,46,50,31,52,48,49,23,37,50,50,23,28,49,53,15,37,48,41,15,50,49,20,53,72,21,68,41,62,38,44,61,45,17,45,20,46,19,27,28,28,44,8,50,32,33,54,73,47,67,80,45,77,30,51,56,57,66,71,38,29,39,35,34,64,31,63,42,77,76,47,98,74,37,51,45,33,39,33,28,52,52,19,50,51,50,38,51,50,51,35,47,44,46,74,72,34,71,64,22,50,48,34,34,38,33,11,60,37,49,66,62,27,42,74,72,67,44,64,52,56,58,49,50,21,48,24,35,20,46,21,23,34,24,13,11,50,20,20,38,40,46,25,12,50,66,51,37,35,54,88,84,48,47,69,61,46,39,64,53,22,49,47,17,29,43,53,17,57,28,36,76,67,19,39,40,66,52,52,74,29,28,52,48,10,28,50,36,54,21,45,49,53,51,44,48,55,52,47,36,74,71,37,86,87,44,53,79,55,36,47,40,24,53,49,10,50,52,47,41,52,43,50,43,50,32,22,50,52,33,50,72,61,99,117,67,64,63,50,45,57,52,50,57,72,68,64,63,82,78,40,53,54,74,43,27,40,56,50,42,35,50,51,52,52,50,52,40,46,73,76,31,88,63,46,83,32,54,68,45,50,33,48,28,40,47,66,22,14,41,44,38,26,28,26,47,18,46,44,48,23,18,24,38,44,36,47,72,60,22,38,13,27,33,8,35,25,18,23,40,48,22,14,56,46,35,70,30,62,86,32,14,37,91,79,70,73,48,87,55,47,70,68,44,48,47,49,31,51,48,49,22,36,50,50,23,27,49,53,15,38,49,42,17,49,49,20,53,73,19,68,42,64,37,45,61,46,18,45,19,45,20,28,28,28,44,9,48,32,33,53,70,46,68,80,45,76,29,52,57,59,67,68,38,29,40,35,33,63,30,64,42,76,76,49,96,74,36,51,44,33,39,33,27,53,51,18,48,51,48,38,51,49,51,35,47,44,46,73,72,35,71,63,22,50,50,35,35,37,33,11,59,37,49,67,60,27,42,74,73,66,45,64,54,56,59,51,49,20,49,24,34,19,46,20,23,35,24,14,10,51,21,20,38,40,47,26,12,50,66,50,36,36,54,88,85,49,47,69,63,45,39,63,53,24,50,47,17,28,44,53,17,58,28,35,76,66,19,39,40,66,52,52,74,29,28,52,46,10,29,50,35,53,20,46,50,53,51,43,47,54,52,46,37,74,69,38,85,88,44,54,80,54,36,47,41,24,52,50,10,51,52,48,39,51,42,50,43,51,33,23,52,51,32,50,73,61,99

Sequence (688 aa):
MTELEEKINHSVLSRFSLRDFAPLISLFVIVMFFTLTNDEFLSFGRLRLVLQQGAVLAIVSTGLTFVLLCAEIDLSVGMLALWTACACGVLYEQPFAAGEGGQGDISVTTLVVVIVVPLVSSLLLGLISGLLTVSSRLPSFIITLAMMNIADGLSKTLTQSEKFSVPEVLKEIGNGRLRVTDDFYLPYSAILAAAVMILGHLVLQHTRFGRYVYMTGGNREAARLAGVRTGWIVIACLAICAVTAGLGGLVNAGRLGSVTLDQNGELLLSAVACVVLGGTSLFGGEGGIGRTVIGVLTFSVLGVGLSGLISQVDFLEDRMRPLLMGVVLMTALVINGFLSRKSGMTELEEKINHSVLSRFSLRDFAPLISLFVIVMFFTLTNDEFLSFGRLRLVLQQGAVLAIVSTGLTFVLLCAEIDLSVGMLALWTACACGVLYEQPFAAGEGGQGDISVTTLVVVIVVPLVSSLLLGLISGLLTVSSRLPSFIITLAMMNIADGLSKTLTQSEKFSVPEVLKEIGNGRLRVTDDFYLPYSAILAAAVMILGHLVLQHTRFGRYVYMTGGNREAARLAGVRTGWIVIACLAICAVTAGLGGLVNAGRLGSVTLDQNGELLLSAVACVVLGGTSLFGGEGGIGRTVIGVLTFSVLGVGLSGLISQVDFLEDRMRPLLMGVVLMTALVINGFLSRKSG

Foldseek 3Di:
DVVVVVVVVVVPPDPPFLLLCLLVVLLVVLLVVLVVLDVCCPFLVNVQQLLLVLLLLLLLLLLQLLLLQLQAGAPQLLLLLQLLQLQLQLLCPDCVACPDPNPDDGDPVSNCCSRVVSLVVLLVLLLVLLVCCLVVVPGSHVSNVVSNVVSLVSSCVRCVQDKGFHDQVLLCQSANWDDPDPRHTHRNSSVVSVVSLVVSQCCLPPHPLNVLSLVSLVPVVVSVVVPRPSSVSNSVSSSSSSSSSNVSSSNVSSNVRMRGSPPRSCSRVLSVQLQVSLPRHSRHNDGGSNSSVSSSSSLSSLQSSVVSSQVVDPVHDPVCSVVSSVVSSVVSVVSSVVSSVVRD/DVVVVVVVVVVVPDPPFLLLCLLVVLLVVLLVVLVVLDVCCPFLVNVQQLLLVLLLLLLLLLLQLLLLQLQAGAPQLLLLLQLLQLQLQLLCPDCVACPDPNPDDGDPVSNCCSRVVSLVVLLVLLLVLLVCCLVVVPGSHVSNVVSNVVSLVSSCVRCVQDKGFHDQVLLCQSANWDDPDPRHTHRNSSVVSVVSLVVSQCCLPPDPLNVLSLVSLVPVVVSVVVPRPSSVSNSVSSSSSSSSSNVSSSNVSSNVRMRGSPPRSCSRVLSVQLQVSLPRHSRHNDGGSNSSVSSSSSLSSLQSSVVVSQVVDVVHDPVCSVVSSVVSSVVSVVSSVVSSVVRD